Protein AF-0000000076921241 (afdb_homodimer)

Nearest PDB structures (foldseek):
  1v82-assembly1_A  TM=5.104E-01  e=2.272E-02  Homo sapiens
  6c8q-assembly4_E  TM=4.209E-01  e=1.130E+00  Enterococcus faecalis V583
  6wnr-assembly1_G  TM=3.101E-01  e=5.494E-01  Escherichia coli
  5f23-assembly1_A-2  TM=3.818E-01  e=1.437E+00  Pseudomonas aeruginosa PAO1
  7y5a-assembly1_G  TM=2.884E-01  e=4.783E+00  Mycolicibacterium smegmatis

InterPro domains:
  IPR005069 Nucleotide-diphospho-sugar transferase [PF03407] (59-259)
  IPR044821 Putative nucleotide-diphospho-sugar transferase At1g28695/At4g15970-like [PTHR46038] (9-292)

Secondary structure (DSSP, 8-state):
-HHHHHHHHHHHHHHHHHHH--TTSEEEEEEE-HHHHSTTSHHHHHHHHHHHSSS-GGGGGGEEEEESSHHHHHHHHHH-S-EEEPPPPTT----TTS-PPTT-HHHHHHHHHHHHHHHHHHHTT-EEEEE-TTEEESS-GGGG-BTT-SEEEEEEE--S-TT-TTSEEEEEEEEE---HHHHHHHHHHHHHGGGSTT--HHHHHHHHHHHHHHHH---EEEPPTTTEEETTS----TTT--EEE-TT--SHHHHHHHHHHHHHHHHHHHTS-HHHHHTS-------SSS--/-HHHHHHHHHHHHHHHHHHH--TTSEEEEEEE-HHHHSTTSHHHHHHHHHHHSSS-GGGGGGEEEEESSHHHHHHHHHH-S-EEEPPPPTT------S-PPTT-HHHHHHHHHHHHHHHHHHHTT-EEEEE-TTEEESS-GGGG-BTT-SEEEEEEE--S-TT-TTSEEEEEEEEE---HHHHHHHHHHHHHGGGSTT--HHHHHHHHHHHHHHHH---EEEPPTTTEEETTS----TTT--EEE-TT--SHHHHHHHHHHHHHHHHHHHTS-HHHHHTS-------SSTT-

Structure (mmCIF, N/CA/C/O backbone):
data_AF-0000000076921241-model_v1
#
loop_
_entity.id
_entity.type
_entity.pdbx_description
1 polymer 'Nucleotide-diphospho-sugar transferase domain-containing protein'
#
loop_
_atom_site.group_PDB
_atom_site.id
_atom_site.type_symbol
_atom_site.label_atom_id
_atom_site.label_alt_id
_atom_site.label_comp_id
_atom_site.label_asym_id
_atom_site.label_entity_id
_atom_site.label_seq_id
_atom_site.pdbx_PDB_ins_code
_atom_site.Cartn_x
_atom_site.Cartn_y
_atom_site.Cartn_z
_atom_site.occupancy
_atom_site.B_iso_or_equiv
_atom_site.auth_seq_id
_atom_site.auth_comp_id
_atom_site.auth_asym_id
_atom_site.auth_atom_id
_atom_site.pdbx_PDB_model_num
ATOM 1 N N . MET A 1 1 ? 7.75 15.781 39.75 1 51.34 1 MET A N 1
ATOM 2 C CA . MET A 1 1 ? 6.504 16.281 39.188 1 51.34 1 MET A CA 1
ATOM 3 C C . MET A 1 1 ? 6.523 16.188 37.656 1 51.34 1 MET A C 1
ATOM 5 O O . MET A 1 1 ? 5.602 15.625 37.062 1 51.34 1 MET A O 1
ATOM 9 N N . PHE A 1 2 ? 7.703 16.469 37.031 1 62.06 2 PHE A N 1
ATOM 10 C CA . PHE A 1 2 ? 7.84 16.391 35.562 1 62.06 2 PHE A CA 1
ATOM 11 C C . PHE A 1 2 ? 7.82 14.945 35.094 1 62.06 2 PHE A C 1
ATOM 13 O O . PHE A 1 2 ? 7.184 14.625 34.094 1 62.06 2 PHE A O 1
ATOM 20 N N . GLY A 1 3 ? 8.383 14.109 35.844 1 63.38 3 GLY A N 1
ATOM 21 C CA . GLY A 1 3 ? 8.422 12.695 35.5 1 63.38 3 GLY A CA 1
ATOM 22 C C . GLY A 1 3 ? 7.051 12.047 35.5 1 63.38 3 GLY A C 1
ATOM 23 O O . GLY A 1 3 ? 6.711 11.281 34.594 1 63.38 3 GLY A O 1
ATOM 24 N N . LEU A 1 4 ? 6.262 12.375 36.562 1 69 4 LEU A N 1
ATOM 25 C CA . LEU A 1 4 ? 4.922 11.812 36.688 1 69 4 LEU A CA 1
ATOM 26 C C . LEU A 1 4 ? 4.008 12.297 35.594 1 69 4 LEU A C 1
ATOM 28 O O . LEU A 1 4 ? 3.199 11.531 35.062 1 69 4 LEU A O 1
ATOM 32 N N . VAL A 1 5 ? 4.156 13.547 35.219 1 67.62 5 VAL A N 1
ATOM 33 C CA . VAL A 1 5 ? 3.342 14.133 34.188 1 67.62 5 VAL A CA 1
ATOM 34 C C . VAL A 1 5 ? 3.682 13.477 32.844 1 67.62 5 VAL A C 1
ATOM 36 O O . VAL A 1 5 ? 2.789 13.164 32.031 1 67.62 5 VAL A O 1
ATOM 39 N N . ARG A 1 6 ? 4.926 13.211 32.719 1 79.12 6 ARG A N 1
ATOM 40 C CA . ARG A 1 6 ? 5.359 12.578 31.469 1 79.12 6 ARG A CA 1
ATOM 41 C C . ARG A 1 6 ? 4.867 11.141 31.391 1 79.12 6 ARG A C 1
ATOM 43 O O . ARG A 1 6 ? 4.465 10.672 30.312 1 79.12 6 ARG A O 1
ATOM 50 N N . GLN A 1 7 ? 4.906 10.508 32.438 1 82.94 7 GLN A N 1
ATOM 51 C CA . GLN A 1 7 ? 4.422 9.133 32.438 1 82.94 7 GLN A CA 1
ATOM 52 C C . GLN A 1 7 ? 2.918 9.07 32.188 1 82.94 7 GLN A C 1
ATOM 54 O O . GLN A 1 7 ? 2.439 8.188 31.484 1 82.94 7 GLN A O 1
ATOM 59 N N . ALA A 1 8 ? 2.244 9.992 32.781 1 83.81 8 ALA A N 1
ATOM 60 C CA . ALA A 1 8 ? 0.801 10.047 32.562 1 83.81 8 ALA A CA 1
ATOM 61 C C . ALA A 1 8 ? 0.48 10.32 31.094 1 83.81 8 ALA A C 1
ATOM 63 O O . ALA A 1 8 ? -0.441 9.719 30.531 1 83.81 8 ALA A O 1
ATOM 64 N N . ALA A 1 9 ? 1.203 11.195 30.5 1 86.56 9 ALA A N 1
ATOM 65 C CA . ALA A 1 9 ? 1.012 11.516 29.094 1 86.56 9 ALA A CA 1
ATOM 66 C C . ALA A 1 9 ? 1.316 10.305 28.219 1 86.56 9 ALA A C 1
ATOM 68 O O . ALA A 1 9 ? 0.619 10.055 27.234 1 86.56 9 ALA A O 1
ATOM 69 N N . GLU A 1 10 ? 2.305 9.625 28.625 1 91.44 10 GLU A N 1
ATOM 70 C CA . GLU A 1 10 ? 2.676 8.422 27.891 1 91.44 10 GLU A CA 1
ATOM 71 C C . GLU A 1 10 ? 1.584 7.355 27.984 1 91.44 10 GLU A C 1
ATOM 73 O O . GLU A 1 10 ? 1.242 6.723 26.984 1 91.44 10 GLU A O 1
ATOM 78 N N . ASP A 1 11 ? 1.055 7.203 29.109 1 94 11 ASP A N 1
ATOM 79 C CA . ASP A 1 11 ? -0.03 6.246 29.297 1 94 11 ASP A CA 1
ATOM 80 C C . ASP A 1 11 ? -1.264 6.641 28.5 1 94 11 ASP A C 1
ATOM 82 O O . ASP A 1 11 ? -1.926 5.785 27.906 1 94 11 ASP A O 1
ATOM 86 N N . GLU A 1 12 ? -1.503 7.867 28.547 1 95.5 12 GLU A N 1
ATOM 87 C CA . GLU A 1 12 ? -2.646 8.367 27.781 1 95.5 12 GLU A CA 1
ATOM 88 C C . GLU A 1 12 ? -2.459 8.148 26.281 1 95.5 12 GLU A C 1
ATOM 90 O O . GLU A 1 12 ? -3.391 7.734 25.594 1 95.5 12 GLU A O 1
ATOM 95 N N . LEU A 1 13 ? -1.297 8.43 25.812 1 97 13 LEU A N 1
ATOM 96 C CA . LEU A 1 13 ? -0.999 8.219 24.391 1 97 13 LEU A CA 1
ATOM 97 C C . LEU A 1 13 ? -1.223 6.758 24 1 97 13 LEU A C 1
ATOM 99 O O . LEU A 1 13 ? -1.883 6.473 23 1 97 13 LEU A O 1
ATOM 103 N N . GLU A 1 14 ? -0.693 5.871 24.781 1 97.81 14 GLU A N 1
ATOM 104 C CA . GLU A 1 14 ? -0.825 4.445 24.484 1 97.81 14 GLU A CA 1
ATOM 105 C C . GLU A 1 14 ? -2.291 4.02 24.469 1 97.81 14 GLU A C 1
ATOM 107 O O . GLU A 1 14 ? -2.707 3.254 23.594 1 97.81 14 GLU A O 1
ATOM 112 N N . ARG A 1 15 ? -3.039 4.52 25.391 1 97.81 15 ARG A N 1
ATOM 113 C CA . ARG A 1 15 ? -4.465 4.207 25.453 1 97.81 15 ARG A CA 1
ATOM 114 C C . ARG A 1 15 ? -5.188 4.723 24.203 1 97.81 15 ARG A C 1
ATOM 116 O O . ARG A 1 15 ? -5.996 4.008 23.609 1 97.81 15 ARG A O 1
ATOM 123 N N . LEU A 1 16 ? -4.906 5.93 23.844 1 98.38 16 LEU A N 1
ATOM 124 C CA . LEU A 1 16 ? -5.559 6.547 22.688 1 98.38 16 LEU A CA 1
ATOM 125 C C . LEU A 1 16 ? -5.184 5.82 21.406 1 98.38 16 LEU A C 1
ATOM 127 O O . LEU A 1 16 ? -6.039 5.594 20.547 1 98.38 16 LEU A O 1
ATOM 131 N N . LEU A 1 17 ? -3.902 5.441 21.25 1 98.69 17 LEU A N 1
ATOM 132 C CA . LEU A 1 17 ? -3.465 4.727 20.062 1 98.69 17 LEU A CA 1
ATOM 133 C C . LEU A 1 17 ? -4.195 3.396 19.922 1 98.69 17 LEU A C 1
ATOM 135 O O . LEU A 1 17 ? -4.633 3.033 18.828 1 98.69 17 LEU A O 1
ATOM 139 N N . ARG A 1 18 ? -4.336 2.705 21 1 98.12 18 ARG A N 1
ATOM 140 C CA . ARG A 1 18 ? -5.066 1.442 20.984 1 98.12 18 ARG A CA 1
ATOM 141 C C . ARG A 1 18 ? -6.516 1.651 20.547 1 98.12 18 ARG A C 1
ATOM 143 O O . ARG A 1 18 ? -7.078 0.819 19.828 1 98.12 18 ARG A O 1
ATOM 150 N N . THR A 1 19 ? -7.051 2.738 20.953 1 98.12 19 THR A N 1
ATOM 151 C CA . THR A 1 19 ? -8.461 3.029 20.703 1 98.12 19 THR A CA 1
ATOM 152 C C . THR A 1 19 ? -8.672 3.434 19.234 1 98.12 19 THR A C 1
ATOM 154 O O . THR A 1 19 ? -9.648 3.012 18.609 1 98.12 19 THR A O 1
ATOM 157 N N . VAL A 1 20 ? -7.762 4.184 18.688 1 98.5 20 VAL A N 1
ATOM 158 C CA . VAL A 1 20 ? -8.047 4.844 17.406 1 98.5 20 VAL A CA 1
ATOM 159 C C . VAL A 1 20 ? -7.457 4.023 16.266 1 98.5 20 VAL A C 1
ATOM 161 O O . VAL A 1 20 ? -7.824 4.219 15.102 1 98.5 20 VAL A O 1
ATOM 164 N N . ALA A 1 21 ? -6.488 3.109 16.516 1 98.56 21 ALA A N 1
ATOM 165 C CA . ALA A 1 21 ? -5.828 2.359 15.453 1 98.56 21 ALA A CA 1
ATOM 166 C C . ALA A 1 21 ? -6.82 1.477 14.703 1 98.56 21 ALA A C 1
ATOM 168 O O . ALA A 1 21 ? -7.738 0.916 15.312 1 98.56 21 ALA A O 1
ATOM 169 N N . ASP A 1 22 ? -6.664 1.336 13.406 1 97.44 22 ASP A N 1
ATOM 170 C CA . ASP A 1 22 ? -7.492 0.417 12.633 1 97.44 22 ASP A CA 1
ATOM 171 C C . ASP A 1 22 ? -6.965 -1.013 12.727 1 97.44 22 ASP A C 1
ATOM 173 O O . ASP A 1 22 ? -6.094 -1.305 13.547 1 97.44 22 ASP A O 1
ATOM 177 N N . GLU A 1 23 ? -7.488 -1.938 11.938 1 95.31 23 GLU A N 1
ATOM 178 C CA . GLU A 1 23 ? -7.207 -3.365 12.055 1 95.31 23 GLU A CA 1
ATOM 179 C C . GLU A 1 23 ? -5.77 -3.678 11.656 1 95.31 23 GLU A C 1
ATOM 181 O O . GLU A 1 23 ? -5.27 -4.773 11.922 1 95.31 23 GLU A O 1
ATOM 186 N N . HIS A 1 24 ? -5.117 -2.697 11.008 1 95.88 24 HIS A N 1
ATOM 187 C CA . HIS A 1 24 ? -3.721 -2.887 10.625 1 95.88 24 HIS A CA 1
ATOM 188 C C . HIS A 1 24 ? -2.803 -1.978 11.438 1 95.88 24 HIS A C 1
ATOM 190 O O . HIS A 1 24 ? -1.703 -1.641 10.992 1 95.88 24 HIS A O 1
ATOM 196 N N . LYS A 1 25 ? -3.283 -1.427 12.578 1 97.44 25 LYS A N 1
ATOM 197 C CA . LYS A 1 25 ? -2.539 -0.616 13.539 1 97.44 25 LYS A CA 1
ATOM 198 C C . LYS A 1 25 ? -2.129 0.72 12.93 1 97.44 25 LYS A C 1
ATOM 200 O O . LYS A 1 25 ? -1.046 1.233 13.219 1 97.44 25 LYS A O 1
ATOM 205 N N . THR A 1 26 ? -2.943 1.226 12.086 1 98.62 26 THR A N 1
ATOM 206 C CA . THR A 1 26 ? -2.691 2.535 11.492 1 98.62 26 THR A CA 1
ATOM 207 C C . THR A 1 26 ? -3.533 3.609 12.172 1 98.62 26 THR A C 1
ATOM 209 O O . THR A 1 26 ? -4.738 3.428 12.367 1 98.62 26 THR A O 1
ATOM 212 N N . VAL A 1 27 ? -2.895 4.684 12.547 1 98.75 27 VAL A N 1
ATOM 213 C CA . VAL A 1 27 ? -3.574 5.832 13.133 1 98.75 27 VAL A CA 1
ATOM 214 C C . VAL A 1 27 ? -3.475 7.027 12.188 1 98.75 27 VAL A C 1
ATOM 216 O O . VAL A 1 27 ? -2.426 7.262 11.586 1 98.75 27 VAL A O 1
ATOM 219 N N . ILE A 1 28 ? -4.559 7.699 12.008 1 98.88 28 ILE A N 1
ATOM 220 C CA . ILE A 1 28 ? -4.531 9.008 11.359 1 98.88 28 ILE A CA 1
ATOM 221 C C . ILE A 1 28 ? -4.371 10.102 12.406 1 98.88 28 ILE A C 1
ATOM 223 O O . ILE A 1 28 ? -4.992 10.047 13.477 1 98.88 28 ILE A O 1
ATOM 227 N N . MET A 1 29 ? -3.508 11.102 12.133 1 98.62 29 MET A N 1
ATOM 228 C CA . MET A 1 29 ? -3.305 12.148 13.133 1 98.62 29 MET A CA 1
ATOM 229 C C . MET A 1 29 ? -3.211 13.516 12.477 1 98.62 29 MET A C 1
ATOM 231 O O . MET A 1 29 ? -2.744 13.641 11.344 1 98.62 29 MET A O 1
ATOM 235 N N . THR A 1 30 ? -3.711 14.477 13.117 1 98.69 30 THR A N 1
ATOM 236 C CA . THR A 1 30 ? -3.492 15.883 12.797 1 98.69 30 THR A CA 1
ATOM 237 C C . THR A 1 30 ? -3.115 16.672 14.047 1 98.69 30 THR A C 1
ATOM 239 O O . THR A 1 30 ? -3.109 16.125 15.148 1 98.69 30 THR A O 1
ATOM 242 N N . SER A 1 31 ? -2.645 17.906 13.875 1 97.88 31 SER A N 1
ATOM 243 C CA . SER A 1 31 ? -2.293 18.766 15.008 1 97.88 31 SER A CA 1
ATOM 244 C C . SER A 1 31 ? -2.912 20.141 14.867 1 97.88 31 SER A C 1
ATOM 246 O O . SER A 1 31 ? -2.988 20.688 13.766 1 97.88 31 SER A O 1
ATOM 248 N N . VAL A 1 32 ? -3.326 20.688 16.062 1 97.44 32 VAL A N 1
ATOM 249 C CA . VAL A 1 32 ? -3.961 22 16.016 1 97.44 32 VAL A CA 1
ATOM 250 C C . VAL A 1 32 ? -3.533 22.812 17.234 1 97.44 32 VAL A C 1
ATOM 252 O O . VAL A 1 32 ? -3.297 22.266 18.312 1 97.44 32 VAL A O 1
ATOM 255 N N . ASN A 1 33 ? -3.408 24.094 17 1 94.5 33 ASN A N 1
ATOM 256 C CA . ASN A 1 33 ? -3.395 25.047 18.109 1 94.5 33 ASN A CA 1
ATOM 257 C C . ASN A 1 33 ? -4.781 25.625 18.375 1 94.5 33 ASN A C 1
ATOM 259 O O . ASN A 1 33 ? -5.75 25.25 17.703 1 94.5 33 ASN A O 1
ATOM 263 N N . GLU A 1 34 ? -4.91 26.484 19.297 1 95.56 34 GLU A N 1
ATOM 264 C CA . GLU A 1 34 ? -6.215 27 19.688 1 95.56 34 GLU A CA 1
ATOM 265 C C . GLU A 1 34 ? -6.902 27.719 18.531 1 95.56 34 GLU A C 1
ATOM 267 O O . GLU A 1 34 ? -8.094 27.516 18.297 1 95.56 34 GLU A O 1
ATOM 272 N N . ALA A 1 35 ? -6.152 28.531 17.812 1 95.31 35 ALA A N 1
ATOM 273 C CA . ALA A 1 35 ? -6.719 29.297 16.703 1 95.31 35 ALA A CA 1
ATOM 274 C C . ALA A 1 35 ? -7.281 28.375 15.625 1 95.31 35 ALA A C 1
ATOM 276 O O . ALA A 1 35 ? -8.367 28.625 15.102 1 95.31 35 ALA A O 1
ATOM 277 N N . TRP A 1 36 ? -6.566 27.344 15.297 1 96.94 36 TRP A N 1
ATOM 278 C CA . TRP A 1 36 ? -6.965 26.406 14.258 1 96.94 36 TRP A CA 1
ATOM 279 C C . TRP A 1 36 ? -8.125 25.531 14.727 1 96.94 36 TRP A C 1
ATOM 281 O O . TRP A 1 36 ? -8.93 25.062 13.914 1 96.94 36 TRP A O 1
ATOM 291 N N . ALA A 1 37 ? -8.242 25.375 16.031 1 97.94 37 ALA A N 1
ATOM 292 C CA . ALA A 1 37 ? -9.273 24.516 16.594 1 97.94 37 ALA A CA 1
ATOM 293 C C . ALA A 1 37 ? -10.531 25.312 16.938 1 97.94 37 ALA A C 1
ATOM 295 O O . ALA A 1 37 ? -11.578 24.75 17.25 1 97.94 37 ALA A O 1
ATOM 296 N N . ALA A 1 38 ? -10.453 26.594 16.922 1 97.5 38 ALA A N 1
ATOM 297 C CA . ALA A 1 38 ? -11.578 27.453 17.312 1 97.5 38 ALA A CA 1
ATOM 298 C C . ALA A 1 38 ? -12.828 27.109 16.516 1 97.5 38 ALA A C 1
ATOM 300 O O . ALA A 1 38 ? -12.734 26.562 15.406 1 97.5 38 ALA A O 1
ATOM 301 N N . GLU A 1 39 ? -13.984 27.469 17.047 1 97.25 39 GLU A N 1
ATOM 302 C CA . GLU A 1 39 ? -15.25 27.203 16.359 1 97.25 39 GLU A CA 1
ATOM 303 C C . GLU A 1 39 ? -15.281 27.859 14.984 1 97.25 39 GLU A C 1
ATOM 305 O O . GLU A 1 39 ? -14.984 29.047 14.844 1 97.25 39 GLU A O 1
ATOM 310 N N . GLY A 1 40 ? -15.562 27.078 14.023 1 97.12 40 GLY A N 1
ATOM 311 C CA . GLY A 1 40 ? -15.664 27.578 12.664 1 97.12 40 GLY A CA 1
ATOM 312 C C . GLY A 1 40 ? -14.32 27.719 11.969 1 97.12 40 GLY A C 1
ATOM 313 O O . GLY A 1 40 ? -14.234 28.266 10.867 1 97.12 40 GLY A O 1
ATOM 314 N N . SER A 1 41 ? -13.297 27.234 12.609 1 98.06 41 SER A N 1
ATOM 315 C CA . SER A 1 41 ? -11.953 27.359 12.055 1 98.06 41 SER A CA 1
ATOM 316 C C . SER A 1 41 ? -11.547 26.094 11.305 1 98.06 41 SER A C 1
ATOM 318 O O . SER A 1 41 ? -12.406 25.359 10.797 1 98.06 41 SER A O 1
ATOM 320 N N . LEU A 1 42 ? -10.242 25.844 11.109 1 98.19 42 LEU A N 1
ATOM 321 C CA . LEU A 1 42 ? -9.727 24.828 10.219 1 98.19 42 LEU A CA 1
ATOM 322 C C . LEU A 1 42 ? -10.117 23.438 10.695 1 98.19 42 LEU A C 1
ATOM 324 O O . LEU A 1 42 ? -10.391 22.547 9.883 1 98.19 42 LEU A O 1
ATOM 328 N N . LEU A 1 43 ? -10.102 23.203 12 1 98.75 43 LEU A N 1
ATOM 329 C CA . LEU A 1 43 ? -10.461 21.875 12.492 1 98.75 43 LEU A CA 1
ATOM 330 C C . LEU A 1 43 ? -11.875 21.5 12.07 1 98.75 43 LEU A C 1
ATOM 332 O O . LEU A 1 43 ? -12.125 20.375 11.648 1 98.75 43 LEU A O 1
ATOM 336 N N . ASP A 1 44 ? -12.781 22.469 12.18 1 98.5 44 ASP A N 1
ATOM 337 C CA . ASP A 1 44 ? -14.164 22.219 11.773 1 98.5 44 ASP A CA 1
ATOM 338 C C . ASP A 1 44 ? -14.242 21.875 10.289 1 98.5 44 ASP A C 1
ATOM 340 O O . ASP A 1 44 ? -14.945 20.938 9.891 1 98.5 44 ASP A O 1
ATOM 344 N N . LEU A 1 45 ? -13.547 22.656 9.492 1 98.12 45 LEU A N 1
ATOM 345 C CA . LEU A 1 45 ? -13.531 22.422 8.055 1 98.12 45 LEU A CA 1
ATOM 346 C C . LEU A 1 45 ? -12.906 21.078 7.73 1 98.12 45 LEU A C 1
ATOM 348 O O . LEU A 1 45 ? -13.391 20.359 6.852 1 98.12 45 LEU A O 1
ATOM 352 N N . PHE A 1 46 ? -11.867 20.797 8.398 1 98.75 46 PHE A N 1
ATOM 353 C CA . PHE A 1 46 ? -11.172 19.516 8.242 1 98.75 46 PHE A CA 1
ATOM 354 C C . PHE A 1 46 ? -12.109 18.344 8.539 1 98.75 46 PHE A C 1
ATOM 356 O O . PHE A 1 46 ? -12.219 17.422 7.738 1 98.75 46 PHE A O 1
ATOM 363 N N . LEU A 1 47 ? -12.812 18.359 9.625 1 98.75 47 LEU A N 1
ATOM 364 C CA . LEU A 1 47 ? -13.758 17.312 10 1 98.75 47 LEU A CA 1
ATOM 365 C C . LEU A 1 47 ? -14.906 17.25 8.992 1 98.75 47 LEU A C 1
ATOM 367 O O . LEU A 1 47 ? -15.375 16.156 8.648 1 98.75 47 LEU A O 1
ATOM 371 N N . GLU A 1 48 ? -15.352 18.391 8.523 1 98.25 48 GLU A N 1
ATOM 372 C CA . GLU A 1 48 ? -16.406 18.438 7.516 1 98.25 48 GLU A CA 1
ATOM 373 C C . GLU A 1 48 ? -15.977 17.734 6.234 1 98.25 48 GLU A C 1
ATOM 375 O O . GLU A 1 48 ? -16.797 17.109 5.562 1 98.25 48 GLU A O 1
ATOM 380 N N . SER A 1 49 ? -14.727 17.828 5.883 1 98.38 49 SER A N 1
ATOM 381 C CA . SER A 1 49 ? -14.258 17.219 4.648 1 98.38 49 SER A CA 1
ATOM 382 C C . SER A 1 49 ? -14.398 15.703 4.691 1 98.38 49 SER A C 1
ATOM 384 O O . SER A 1 49 ? -14.695 15.07 3.676 1 98.38 49 SER A O 1
ATOM 386 N N . PHE A 1 50 ? -14.242 15.031 5.875 1 98.25 50 PHE A N 1
ATOM 387 C CA . PHE A 1 50 ? -14.469 13.602 6.008 1 98.25 50 PHE A CA 1
ATOM 388 C C . PHE A 1 50 ? -15.938 13.266 5.766 1 98.25 50 PHE A C 1
ATOM 390 O O . PHE A 1 50 ? -16.25 12.289 5.086 1 98.25 50 PHE A O 1
ATOM 397 N N . ARG A 1 51 ? -16.812 14.055 6.27 1 97.69 51 ARG A N 1
ATOM 398 C CA . ARG A 1 51 ? -18.234 13.812 6.164 1 97.69 51 ARG A CA 1
ATOM 399 C C . ARG A 1 51 ? -18.719 13.977 4.723 1 97.69 51 ARG A C 1
ATOM 401 O O . ARG A 1 51 ? -19.578 13.227 4.258 1 97.69 51 ARG A O 1
ATOM 408 N N . ALA A 1 52 ? -18.188 14.906 4.09 1 97.88 52 ALA A N 1
ATOM 409 C CA . ALA A 1 52 ? -18.641 15.25 2.744 1 97.88 52 ALA A CA 1
ATOM 410 C C . ALA A 1 52 ? -17.891 14.43 1.691 1 97.88 52 ALA A C 1
ATOM 412 O O . ALA A 1 52 ? -18.297 14.398 0.525 1 97.88 52 ALA A O 1
ATOM 413 N N . GLY A 1 53 ? -16.75 13.836 2.064 1 97.94 53 GLY A N 1
ATOM 414 C CA . GLY A 1 53 ? -15.93 13.094 1.118 1 97.94 53 GLY A CA 1
ATOM 415 C C . GLY A 1 53 ? -16.594 11.812 0.633 1 97.94 53 GLY A C 1
ATOM 416 O O . GLY A 1 53 ? -17.609 11.391 1.189 1 97.94 53 GLY A O 1
ATOM 417 N N . GLU A 1 54 ? -16.078 11.242 -0.448 1 96.81 54 GLU A N 1
ATOM 418 C CA . GLU A 1 54 ? -16.625 10.023 -1.042 1 96.81 54 GLU A CA 1
ATOM 419 C C . GLU A 1 54 ? -16.141 8.781 -0.292 1 96.81 54 GLU A C 1
ATOM 421 O O . GLU A 1 54 ? -14.984 8.375 -0.43 1 96.81 54 GLU A O 1
ATOM 426 N N . ARG A 1 55 ? -17.016 8.164 0.57 1 94.12 55 ARG A N 1
ATOM 427 C CA . ARG A 1 55 ? -16.812 6.898 1.266 1 94.12 55 ARG A CA 1
ATOM 428 C C . ARG A 1 55 ? -15.617 6.973 2.205 1 94.12 55 ARG A C 1
ATOM 430 O O . ARG A 1 55 ? -14.805 6.051 2.256 1 94.12 55 ARG A O 1
ATOM 437 N N . ILE A 1 56 ? -15.453 8.117 2.889 1 97.94 56 ILE A N 1
ATOM 438 C CA . ILE A 1 56 ? -14.273 8.234 3.746 1 97.94 56 ILE A CA 1
ATOM 439 C C . ILE A 1 56 ? -14.695 8.703 5.137 1 97.94 56 ILE A C 1
ATOM 441 O O . ILE A 1 56 ? -13.852 9.008 5.98 1 97.94 56 ILE A O 1
ATOM 445 N N . ALA A 1 57 ? -15.969 8.812 5.441 1 98.06 57 ALA A N 1
ATOM 446 C CA . ALA A 1 57 ? -16.469 9.328 6.715 1 98.06 57 ALA A CA 1
ATOM 447 C C . ALA A 1 57 ? -15.961 8.484 7.883 1 98.06 57 ALA A C 1
ATOM 449 O O . ALA A 1 57 ? -15.703 9.008 8.969 1 98.06 57 ALA A O 1
ATOM 450 N N . HIS A 1 58 ? -15.781 7.223 7.656 1 96.88 58 HIS A N 1
ATOM 451 C CA . HIS A 1 58 ? -15.398 6.293 8.711 1 96.88 58 HIS A CA 1
ATOM 452 C C . HIS A 1 58 ? -13.992 6.578 9.219 1 96.88 58 HIS A C 1
ATOM 454 O O . HIS A 1 58 ? -13.609 6.113 10.297 1 96.88 58 HIS A O 1
ATOM 460 N N . PHE A 1 59 ? -13.156 7.312 8.453 1 98.38 59 PHE A N 1
ATOM 461 C CA . PHE A 1 59 ? -11.773 7.57 8.852 1 98.38 59 PHE A CA 1
ATOM 462 C C . PHE A 1 59 ? -11.719 8.445 10.102 1 98.38 59 PHE A C 1
ATOM 464 O O . PHE A 1 59 ? -10.727 8.43 10.828 1 98.38 59 PHE A O 1
ATOM 471 N N . VAL A 1 60 ? -12.781 9.242 10.383 1 98.31 60 VAL A N 1
ATOM 472 C CA . VAL A 1 60 ? -12.812 10.102 11.555 1 98.31 60 VAL A CA 1
ATOM 473 C C . VAL A 1 60 ? -12.727 9.25 12.82 1 98.31 60 VAL A C 1
ATOM 475 O O . VAL A 1 60 ? -12.211 9.703 13.844 1 98.31 60 VAL A O 1
ATOM 478 N N . ASP A 1 61 ? -13.188 7.996 12.758 1 97.69 61 ASP A N 1
ATOM 479 C CA . ASP A 1 61 ? -13.133 7.09 13.898 1 97.69 61 ASP A CA 1
ATOM 480 C C . ASP A 1 61 ? -11.695 6.727 14.25 1 97.69 61 ASP A C 1
ATOM 482 O O . ASP A 1 61 ? -11.422 6.238 15.352 1 97.69 61 ASP A O 1
ATOM 486 N N . HIS A 1 62 ? -10.789 6.926 13.328 1 98.62 62 HIS A N 1
ATOM 487 C CA . HIS A 1 62 ? -9.391 6.555 13.508 1 98.62 62 HIS A CA 1
ATOM 488 C C . HIS A 1 62 ? -8.5 7.785 13.57 1 98.62 62 HIS A C 1
ATOM 490 O O . HIS A 1 62 ? -7.277 7.684 13.43 1 98.62 62 HIS A O 1
ATOM 496 N N . LEU A 1 63 ? -9.094 8.977 13.766 1 98.81 63 LEU A N 1
ATOM 497 C CA . LEU A 1 63 ? -8.383 10.25 13.789 1 98.81 63 LEU A CA 1
ATOM 498 C C . LEU A 1 63 ? -8.008 10.641 15.211 1 98.81 63 LEU A C 1
ATOM 500 O O . LEU A 1 63 ? -8.875 10.758 16.078 1 98.81 63 LEU A O 1
ATOM 504 N N . LEU A 1 64 ? -6.77 10.781 15.477 1 98.88 64 LEU A N 1
ATOM 505 C CA . LEU A 1 64 ? -6.242 11.375 16.703 1 98.88 64 LEU A CA 1
ATOM 506 C C . LEU A 1 64 ? -5.883 12.844 16.484 1 98.88 64 LEU A C 1
ATOM 508 O O . LEU A 1 64 ? -5.023 13.156 15.656 1 98.88 64 LEU A O 1
ATOM 512 N N . VAL A 1 65 ? -6.52 13.703 17.188 1 98.88 65 VAL A N 1
ATOM 513 C CA . VAL A 1 65 ? -6.184 15.125 17.094 1 98.88 65 VAL A CA 1
ATOM 514 C C . VAL A 1 65 ? -5.191 15.492 18.188 1 98.88 65 VAL A C 1
ATOM 516 O O . VAL A 1 65 ? -5.512 15.398 19.375 1 98.88 65 VAL A O 1
ATOM 519 N N . VAL A 1 66 ? -4.047 15.906 17.812 1 98.31 66 VAL A N 1
ATOM 520 C CA . VAL A 1 66 ? -3.004 16.328 18.734 1 98.31 66 VAL A CA 1
ATOM 521 C C . VAL A 1 66 ? -3.129 17.828 19.016 1 98.31 66 VAL A C 1
ATOM 523 O O . VAL A 1 66 ? -2.885 18.641 18.125 1 98.31 66 VAL A O 1
ATOM 526 N N . ALA A 1 67 ? -3.496 18.156 20.234 1 97.56 67 ALA A N 1
ATOM 527 C CA . ALA A 1 67 ? -3.604 19.547 20.672 1 97.56 67 ALA A CA 1
ATOM 528 C C . ALA A 1 67 ? -2.246 20.094 21.109 1 97.56 67 ALA A C 1
ATOM 530 O O . ALA A 1 67 ? -1.563 19.484 21.938 1 97.56 67 ALA A O 1
ATOM 531 N N . LEU A 1 68 ? -1.94 21.25 20.562 1 94.44 68 LEU A N 1
ATOM 532 C CA . LEU A 1 68 ? -0.624 21.828 20.828 1 94.44 68 LEU A CA 1
ATOM 533 C C . LEU A 1 68 ? -0.661 22.734 22.062 1 94.44 68 LEU A C 1
ATOM 535 O O . LEU A 1 68 ? 0.384 23.172 22.547 1 94.44 68 LEU A O 1
ATOM 539 N N . ASP A 1 69 ? -1.814 23.031 22.594 1 92.38 69 ASP A N 1
ATOM 540 C CA . ASP A 1 69 ? -2.012 23.828 23.812 1 92.38 69 ASP A CA 1
ATOM 541 C C . ASP A 1 69 ? -3.352 23.516 24.469 1 92.38 69 ASP A C 1
ATOM 543 O O . ASP A 1 69 ? -4.164 22.781 23.906 1 92.38 69 ASP A O 1
ATOM 547 N N . ALA A 1 70 ? -3.568 24.031 25.641 1 94.31 70 ALA A N 1
ATOM 548 C CA . ALA A 1 70 ? -4.75 23.703 26.422 1 94.31 70 ALA A CA 1
ATOM 549 C C . ALA A 1 70 ? -6.023 24.172 25.734 1 94.31 70 ALA A C 1
ATOM 551 O O . ALA A 1 70 ? -7.062 23.516 25.812 1 94.31 70 ALA A O 1
ATOM 552 N N . GLY A 1 71 ? -5.945 25.375 25.188 1 95.75 71 GLY A N 1
ATOM 553 C CA . GLY A 1 71 ? -7.105 25.859 24.469 1 95.75 71 GLY A CA 1
ATOM 554 C C . GLY A 1 71 ? -7.52 24.969 23.328 1 95.75 71 GLY A C 1
ATOM 555 O O . GLY A 1 71 ? -8.711 24.703 23.125 1 95.75 71 GLY A O 1
ATOM 556 N N . ALA A 1 72 ? -6.539 24.484 22.562 1 97.56 72 ALA A N 1
ATOM 557 C CA . ALA A 1 72 ? -6.809 23.562 21.469 1 97.56 72 ALA A CA 1
ATOM 558 C C . ALA A 1 72 ? -7.441 22.281 21.984 1 97.56 72 ALA A C 1
ATOM 560 O O . ALA A 1 72 ? -8.344 21.719 21.344 1 97.56 72 ALA A O 1
ATOM 561 N N . LEU A 1 73 ? -6.941 21.766 23.109 1 97.62 73 LEU A N 1
ATOM 562 C CA . LEU A 1 73 ? -7.484 20.547 23.703 1 97.62 73 LEU A CA 1
ATOM 563 C C . LEU A 1 73 ? -8.969 20.719 24.016 1 97.62 73 LEU A C 1
ATOM 565 O O . LEU A 1 73 ? -9.773 19.828 23.719 1 97.62 73 LEU A O 1
ATOM 569 N N . GLU A 1 74 ? -9.25 21.781 24.625 1 98 74 GLU A N 1
ATOM 570 C CA . GLU A 1 74 ? -10.641 22.047 25 1 98 74 GLU A CA 1
ATOM 571 C C . GLU A 1 74 ? -11.539 22.094 23.766 1 98 74 GLU A C 1
ATOM 573 O O . GLU A 1 74 ? -12.609 21.484 23.75 1 98 74 GLU A O 1
ATOM 578 N N . ARG A 1 75 ? -11.102 22.812 22.781 1 98.06 75 ARG A N 1
ATOM 579 C CA . ARG A 1 75 ? -11.883 22.922 21.547 1 98.06 75 ARG A CA 1
ATOM 580 C C . ARG A 1 75 ? -12.023 21.562 20.875 1 98.06 75 ARG A C 1
ATOM 582 O O . ARG A 1 75 ? -13.102 21.219 20.375 1 98.06 75 ARG A O 1
ATOM 589 N N . CYS A 1 76 ? -10.906 20.859 20.781 1 98.56 76 CYS A N 1
ATOM 590 C CA . CYS A 1 76 ? -10.945 19.516 20.203 1 98.56 76 CYS A CA 1
ATOM 591 C C . CYS A 1 76 ? -11.969 18.641 20.906 1 98.56 76 CYS A C 1
ATOM 593 O O . CYS A 1 76 ? -12.812 18.016 20.25 1 98.56 76 CYS A O 1
ATOM 595 N N . ARG A 1 77 ? -11.969 18.625 22.188 1 98.31 77 ARG A N 1
ATOM 596 C CA . ARG A 1 77 ? -12.836 17.75 22.969 1 98.31 77 ARG A CA 1
ATOM 597 C C . ARG A 1 77 ? -14.305 18.109 22.766 1 98.31 77 ARG A C 1
ATOM 599 O O . ARG A 1 77 ? -15.188 17.281 22.984 1 98.31 77 ARG A O 1
ATOM 606 N N . ALA A 1 78 ? -14.531 19.266 22.375 1 98.19 78 ALA A N 1
ATOM 607 C CA . ALA A 1 78 ? -15.898 19.719 22.125 1 98.19 78 ALA A CA 1
ATOM 608 C C . ALA A 1 78 ? -16.453 19.109 20.844 1 98.19 78 ALA A C 1
ATOM 610 O O . ALA A 1 78 ? -17.672 19 20.672 1 98.19 78 ALA A O 1
ATOM 611 N N . VAL A 1 79 ? -15.641 18.672 19.922 1 98.25 79 VAL A N 1
ATOM 612 C CA . VAL A 1 79 ? -16.172 18.312 18.609 1 98.25 79 VAL A CA 1
ATOM 613 C C . VAL A 1 79 ? -15.688 16.906 18.219 1 98.25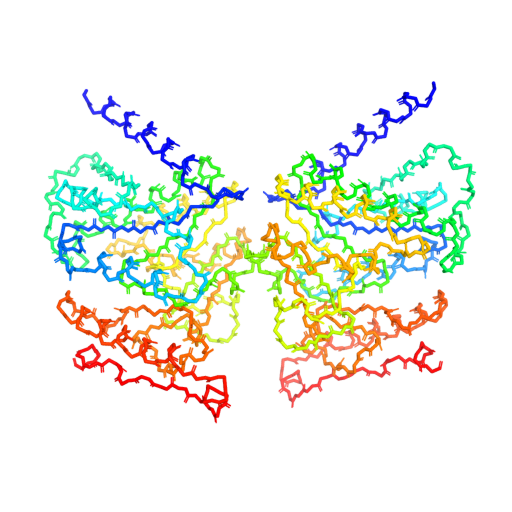 79 VAL A C 1
ATOM 615 O O . VAL A 1 79 ? -16.141 16.344 17.234 1 98.25 79 VAL A O 1
ATOM 618 N N . HIS A 1 80 ? -14.781 16.312 18.922 1 98.25 80 HIS A N 1
ATOM 619 C CA . HIS A 1 80 ? -14.18 15.039 18.578 1 98.25 80 HIS A CA 1
ATOM 620 C C . HIS A 1 80 ? -13.758 14.266 19.828 1 98.25 80 HIS A C 1
ATOM 622 O O . HIS A 1 80 ? -13.234 14.844 20.766 1 98.25 80 HIS A O 1
ATOM 628 N N . PRO A 1 81 ? -13.898 12.992 19.875 1 98.12 81 PRO A N 1
ATOM 629 C CA . PRO A 1 81 ? -13.68 12.219 21.109 1 98.12 81 PRO A CA 1
ATOM 630 C C . PRO A 1 81 ? -12.211 11.891 21.344 1 98.12 81 PRO A C 1
ATOM 632 O O . PRO A 1 81 ? -11.82 11.547 22.469 1 98.12 81 PRO A O 1
ATOM 635 N N . HIS A 1 82 ? -11.367 11.844 20.328 1 98.5 82 HIS A N 1
ATOM 636 C CA . HIS A 1 82 ? -9.992 11.398 20.484 1 98.5 82 HIS A CA 1
ATOM 637 C C . HIS A 1 82 ? -9.023 12.57 20.359 1 98.5 82 HIS A C 1
ATOM 639 O O . HIS A 1 82 ? -8.562 12.891 19.266 1 98.5 82 HIS A O 1
ATOM 645 N N . CYS A 1 83 ? -8.719 13.133 21.5 1 98.56 83 CYS A N 1
ATOM 646 C CA . CYS A 1 83 ? -7.844 14.297 21.578 1 98.56 83 CYS A CA 1
ATOM 647 C C . CYS A 1 83 ? -6.676 14.031 22.531 1 98.56 83 CYS A C 1
ATOM 649 O O . CYS A 1 83 ? -6.852 13.414 23.578 1 98.56 83 CYS A O 1
ATOM 651 N N . TYR A 1 84 ? -5.516 14.414 22.141 1 98 84 TYR A N 1
ATOM 652 C CA . TYR A 1 84 ? -4.293 14.227 22.922 1 98 84 TYR A CA 1
ATOM 653 C C . TYR A 1 84 ? -3.537 15.547 23.062 1 98 84 TYR A C 1
ATOM 655 O O . TYR A 1 84 ? -3.252 16.219 22.078 1 98 84 TYR A O 1
ATOM 663 N N . LEU A 1 85 ? -3.207 15.914 24.281 1 96.06 85 LEU A N 1
ATOM 664 C CA . LEU A 1 85 ? -2.398 17.109 24.516 1 96.06 85 LEU A CA 1
ATOM 665 C C . LEU A 1 85 ? -0.912 16.781 24.406 1 96.06 85 LEU A C 1
ATOM 667 O O . LEU A 1 85 ? -0.396 15.953 25.156 1 96.06 85 LEU A O 1
ATOM 671 N N . LEU A 1 86 ? -0.265 17.422 23.422 1 93.5 86 LEU A N 1
ATOM 672 C CA . LEU A 1 86 ? 1.177 17.234 23.297 1 93.5 86 LEU A CA 1
ATOM 673 C C . LEU A 1 86 ? 1.908 17.828 24.5 1 93.5 86 LEU A C 1
ATOM 675 O O . LEU A 1 86 ? 1.752 19.016 24.812 1 93.5 86 LEU A O 1
ATOM 679 N N . PRO A 1 87 ? 2.658 17 25.203 1 86.81 87 PRO A N 1
ATOM 680 C CA . PRO A 1 87 ? 3.371 17.531 26.359 1 86.81 87 PRO A CA 1
ATOM 681 C C . PRO A 1 87 ? 4.449 18.547 25.984 1 86.81 87 PRO A C 1
ATOM 683 O O . PRO A 1 87 ? 5.051 18.438 24.906 1 86.81 87 PRO A O 1
ATOM 686 N N . PRO A 1 88 ? 4.598 19.484 26.875 1 76.5 88 PRO A N 1
ATOM 687 C CA . PRO A 1 88 ? 5.645 20.484 26.609 1 76.5 88 PRO A CA 1
ATOM 688 C C . PRO A 1 88 ? 7.047 19.875 26.625 1 76.5 88 PRO A C 1
ATOM 690 O O . PRO A 1 88 ? 7.277 18.875 27.312 1 76.5 88 PRO A O 1
ATOM 693 N N . VAL A 1 89 ? 7.832 20.234 25.609 1 65.81 89 VAL A N 1
ATOM 694 C CA . VAL A 1 89 ? 9.219 19.797 25.625 1 65.81 89 VAL A CA 1
ATOM 695 C C . VAL A 1 89 ? 9.914 20.281 26.906 1 65.81 89 VAL A C 1
ATOM 697 O O . VAL A 1 89 ? 9.617 21.359 27.391 1 65.81 89 VAL A O 1
ATOM 700 N N . ALA A 1 90 ? 10.625 19.391 27.672 1 55.22 90 ALA A N 1
ATOM 701 C CA . ALA A 1 90 ? 11.391 19.766 28.859 1 55.22 90 ALA A CA 1
ATOM 702 C C . ALA A 1 90 ? 12.195 21.031 28.625 1 55.22 90 ALA A C 1
ATOM 704 O O . ALA A 1 90 ? 12.922 21.141 27.625 1 55.22 90 ALA A O 1
ATOM 705 N N . GLY A 1 91 ? 11.93 22.062 29.469 1 49.62 91 GLY A N 1
ATOM 706 C CA . GLY A 1 91 ? 12.641 23.328 29.469 1 49.62 91 GLY A CA 1
ATOM 707 C C . GLY A 1 91 ? 11.945 24.406 28.656 1 49.62 91 GLY A C 1
ATOM 708 O O . GLY A 1 91 ? 12.43 25.531 28.547 1 49.62 91 GLY A O 1
ATOM 709 N N . GLY A 1 92 ? 11.031 24.047 27.75 1 47.47 92 GLY A N 1
ATOM 710 C CA . GLY A 1 92 ? 10.414 25.078 26.922 1 47.47 92 GLY A CA 1
ATOM 711 C C . GLY A 1 92 ? 9.227 25.75 27.578 1 47.47 92 GLY A C 1
ATOM 712 O O . GLY A 1 92 ? 8.367 25.078 28.156 1 47.47 92 GLY A O 1
ATOM 713 N N . ASN A 1 93 ? 9.359 26.703 28.328 1 39.91 93 ASN A N 1
ATOM 714 C CA . ASN A 1 93 ? 8.359 27.484 29.016 1 39.91 93 ASN A CA 1
ATOM 715 C C . ASN A 1 93 ? 7.203 27.875 28.094 1 39.91 93 ASN A C 1
ATOM 717 O O . ASN A 1 93 ? 6.371 28.703 28.453 1 39.91 93 ASN A O 1
ATOM 721 N N . LYS A 1 94 ? 7.293 28.141 26.625 1 50.59 94 LYS A N 1
ATOM 722 C CA . LYS A 1 94 ? 6.574 29.25 26.016 1 50.59 94 LYS A CA 1
ATOM 723 C C . LYS A 1 94 ? 5.176 28.828 25.562 1 50.59 94 LYS A C 1
ATOM 725 O O . LYS A 1 94 ? 4.941 27.656 25.266 1 50.59 94 LYS A O 1
ATOM 730 N N . ASN A 1 95 ? 4.18 29.797 25.812 1 42.19 95 ASN A N 1
ATOM 731 C CA . ASN A 1 95 ? 2.787 29.922 25.391 1 42.19 95 ASN A CA 1
ATOM 732 C C . ASN A 1 95 ? 2.609 29.578 23.906 1 42.19 95 ASN A C 1
ATOM 734 O O . ASN A 1 95 ? 3.02 30.328 23.031 1 42.19 95 ASN A O 1
ATOM 738 N N . LEU A 1 96 ? 2.404 28.312 23.5 1 51.66 96 LEU A N 1
ATOM 739 C CA . LEU A 1 96 ? 2.221 27.859 22.125 1 51.66 96 LEU A CA 1
ATOM 740 C C . LEU A 1 96 ? 0.863 28.297 21.594 1 51.66 96 LEU A C 1
ATOM 742 O O . LEU A 1 96 ? 0.421 27.828 20.547 1 51.66 96 LEU A O 1
ATOM 746 N N . SER A 1 97 ? -0.01 29.219 22.266 1 43.34 97 SER A N 1
ATOM 747 C CA . SER A 1 97 ? -1.394 29.547 21.938 1 43.34 97 SER A CA 1
ATOM 748 C C . SER A 1 97 ? -1.479 30.391 20.672 1 43.34 97 SER A C 1
ATOM 750 O O . SER A 1 97 ? -2.492 30.359 19.969 1 43.34 97 SER A O 1
ATOM 752 N N . ASP A 1 98 ? -0.442 31.281 20.406 1 45.44 98 ASP A N 1
ATOM 753 C CA . ASP A 1 98 ? -0.597 32.219 19.281 1 45.44 98 ASP A CA 1
ATOM 754 C C . ASP A 1 98 ? -0.101 31.594 17.984 1 45.44 98 ASP A C 1
ATOM 756 O O . ASP A 1 98 ? 0.65 30.625 18 1 45.44 98 ASP A O 1
ATOM 760 N N . GLU A 1 99 ? -0.791 31.969 16.766 1 46.72 99 GLU A N 1
ATOM 761 C CA . GLU A 1 99 ? -0.194 31.641 15.469 1 46.72 99 GLU A CA 1
ATOM 762 C C . GLU A 1 99 ? 1.32 31.828 15.5 1 46.72 99 GLU A C 1
ATOM 764 O O . GLU A 1 99 ? 1.811 32.906 15.875 1 46.72 99 GLU A O 1
ATOM 769 N N . LYS A 1 100 ? 2.033 30.844 15.664 1 55.44 100 LYS A N 1
ATOM 770 C CA . LYS A 1 100 ? 3.486 30.969 15.727 1 55.44 100 LYS A CA 1
ATOM 771 C C . LYS A 1 100 ? 4.047 31.5 14.406 1 55.44 100 LYS A C 1
ATOM 773 O O . LYS A 1 100 ? 3.516 31.203 13.336 1 55.44 100 LYS A O 1
ATOM 778 N N . VAL A 1 101 ? 4.809 32.5 14.57 1 54.41 101 VAL A N 1
ATOM 779 C CA . VAL A 1 101 ? 5.473 33.062 13.398 1 54.41 101 VAL A CA 1
ATOM 780 C C . VAL A 1 101 ? 6.363 32 12.742 1 54.41 101 VAL A C 1
ATOM 782 O O . VAL A 1 101 ? 7.18 31.359 13.414 1 54.41 101 VAL A O 1
ATOM 785 N N . PHE A 1 102 ? 6.078 31.797 11.484 1 59.06 102 PHE A N 1
ATOM 786 C CA . PHE A 1 102 ? 6.832 30.859 10.656 1 59.06 102 PHE A CA 1
ATOM 787 C C . PHE A 1 102 ? 8.336 31.078 10.828 1 59.06 102 PHE A C 1
ATOM 789 O O . PHE A 1 102 ? 8.805 32.219 10.836 1 59.06 102 PHE A O 1
ATOM 796 N N . MET A 1 103 ? 9.062 29.938 11.273 1 68.19 103 MET A N 1
ATOM 797 C CA . MET A 1 103 ? 10.516 29.828 11.352 1 68.19 103 MET A CA 1
ATOM 798 C C . MET A 1 103 ? 11.039 30.438 12.648 1 68.19 103 MET A C 1
ATOM 800 O O . MET A 1 103 ? 12.25 30.547 12.844 1 68.19 103 MET A O 1
ATOM 804 N N . SER A 1 104 ? 10.141 30.828 13.617 1 72.56 104 SER A N 1
ATOM 805 C CA . SER A 1 104 ? 10.578 31.203 14.945 1 72.56 104 SER A CA 1
ATOM 806 C C . SER A 1 104 ? 11.117 30.016 15.727 1 72.56 104 SER A C 1
ATOM 808 O O . SER A 1 104 ? 10.93 28.859 15.312 1 72.56 104 SER A O 1
ATOM 810 N N . LYS A 1 105 ? 11.898 30.328 16.719 1 74.12 105 LYS A N 1
ATOM 811 C CA . LYS A 1 105 ? 12.406 29.266 17.578 1 74.12 105 LYS A CA 1
ATOM 812 C C . LYS A 1 105 ? 11.273 28.406 18.125 1 74.12 105 LYS A C 1
ATOM 814 O O . LYS A 1 105 ? 11.391 27.172 18.172 1 74.12 105 LYS A O 1
ATOM 819 N N . ASP A 1 106 ? 10.195 29.094 18.562 1 73.62 106 ASP A N 1
ATOM 820 C CA . ASP A 1 106 ? 9.039 28.375 19.094 1 73.62 106 ASP A CA 1
ATOM 821 C C . ASP A 1 106 ? 8.414 27.469 18.031 1 73.62 106 ASP A C 1
ATOM 823 O O . ASP A 1 106 ? 8.016 26.344 18.328 1 73.62 106 ASP A O 1
ATOM 827 N N . TYR A 1 107 ? 8.32 27.953 16.891 1 74.88 107 TYR A N 1
ATOM 828 C CA . TYR A 1 107 ? 7.812 27.172 15.766 1 74.88 107 TYR A CA 1
ATOM 829 C C . TYR A 1 107 ? 8.688 25.938 15.516 1 74.88 107 TYR A C 1
ATOM 831 O O . TYR A 1 107 ? 8.172 24.828 15.359 1 74.88 107 TYR A O 1
ATOM 839 N N . LEU A 1 108 ? 9.938 26.062 15.531 1 79.5 108 LEU A N 1
ATOM 840 C CA . LEU A 1 108 ? 10.867 24.984 15.273 1 79.5 108 LEU A CA 1
ATOM 841 C C . LEU A 1 108 ? 10.766 23.906 16.359 1 79.5 108 LEU A C 1
ATOM 843 O O . LEU A 1 108 ? 10.734 22.719 16.047 1 79.5 108 LEU A O 1
ATOM 847 N N . ASP A 1 109 ? 10.68 24.375 17.531 1 80.06 109 ASP A N 1
ATOM 848 C CA . ASP A 1 109 ? 10.539 23.422 18.625 1 80.06 109 ASP A CA 1
ATOM 849 C C . ASP A 1 109 ? 9.25 22.609 18.484 1 80.06 109 ASP A C 1
ATOM 851 O O . ASP A 1 109 ? 9.234 21.406 18.75 1 80.06 109 ASP A O 1
ATOM 855 N N . LEU A 1 110 ? 8.305 23.312 18.125 1 82.5 110 LEU A N 1
ATOM 856 C CA . LEU A 1 110 ? 7.008 22.656 17.969 1 82.5 110 LEU A CA 1
ATOM 857 C C . LEU A 1 110 ? 7.062 21.578 16.891 1 82.5 110 LEU A C 1
ATOM 859 O O . LEU A 1 110 ? 6.633 20.453 17.094 1 82.5 110 LEU A O 1
ATOM 863 N N . VAL A 1 111 ? 7.605 21.922 15.727 1 87.31 111 VAL A N 1
ATOM 864 C CA . VAL A 1 111 ? 7.586 20.969 14.617 1 87.31 111 VAL A CA 1
ATOM 865 C C . VAL A 1 111 ? 8.477 19.766 14.938 1 87.31 111 VAL A C 1
ATOM 867 O O . VAL A 1 111 ? 8.141 18.641 14.594 1 87.31 111 VAL A O 1
ATOM 870 N N . TRP A 1 112 ? 9.516 19.984 15.617 1 90.25 112 TRP A N 1
ATOM 871 C CA . TRP A 1 112 ? 10.398 18.875 15.961 1 90.25 112 TRP A CA 1
ATOM 872 C C . TRP A 1 112 ? 9.797 18.031 17.078 1 90.25 112 TRP A C 1
ATOM 874 O O . TRP A 1 112 ? 10.062 16.828 17.172 1 90.25 112 TRP A O 1
ATOM 884 N N . SER A 1 113 ? 9 18.672 17.938 1 90.75 113 SER A N 1
ATOM 885 C CA . SER A 1 113 ? 8.273 17.891 18.938 1 90.75 113 SER A CA 1
ATOM 886 C C . SER A 1 113 ? 7.262 16.953 18.281 1 90.75 113 SER A C 1
ATOM 888 O O . SER A 1 113 ? 7.027 15.852 18.766 1 90.75 113 SER A O 1
ATOM 890 N N . LYS A 1 114 ? 6.734 17.391 17.203 1 93.69 114 LYS A N 1
ATOM 891 C CA . LYS A 1 114 ? 5.828 16.531 16.438 1 93.69 114 LYS A CA 1
ATOM 892 C C . LYS A 1 114 ? 6.566 15.328 15.859 1 93.69 114 LYS A C 1
ATOM 894 O O . LYS A 1 114 ? 6.055 14.203 15.891 1 93.69 114 LYS A O 1
ATOM 899 N N . VAL A 1 115 ? 7.754 15.562 15.344 1 96 115 VAL A N 1
ATOM 900 C CA . VAL A 1 115 ? 8.562 14.477 14.805 1 96 115 VAL A CA 1
ATOM 901 C C . VAL A 1 115 ? 8.875 13.469 15.914 1 96 115 VAL A C 1
ATOM 903 O O . VAL A 1 115 ? 8.836 12.258 15.688 1 96 115 VAL A O 1
ATOM 906 N N . ARG A 1 116 ? 9.133 13.984 17.109 1 95 116 ARG A N 1
ATOM 907 C CA . ARG A 1 116 ? 9.398 13.102 18.234 1 95 116 ARG A CA 1
ATOM 908 C C . ARG A 1 116 ? 8.172 12.258 18.578 1 95 116 ARG A C 1
ATOM 910 O O . ARG A 1 116 ? 8.289 11.07 18.875 1 95 116 ARG A O 1
ATOM 917 N N . LEU A 1 117 ? 7.039 12.891 18.625 1 96.94 117 LEU A N 1
ATOM 918 C CA . LEU A 1 117 ? 5.805 12.148 18.859 1 96.94 117 LEU A CA 1
ATOM 919 C C . LEU A 1 117 ? 5.613 11.062 17.797 1 96.94 117 LEU A C 1
ATOM 921 O O . LEU A 1 117 ? 5.273 9.922 18.125 1 96.94 117 LEU A O 1
ATOM 925 N N . GLN A 1 118 ? 5.824 11.414 16.547 1 98.31 118 GLN A N 1
ATOM 926 C CA . GLN A 1 118 ? 5.707 10.469 15.453 1 98.31 118 GLN A CA 1
ATOM 927 C C . GLN A 1 118 ? 6.656 9.289 15.641 1 98.31 118 GLN A C 1
ATOM 929 O O . GLN A 1 118 ? 6.262 8.133 15.453 1 98.31 118 GLN A O 1
ATOM 934 N N . GLN A 1 119 ? 7.871 9.562 16.031 1 98.12 119 GLN A N 1
ATOM 935 C CA . GLN A 1 119 ? 8.828 8.5 16.312 1 98.12 119 GLN A CA 1
ATOM 936 C C . GLN A 1 119 ? 8.312 7.582 17.422 1 98.12 119 GLN A C 1
ATOM 938 O O . GLN A 1 119 ? 8.43 6.359 17.312 1 98.12 119 GLN A O 1
ATOM 943 N N . ARG A 1 120 ? 7.785 8.164 18.469 1 97.56 120 ARG A N 1
ATOM 944 C CA . ARG A 1 120 ? 7.281 7.383 19.594 1 97.56 120 ARG A CA 1
ATOM 945 C C . ARG A 1 120 ? 6.16 6.449 19.156 1 97.56 120 ARG A C 1
ATOM 947 O O . ARG A 1 120 ? 6.094 5.297 19.594 1 97.56 120 ARG A O 1
ATOM 954 N N . ILE A 1 121 ? 5.305 6.941 18.312 1 98.56 121 ILE A N 1
ATOM 955 C CA . ILE A 1 121 ? 4.211 6.141 17.781 1 98.56 121 ILE A CA 1
ATOM 956 C C . ILE A 1 121 ? 4.77 4.93 17.031 1 98.56 121 ILE A C 1
ATOM 958 O O . ILE A 1 121 ? 4.289 3.809 17.203 1 98.56 121 ILE A O 1
ATOM 962 N N . LEU A 1 122 ? 5.809 5.133 16.219 1 98.69 122 LEU A N 1
ATOM 963 C CA . LEU A 1 122 ? 6.473 4.039 15.523 1 98.69 122 LEU A CA 1
ATOM 964 C C . LEU A 1 122 ? 7.086 3.055 16.516 1 98.69 122 LEU A C 1
ATOM 966 O O . LEU A 1 122 ? 6.98 1.839 16.328 1 98.69 122 LEU A O 1
ATOM 970 N N . GLU A 1 123 ? 7.684 3.551 17.578 1 98.44 123 GLU A N 1
ATOM 971 C CA . GLU A 1 123 ? 8.312 2.713 18.594 1 98.44 123 GLU A CA 1
ATOM 972 C C . GLU A 1 123 ? 7.277 1.824 19.281 1 98.44 123 GLU A C 1
ATOM 974 O O . GLU A 1 123 ? 7.602 0.718 19.719 1 98.44 123 GLU A O 1
ATOM 979 N N . LEU A 1 124 ? 6.098 2.332 19.359 1 98.38 124 LEU A N 1
ATOM 980 C CA . LEU A 1 124 ? 5.023 1.592 20.016 1 98.38 124 LEU A CA 1
ATOM 981 C C . LEU A 1 124 ? 4.391 0.589 19.062 1 98.38 124 LEU A C 1
ATOM 983 O O . LEU A 1 124 ? 3.465 -0.133 19.438 1 98.38 124 LEU A O 1
ATOM 987 N N . GLY A 1 125 ? 4.809 0.534 17.781 1 97.94 125 GLY A N 1
ATOM 988 C CA . GLY A 1 125 ? 4.41 -0.505 16.844 1 97.94 125 GLY A CA 1
ATOM 989 C C . GLY A 1 125 ? 3.242 -0.099 15.969 1 97.94 125 GLY A C 1
ATOM 990 O O . GLY A 1 125 ? 2.59 -0.951 15.367 1 97.94 125 GLY A O 1
ATOM 991 N N . TYR A 1 126 ? 2.893 1.229 15.977 1 98.62 126 TYR A N 1
ATOM 992 C CA . TYR A 1 126 ? 1.785 1.71 15.156 1 98.62 126 TYR A CA 1
ATOM 993 C C . TYR A 1 126 ? 2.299 2.42 13.914 1 98.62 126 TYR A C 1
ATOM 995 O O . TYR A 1 126 ? 3.297 3.141 13.969 1 98.62 126 TYR A O 1
ATOM 1003 N N . ASN A 1 127 ? 1.63 2.152 12.773 1 98.75 127 ASN A N 1
ATOM 1004 C CA . ASN A 1 127 ? 1.765 3.047 11.625 1 98.75 127 ASN A CA 1
ATOM 1005 C C . ASN A 1 127 ? 1.021 4.359 11.844 1 98.75 127 ASN A C 1
ATOM 1007 O O . ASN A 1 127 ? 0.105 4.43 12.672 1 98.75 127 ASN A O 1
ATOM 1011 N N . PHE A 1 128 ? 1.42 5.387 11.078 1 98.81 128 PHE A N 1
ATOM 1012 C CA . PHE A 1 128 ? 0.62 6.602 11.172 1 98.81 128 PHE A CA 1
ATOM 1013 C C . PHE A 1 128 ? 0.526 7.297 9.82 1 98.81 128 PHE A C 1
ATOM 1015 O O . PHE A 1 128 ? 1.414 7.148 8.977 1 98.81 128 PHE A O 1
ATOM 1022 N N . LEU A 1 129 ? -0.527 7.941 9.586 1 98.88 129 LEU A N 1
ATOM 1023 C CA . LEU A 1 129 ? -0.67 8.984 8.578 1 98.88 129 LEU A CA 1
ATOM 1024 C C . LEU A 1 129 ? -0.878 10.344 9.234 1 98.88 129 LEU A C 1
ATOM 1026 O O . LEU A 1 129 ? -1.929 10.602 9.828 1 98.88 129 LEU A O 1
ATOM 1030 N N . PHE A 1 130 ? 0.122 11.164 9.148 1 98.81 130 PHE A N 1
ATOM 1031 C CA . PHE A 1 130 ? -0.013 12.547 9.594 1 98.81 130 PHE A CA 1
ATOM 1032 C C . PHE A 1 130 ? -0.544 13.43 8.469 1 98.81 130 PHE A C 1
ATOM 1034 O O . PHE A 1 130 ? -0.104 13.312 7.324 1 98.81 130 PHE A O 1
ATOM 1041 N N . THR A 1 131 ? -1.429 14.242 8.773 1 98.75 131 THR A N 1
ATOM 1042 C CA . THR A 1 131 ? -1.996 15.195 7.832 1 98.75 131 THR A CA 1
ATOM 1043 C C . THR A 1 131 ? -2.186 16.562 8.492 1 98.75 131 THR A C 1
ATOM 1045 O O . THR A 1 131 ? -2.807 16.656 9.555 1 98.75 131 THR A O 1
ATOM 1048 N N . ASP A 1 132 ? -1.61 17.609 7.895 1 97.75 132 ASP A N 1
ATOM 1049 C CA . ASP A 1 132 ? -1.926 18.953 8.391 1 97.75 132 ASP A CA 1
ATOM 1050 C C . ASP A 1 132 ? -3.434 19.188 8.406 1 97.75 132 ASP A C 1
ATOM 1052 O O . ASP A 1 132 ? -4.164 18.609 7.598 1 97.75 132 ASP A O 1
ATOM 1056 N N . VAL A 1 133 ? -3.832 20.078 9.289 1 98.44 133 VAL A N 1
ATOM 1057 C CA . VAL A 1 133 ? -5.262 20.312 9.453 1 98.44 133 VAL A CA 1
ATOM 1058 C C . VAL A 1 133 ? -5.797 21.094 8.258 1 98.44 133 VAL A C 1
ATOM 1060 O O . VAL A 1 133 ? -7 21.062 7.98 1 98.44 133 VAL A O 1
ATOM 1063 N N . ASP A 1 134 ? -4.918 21.781 7.559 1 97.44 134 ASP A N 1
ATOM 1064 C CA . ASP A 1 134 ? -5.371 22.531 6.391 1 97.44 134 ASP A CA 1
ATOM 1065 C C . ASP A 1 134 ? -5.258 21.688 5.121 1 97.44 134 ASP A C 1
ATOM 1067 O O . ASP A 1 134 ? -5.055 22.234 4.031 1 97.44 134 ASP A O 1
ATOM 1071 N N . ILE A 1 135 ? -5.258 20.406 5.191 1 97.94 135 ILE A N 1
ATOM 1072 C CA . ILE A 1 135 ? -5.414 19.453 4.094 1 97.94 135 ILE A CA 1
ATOM 1073 C C . ILE A 1 135 ? -6.82 18.859 4.121 1 97.94 135 ILE A C 1
ATOM 1075 O O . ILE A 1 135 ? -7.172 18.109 5.035 1 97.94 135 ILE A O 1
ATOM 1079 N N . MET A 1 136 ? -7.586 19.141 3.086 1 97.5 136 MET A N 1
ATOM 1080 C CA . MET A 1 136 ? -8.93 18.578 2.975 1 97.5 136 MET A CA 1
ATOM 1081 C C . MET A 1 136 ? -8.898 17.219 2.305 1 97.5 136 MET A C 1
ATOM 1083 O O . MET A 1 136 ? -8.133 17 1.363 1 97.5 136 MET A O 1
ATOM 1087 N N . TRP A 1 137 ? -9.758 16.328 2.805 1 98.44 137 TRP A N 1
ATOM 1088 C CA . TRP A 1 137 ? -9.898 14.992 2.248 1 98.44 137 TRP A CA 1
ATOM 1089 C C . TRP A 1 137 ? -11.172 14.867 1.421 1 98.44 137 TRP A C 1
ATOM 1091 O O . TRP A 1 137 ? -12.25 15.234 1.881 1 98.44 137 TRP A O 1
ATOM 1101 N N . PHE A 1 138 ? -11.07 14.289 0.207 1 97.81 138 PHE A N 1
ATOM 1102 C CA . PHE A 1 138 ? -12.227 14.148 -0.662 1 97.81 138 PHE A CA 1
ATOM 1103 C C . PHE A 1 138 ? -12.438 12.688 -1.05 1 97.81 138 PHE A C 1
ATOM 1105 O O . PHE A 1 138 ? -13.562 12.273 -1.343 1 97.81 138 PHE A O 1
ATOM 1112 N N . ARG A 1 139 ? -11.406 11.969 -1.127 1 98.06 139 ARG A N 1
ATOM 1113 C CA . ARG A 1 139 ? -11.391 10.523 -1.357 1 98.06 139 ARG A CA 1
ATOM 1114 C C . ARG A 1 139 ? -10.336 9.844 -0.494 1 98.06 139 ARG A C 1
ATOM 1116 O O . ARG A 1 139 ? -9.656 10.508 0.297 1 98.06 139 ARG A O 1
ATOM 1123 N N . ASP A 1 140 ? -10.234 8.516 -0.509 1 98.25 140 ASP A N 1
ATOM 1124 C CA . ASP A 1 140 ? -9.32 7.738 0.323 1 98.25 140 ASP A CA 1
ATOM 1125 C C . ASP A 1 140 ? -7.887 7.816 -0.209 1 98.25 140 ASP A C 1
ATOM 1127 O O . ASP A 1 140 ? -7.535 7.113 -1.161 1 98.25 140 ASP A O 1
ATOM 1131 N N . PRO A 1 141 ? -7.074 8.609 0.429 1 98.25 141 PRO A N 1
ATOM 1132 C CA . PRO A 1 141 ? -5.723 8.758 -0.107 1 98.25 141 PRO A CA 1
ATOM 1133 C C . PRO A 1 141 ? -4.891 7.48 0.029 1 98.25 141 PRO A C 1
ATOM 1135 O O . PRO A 1 141 ? -3.852 7.344 -0.618 1 98.25 141 PRO A O 1
ATOM 1138 N N . PHE A 1 142 ? -5.262 6.551 0.897 1 98.62 142 PHE A N 1
ATOM 1139 C CA . PHE A 1 142 ? -4.539 5.293 1.06 1 98.62 142 PHE A CA 1
ATOM 1140 C C . PHE A 1 142 ? -4.539 4.496 -0.24 1 98.62 142 PHE A C 1
ATOM 1142 O O . PHE A 1 142 ? -3.662 3.66 -0.462 1 98.62 142 PHE A O 1
ATOM 1149 N N . GLU A 1 143 ? -5.477 4.742 -1.112 1 98 143 GLU A N 1
ATOM 1150 C CA . GLU A 1 143 ? -5.555 4.059 -2.398 1 98 143 GLU A CA 1
ATOM 1151 C C . GLU A 1 143 ? -4.371 4.422 -3.289 1 98 143 GLU A C 1
ATOM 1153 O O . GLU A 1 143 ? -4.047 3.691 -4.23 1 98 143 GLU A O 1
ATOM 1158 N N . ARG A 1 144 ? -3.723 5.531 -2.936 1 97.62 144 ARG A N 1
ATOM 1159 C CA . ARG A 1 144 ? -2.613 6.027 -3.744 1 97.62 144 ARG A CA 1
ATOM 1160 C C . ARG A 1 144 ? -1.273 5.625 -3.137 1 97.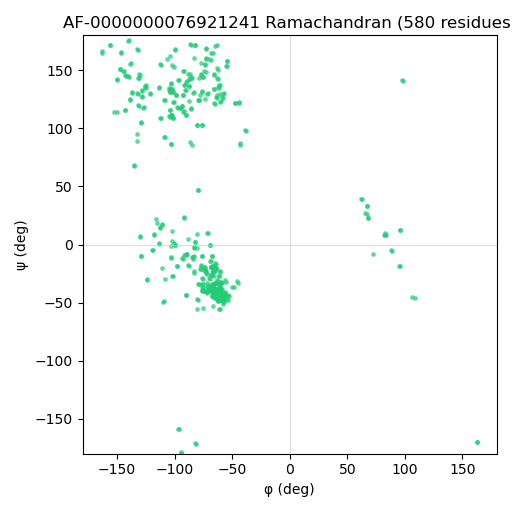62 144 ARG A C 1
ATOM 1162 O O . ARG A 1 144 ? -0.217 5.938 -3.689 1 97.62 144 ARG A O 1
ATOM 1169 N N . MET A 1 145 ? -1.301 4.949 -2.047 1 98.56 145 MET A N 1
ATOM 1170 C CA . MET A 1 145 ? -0.086 4.602 -1.316 1 98.56 145 MET A CA 1
ATOM 1171 C C . MET A 1 145 ? 0.26 3.129 -1.507 1 98.56 145 MET A C 1
ATOM 1173 O O . MET A 1 145 ? -0.593 2.258 -1.325 1 98.56 145 MET A O 1
ATOM 1177 N N . SER A 1 146 ? 1.506 2.936 -1.789 1 98.12 146 SER A N 1
ATOM 1178 C CA . SER A 1 146 ? 1.961 1.592 -2.129 1 98.12 146 SER A CA 1
ATOM 1179 C C . SER A 1 146 ? 2.443 0.844 -0.89 1 98.12 146 SER A C 1
ATOM 1181 O O . SER A 1 146 ? 3.088 1.429 -0.016 1 98.12 146 SER A O 1
ATOM 1183 N N . VAL A 1 147 ? 2.291 -0.512 -0.891 1 97.88 147 VAL A N 1
ATOM 1184 C CA . VAL A 1 147 ? 2.785 -1.361 0.189 1 97.88 147 VAL A CA 1
ATOM 1185 C C . VAL A 1 147 ? 4.301 -1.521 0.07 1 97.88 147 VAL A C 1
ATOM 1187 O O . VAL A 1 147 ? 4.953 -2.006 0.997 1 97.88 147 VAL A O 1
ATOM 1190 N N . ALA A 1 148 ? 4.871 -1.066 -1.047 1 97.5 148 ALA A N 1
ATOM 1191 C CA . ALA A 1 148 ? 6.316 -1.174 -1.248 1 97.5 148 ALA A CA 1
ATOM 1192 C C . ALA A 1 148 ? 7.062 -0.105 -0.454 1 97.5 148 ALA A C 1
ATOM 1194 O O . ALA A 1 148 ? 8.266 -0.225 -0.219 1 97.5 148 ALA A O 1
ATOM 1195 N N . ALA A 1 149 ? 6.383 0.957 -0.095 1 98.25 149 ALA A N 1
ATOM 1196 C CA . ALA A 1 149 ? 7.039 2.109 0.513 1 98.25 149 ALA A CA 1
ATOM 1197 C C . ALA A 1 149 ? 7.191 1.924 2.02 1 98.25 149 ALA A C 1
ATOM 1199 O O . ALA A 1 149 ? 6.301 1.379 2.678 1 98.25 149 ALA A O 1
ATOM 1200 N N . HIS A 1 150 ? 8.344 2.424 2.559 1 98.44 150 HIS A N 1
ATOM 1201 C CA . HIS A 1 150 ? 8.508 2.547 4.004 1 98.44 150 HIS A CA 1
ATOM 1202 C C . HIS A 1 150 ? 7.793 3.781 4.539 1 98.44 150 HIS A C 1
ATOM 1204 O O . HIS A 1 150 ? 7.285 3.771 5.66 1 98.44 150 HIS A O 1
ATOM 1210 N N . MET A 1 151 ? 7.805 4.766 3.713 1 98.38 151 MET A N 1
ATOM 1211 C CA . MET A 1 151 ? 7.117 6.016 4.016 1 98.38 151 MET A CA 1
ATOM 1212 C C . MET A 1 151 ? 6.586 6.668 2.746 1 98.38 151 MET A C 1
ATOM 1214 O O . MET A 1 151 ? 7.121 6.441 1.658 1 98.38 151 MET A O 1
ATOM 1218 N N . VAL A 1 152 ? 5.516 7.41 2.865 1 98.81 152 VAL A N 1
ATOM 1219 C CA . VAL A 1 152 ? 4.855 8.109 1.77 1 98.81 152 VAL A CA 1
ATOM 1220 C C . VAL A 1 152 ? 4.664 9.578 2.137 1 98.81 152 VAL A C 1
ATOM 1222 O O . VAL A 1 152 ? 4.266 9.898 3.26 1 98.81 152 VAL A O 1
ATOM 1225 N N . ALA A 1 153 ? 5.02 10.477 1.23 1 98.56 153 ALA A N 1
ATOM 1226 C CA . ALA A 1 153 ? 4.82 11.898 1.458 1 98.56 153 ALA A CA 1
ATOM 1227 C C . ALA A 1 153 ? 4.117 12.555 0.269 1 98.56 153 ALA A C 1
ATOM 1229 O O . ALA A 1 153 ? 4.324 12.148 -0.878 1 98.56 153 ALA A O 1
ATOM 1230 N N . SER A 1 154 ? 3.293 13.539 0.557 1 97.5 154 SER A N 1
ATOM 1231 C CA . SER A 1 154 ? 2.922 14.438 -0.531 1 97.5 154 SER A CA 1
ATOM 1232 C C . SER A 1 154 ? 4.133 15.195 -1.06 1 97.5 154 SER A C 1
ATOM 1234 O O . SER A 1 154 ? 5.227 15.094 -0.5 1 97.5 154 SER A O 1
ATOM 1236 N N . SER A 1 155 ? 3.896 15.906 -2.178 1 95 155 SER A N 1
ATOM 1237 C CA . SER A 1 155 ? 5.016 16.594 -2.809 1 95 155 SER A CA 1
ATOM 1238 C C . SER A 1 155 ? 4.711 18.078 -3 1 95 155 SER A C 1
ATOM 1240 O O . SER A 1 155 ? 3.598 18.438 -3.379 1 95 155 SER A O 1
ATOM 1242 N N . ASP A 1 156 ? 5.656 18.859 -2.676 1 88.94 156 ASP A N 1
ATOM 1243 C CA . ASP A 1 156 ? 5.598 20.25 -3.131 1 88.94 156 ASP A CA 1
ATOM 1244 C C . ASP A 1 156 ? 5.906 20.359 -4.621 1 88.94 156 ASP A C 1
ATOM 1246 O O . ASP A 1 156 ? 5.27 21.125 -5.34 1 88.94 156 ASP A O 1
ATOM 1250 N N . PHE A 1 157 ? 6.883 19.562 -5.008 1 89.25 157 PHE A N 1
ATOM 1251 C CA . PHE A 1 157 ? 7.238 19.406 -6.414 1 89.25 157 PHE A CA 1
ATOM 1252 C C . PHE A 1 157 ? 7.375 17.938 -6.777 1 89.25 157 PHE A C 1
ATOM 1254 O O . PHE A 1 157 ? 8.07 17.188 -6.094 1 89.25 157 PHE A O 1
ATOM 1261 N N . TYR A 1 158 ? 6.715 17.531 -7.844 1 92.81 158 TYR A N 1
ATOM 1262 C CA . TYR A 1 158 ? 6.695 16.156 -8.312 1 92.81 158 TYR A CA 1
ATOM 1263 C C . TYR A 1 158 ? 7.23 16.047 -9.734 1 92.81 158 TYR A C 1
ATOM 1265 O O . TYR A 1 158 ? 6.734 16.719 -10.641 1 92.81 158 TYR A O 1
ATOM 1273 N N . PHE A 1 159 ? 8.203 15.117 -9.969 1 90.31 159 PHE A N 1
ATOM 1274 C CA . PHE A 1 159 ? 8.891 15.086 -11.25 1 90.31 159 PHE A CA 1
ATOM 1275 C C . PHE A 1 159 ? 8.594 13.789 -11.992 1 90.31 159 PHE A C 1
ATOM 1277 O O . PHE A 1 159 ? 9.391 13.344 -12.82 1 90.31 159 PHE A O 1
ATOM 1284 N N . GLY A 1 160 ? 7.559 13.047 -11.672 1 89.44 160 GLY A N 1
ATOM 1285 C CA . GLY A 1 160 ? 7.086 11.953 -12.5 1 89.44 160 GLY A CA 1
ATOM 1286 C C . GLY A 1 160 ? 7.352 10.586 -11.898 1 89.44 160 GLY A C 1
ATOM 1287 O O . GLY A 1 160 ? 6.477 9.719 -11.914 1 89.44 160 GLY A O 1
ATOM 1288 N N . ASP A 1 161 ? 8.531 10.32 -11.391 1 92.81 161 ASP A N 1
ATOM 1289 C CA . ASP A 1 161 ? 8.883 9.047 -10.773 1 92.81 161 ASP A CA 1
ATOM 1290 C C . ASP A 1 161 ? 8.625 9.07 -9.273 1 92.81 161 ASP A C 1
ATOM 1292 O O . ASP A 1 161 ? 9.312 9.773 -8.531 1 92.81 161 ASP A O 1
ATOM 1296 N N . PRO A 1 162 ? 7.703 8.273 -8.805 1 97 162 PRO A N 1
ATOM 1297 C CA . PRO A 1 162 ? 7.273 8.367 -7.406 1 97 162 PRO A CA 1
ATOM 1298 C C . PRO A 1 162 ? 8.367 7.949 -6.426 1 97 162 PRO A C 1
ATOM 1300 O O . PRO A 1 162 ? 8.25 8.195 -5.223 1 97 162 PRO A O 1
ATOM 1303 N N . TYR A 1 163 ? 9.461 7.371 -6.875 1 96.06 163 TYR A N 1
ATOM 1304 C CA . TYR A 1 163 ? 10.477 6.898 -5.945 1 96.06 163 TYR A CA 1
ATOM 1305 C C . TYR A 1 163 ? 11.797 7.625 -6.164 1 96.06 163 TYR A C 1
ATOM 1307 O O . TYR A 1 163 ? 12.82 7.254 -5.586 1 96.06 163 TYR A O 1
ATOM 1315 N N . SER A 1 164 ? 11.758 8.641 -6.984 1 94.38 164 SER A N 1
ATOM 1316 C CA . SER A 1 164 ? 12.961 9.445 -7.199 1 94.38 164 SER A CA 1
ATOM 1317 C C . SER A 1 164 ? 13.164 10.445 -6.066 1 94.38 164 SER A C 1
ATOM 1319 O O . SER A 1 164 ? 12.281 11.258 -5.777 1 94.38 164 SER A O 1
ATOM 1321 N N . PRO A 1 165 ? 14.312 10.406 -5.434 1 94.81 165 PRO A N 1
ATOM 1322 C CA . PRO A 1 165 ? 14.555 11.352 -4.344 1 94.81 165 PRO A CA 1
ATOM 1323 C C . PRO A 1 165 ? 14.703 12.789 -4.84 1 94.81 165 PRO A C 1
ATOM 1325 O O . PRO A 1 165 ? 14.852 13.711 -4.031 1 94.81 165 PRO A O 1
ATOM 1328 N N . VAL A 1 166 ? 14.609 13.008 -6.172 1 95.25 166 VAL A N 1
ATOM 1329 C CA . VAL A 1 166 ? 14.672 14.359 -6.711 1 95.25 166 VAL A CA 1
ATOM 1330 C C . VAL A 1 166 ? 13.367 15.094 -6.418 1 95.25 166 VAL A C 1
ATOM 1332 O O . VAL A 1 166 ? 13.305 16.328 -6.488 1 95.25 166 VAL A O 1
ATOM 1335 N N . ASN A 1 167 ? 12.312 14.312 -6.129 1 95.94 167 ASN A N 1
ATOM 1336 C CA . ASN A 1 167 ? 11.062 14.938 -5.711 1 95.94 167 ASN A CA 1
ATOM 1337 C C . ASN A 1 167 ? 11.234 15.711 -4.406 1 95.94 167 ASN A C 1
ATOM 1339 O O . ASN A 1 167 ? 12.102 15.375 -3.59 1 95.94 167 ASN A O 1
ATOM 1343 N N . ALA A 1 168 ? 10.438 16.75 -4.254 1 94.06 168 ALA A N 1
ATOM 1344 C CA . ALA A 1 168 ? 10.469 17.531 -3.025 1 94.06 168 ALA A CA 1
ATOM 1345 C C . ALA A 1 168 ? 9.297 17.188 -2.115 1 94.06 168 ALA A C 1
ATOM 1347 O O . ALA A 1 168 ? 8.156 17.562 -2.383 1 94.06 168 ALA A O 1
ATOM 1348 N N . PRO A 1 169 ? 9.578 16.562 -0.985 1 96 169 PRO A N 1
ATOM 1349 C CA . PRO A 1 169 ? 8.5 16.094 -0.108 1 96 169 PRO A CA 1
ATOM 1350 C C . PRO A 1 169 ? 7.844 17.234 0.669 1 96 169 PRO A C 1
ATOM 1352 O O . PRO A 1 169 ? 8.492 18.234 0.972 1 96 169 PRO A O 1
ATOM 1355 N N . ASN A 1 170 ? 6.598 17.172 0.88 1 96.25 170 ASN A N 1
ATOM 1356 C CA . ASN A 1 170 ? 5.848 17.922 1.877 1 96.25 170 ASN A CA 1
ATOM 1357 C C . ASN A 1 170 ? 5.484 17.062 3.08 1 96.25 170 ASN A C 1
ATOM 1359 O O . ASN A 1 170 ? 4.668 16.141 2.967 1 96.25 170 ASN A O 1
ATOM 1363 N N . THR A 1 171 ? 6.047 17.312 4.227 1 96.38 171 THR A N 1
ATOM 1364 C CA . THR A 1 171 ? 5.887 16.453 5.395 1 96.38 171 THR A CA 1
ATOM 1365 C C . THR A 1 171 ? 4.586 16.766 6.125 1 96.38 171 THR A C 1
ATOM 1367 O O . THR A 1 171 ? 4.301 16.172 7.172 1 96.38 171 THR A O 1
ATOM 1370 N N . GLY A 1 172 ? 3.768 17.719 5.578 1 97 172 GLY A N 1
ATOM 1371 C CA . GLY A 1 172 ? 2.436 17.938 6.113 1 97 172 GLY A CA 1
ATOM 1372 C C . GLY A 1 172 ? 1.484 16.797 5.859 1 97 172 GLY A C 1
ATOM 1373 O O . GLY A 1 172 ? 0.414 16.719 6.465 1 97 172 GLY A O 1
ATOM 1374 N N . PHE A 1 173 ? 1.819 16.016 4.938 1 98.5 173 PHE A N 1
ATOM 1375 C CA . PHE A 1 173 ? 1.13 14.758 4.641 1 98.5 173 PHE A CA 1
ATOM 1376 C C . PHE A 1 173 ? 2.119 13.609 4.543 1 98.5 173 PHE A C 1
ATOM 1378 O O . PHE A 1 173 ? 2.84 13.477 3.553 1 98.5 173 PHE A O 1
ATOM 1385 N N . LEU A 1 174 ? 2.141 12.758 5.574 1 98.75 174 LEU A N 1
ATOM 1386 C CA . LEU A 1 174 ? 3.205 11.773 5.746 1 98.75 174 LEU A CA 1
ATOM 1387 C C . LEU A 1 174 ? 2.654 10.469 6.316 1 98.75 174 LEU A C 1
ATOM 1389 O O . LEU A 1 174 ? 2.072 10.461 7.402 1 98.75 174 LEU A O 1
ATOM 1393 N N . TYR A 1 175 ? 2.748 9.43 5.527 1 98.88 175 TYR A N 1
ATOM 1394 C CA . TYR A 1 175 ? 2.42 8.086 5.98 1 98.88 175 TYR A CA 1
ATOM 1395 C C . TYR A 1 175 ? 3.686 7.273 6.234 1 98.88 175 TYR A C 1
ATOM 1397 O O . TYR A 1 175 ? 4.594 7.246 5.402 1 98.88 175 TYR A O 1
ATOM 1405 N N . VAL A 1 176 ? 3.785 6.594 7.414 1 98.88 176 VAL A N 1
ATOM 1406 C CA . VAL A 1 176 ? 4.973 5.824 7.762 1 98.88 176 VAL A CA 1
ATOM 1407 C C . VAL A 1 176 ? 4.562 4.484 8.367 1 98.88 176 VAL A C 1
ATOM 1409 O O . VAL A 1 176 ? 3.686 4.434 9.234 1 98.88 176 VAL A O 1
ATOM 1412 N N . ARG A 1 177 ? 5.129 3.449 7.883 1 98.44 177 ARG A N 1
ATOM 1413 C CA . ARG A 1 177 ? 4.918 2.111 8.43 1 98.44 177 ARG A CA 1
ATOM 1414 C C . ARG A 1 177 ? 5.934 1.802 9.523 1 98.44 177 ARG A C 1
ATOM 1416 O O . ARG A 1 177 ? 7.141 1.962 9.32 1 98.44 177 ARG A O 1
ATOM 1423 N N . SER A 1 178 ? 5.422 1.275 10.625 1 98.44 178 SER A N 1
ATOM 1424 C CA . SER A 1 178 ? 6.293 1.018 11.766 1 98.44 178 SER A CA 1
ATOM 1425 C C . SER A 1 178 ? 7.227 -0.157 11.5 1 98.44 178 SER A C 1
ATOM 1427 O O . SER A 1 178 ? 6.785 -1.217 11.047 1 98.44 178 SER A O 1
ATOM 1429 N N . SER A 1 179 ? 8.484 0.022 11.727 1 97.69 179 SER A N 1
ATOM 1430 C CA . SER A 1 179 ? 9.547 -0.98 11.688 1 97.69 179 SER A CA 1
ATOM 1431 C C . SER A 1 179 ? 10.797 -0.49 12.406 1 97.69 179 SER A C 1
ATOM 1433 O O . SER A 1 179 ? 10.914 0.698 12.719 1 97.69 179 SER A O 1
ATOM 1435 N N . ALA A 1 180 ? 11.672 -1.422 12.68 1 96.94 180 ALA A N 1
ATOM 1436 C CA . ALA A 1 180 ? 12.945 -1.014 13.258 1 96.94 180 ALA A CA 1
ATOM 1437 C C . ALA A 1 180 ? 13.68 -0.04 12.344 1 96.94 180 ALA A C 1
ATOM 1439 O O . ALA A 1 180 ? 14.297 0.923 12.812 1 96.94 180 ALA A O 1
ATOM 1440 N N . ARG A 1 181 ? 13.594 -0.284 11.086 1 96.75 181 ARG A N 1
ATOM 1441 C CA . ARG A 1 181 ? 14.211 0.597 10.102 1 96.75 181 ARG A CA 1
ATOM 1442 C C . ARG A 1 181 ? 13.688 2.023 10.234 1 96.75 181 ARG A C 1
ATOM 1444 O O . ARG A 1 181 ? 14.469 2.977 10.281 1 96.75 181 ARG A O 1
ATOM 1451 N N . MET A 1 182 ? 12.391 2.143 10.367 1 98.19 182 MET A N 1
ATOM 1452 C CA . MET A 1 182 ? 11.805 3.477 10.352 1 98.19 182 MET A CA 1
ATOM 1453 C C . MET A 1 182 ? 12.039 4.191 11.68 1 98.19 182 MET A C 1
ATOM 1455 O O . MET A 1 182 ? 12.203 5.41 11.711 1 98.19 182 MET A O 1
ATOM 1459 N N . VAL A 1 183 ? 12.047 3.449 12.758 1 98.06 183 VAL A N 1
ATOM 1460 C CA . VAL A 1 183 ? 12.461 4.062 14.016 1 98.06 183 VAL A CA 1
ATOM 1461 C C . VAL A 1 183 ? 13.867 4.641 13.875 1 98.06 183 VAL A C 1
ATOM 1463 O O . VAL A 1 183 ? 14.117 5.781 14.273 1 98.06 183 VAL A O 1
ATOM 1466 N N . GLY A 1 184 ? 14.758 3.885 13.242 1 97.44 184 GLY A N 1
ATOM 1467 C CA . GLY A 1 184 ? 16.109 4.363 12.992 1 97.44 184 GLY A CA 1
ATOM 1468 C C . GLY A 1 184 ? 16.156 5.582 12.086 1 97.44 184 GLY A C 1
ATOM 1469 O O . GLY A 1 184 ? 16.953 6.5 12.305 1 97.44 184 GLY A O 1
ATOM 1470 N N . VAL A 1 185 ? 15.352 5.602 11.109 1 98.19 185 VAL A N 1
ATOM 1471 C CA . VAL A 1 185 ? 15.289 6.727 10.18 1 98.19 185 VAL A CA 1
ATOM 1472 C C . VAL A 1 185 ? 14.844 7.984 10.922 1 98.19 185 VAL A C 1
ATOM 1474 O O . VAL A 1 185 ? 15.406 9.062 10.719 1 98.19 185 VAL A O 1
ATOM 1477 N N . PHE A 1 186 ? 13.836 7.859 11.797 1 98.12 186 PHE A N 1
ATOM 1478 C CA . PHE A 1 186 ? 13.359 9.016 12.547 1 98.12 186 PHE A CA 1
ATOM 1479 C C . PHE A 1 186 ? 14.422 9.492 13.523 1 98.12 186 PHE A C 1
ATOM 1481 O O . PHE A 1 186 ? 14.586 10.695 13.734 1 98.12 186 PHE A O 1
ATOM 1488 N N . GLU A 1 187 ? 15.156 8.578 14.078 1 97.06 187 GLU A N 1
ATOM 1489 C CA . GLU A 1 187 ? 16.266 8.961 14.938 1 97.06 187 GLU A CA 1
ATOM 1490 C C . GLU A 1 187 ? 17.328 9.75 14.164 1 97.06 187 GLU A C 1
ATOM 1492 O O . GLU A 1 187 ? 17.797 10.789 14.625 1 97.06 187 GLU A O 1
ATOM 1497 N N . ALA A 1 188 ? 17.656 9.234 13.023 1 97.25 188 ALA A N 1
ATOM 1498 C CA . ALA A 1 188 ? 18.625 9.93 12.18 1 97.25 188 ALA A CA 1
ATOM 1499 C C . ALA A 1 188 ? 18.109 11.305 11.773 1 97.25 188 ALA A C 1
ATOM 1501 O O . ALA A 1 188 ? 18.875 12.273 11.75 1 97.25 188 ALA A O 1
ATOM 1502 N N . TRP A 1 189 ? 16.844 11.375 11.453 1 97.44 189 TRP A N 1
ATOM 1503 C CA . TRP A 1 189 ? 16.203 12.625 11.062 1 97.44 189 TRP A CA 1
ATOM 1504 C C . TRP A 1 189 ? 16.25 13.648 12.195 1 97.44 189 TRP A C 1
ATOM 1506 O O . TRP A 1 189 ? 16.688 14.781 11.992 1 97.44 189 TRP A O 1
ATOM 1516 N N . ARG A 1 190 ? 15.945 13.281 13.391 1 95.44 190 ARG A N 1
ATOM 1517 C CA . ARG A 1 190 ? 15.992 14.172 14.547 1 95.44 190 ARG A CA 1
ATOM 1518 C C . ARG A 1 190 ? 17.422 14.609 14.852 1 95.44 190 ARG A C 1
ATOM 1520 O O . ARG A 1 190 ? 17.672 15.773 15.141 1 95.44 190 ARG A O 1
ATOM 1527 N N . THR A 1 191 ? 18.297 13.664 14.703 1 95.44 191 THR A N 1
ATOM 1528 C CA . THR A 1 191 ? 19.703 13.969 14.961 1 95.44 191 THR A CA 1
ATOM 1529 C C . THR A 1 191 ? 20.234 14.953 13.938 1 95.44 191 THR A C 1
ATOM 1531 O O . THR A 1 191 ? 21.062 15.812 14.266 1 95.44 191 THR A O 1
ATOM 1534 N N . ALA A 1 192 ? 19.766 14.844 12.773 1 96.31 192 ALA A N 1
ATOM 1535 C CA . ALA A 1 192 ? 20.25 15.688 11.68 1 96.31 192 ALA A CA 1
ATOM 1536 C C . ALA A 1 192 ? 19.891 17.156 11.922 1 96.31 192 ALA A C 1
ATOM 1538 O O . ALA A 1 192 ? 20.5 18.047 11.32 1 96.31 192 ALA A O 1
ATOM 1539 N N . ARG A 1 193 ? 18.906 17.375 12.773 1 93.12 193 ARG A N 1
ATOM 1540 C CA . ARG A 1 193 ? 18.531 18.734 13.141 1 93.12 193 ARG A CA 1
ATOM 1541 C C . ARG A 1 193 ? 19.75 19.531 13.562 1 93.12 193 ARG A C 1
ATOM 1543 O O . ARG A 1 193 ? 19.875 20.719 13.242 1 93.12 193 ARG A O 1
ATOM 1550 N N . LEU A 1 194 ? 20.672 18.922 14.211 1 92.38 194 LEU A N 1
ATOM 1551 C CA . LEU A 1 194 ? 21.859 19.578 14.758 1 92.38 194 LEU A CA 1
ATOM 1552 C C . LEU A 1 194 ? 22.781 20.047 13.641 1 92.38 194 LEU A C 1
ATOM 1554 O O . LEU A 1 194 ? 23.5 21.047 13.789 1 92.38 194 LEU A O 1
ATOM 1558 N N . SER A 1 195 ? 22.734 19.422 12.539 1 94.38 195 SER A N 1
ATOM 1559 C CA . SER A 1 195 ? 23.625 19.734 11.422 1 94.38 195 SER A CA 1
ATOM 1560 C C . SER A 1 195 ? 23.016 20.812 10.516 1 94.38 195 SER A C 1
ATOM 1562 O O . SER A 1 195 ? 23.672 21.312 9.609 1 94.38 195 SER A O 1
ATOM 1564 N N . PHE A 1 196 ? 21.781 21.172 10.742 1 92.81 196 PHE A N 1
ATOM 1565 C CA . PHE A 1 196 ? 21.109 22.156 9.922 1 92.81 196 PHE A CA 1
ATOM 1566 C C . PHE A 1 196 ? 20.344 23.156 10.789 1 92.81 196 PHE A C 1
ATOM 1568 O O . PHE A 1 196 ? 19.125 23.266 10.711 1 92.81 196 PHE A O 1
ATOM 1575 N N . PRO A 1 197 ? 21.125 23.938 11.492 1 88.69 197 PRO A N 1
ATOM 1576 C CA . PRO A 1 197 ? 20.484 24.875 12.398 1 88.69 197 PRO A CA 1
ATOM 1577 C C . PRO A 1 197 ? 19.578 25.875 11.672 1 88.69 197 PRO A C 1
ATOM 1579 O O . PRO A 1 197 ? 19.922 26.344 10.586 1 88.69 197 PRO A O 1
ATOM 1582 N N . GLY A 1 198 ? 18.391 26.125 12.234 1 87.94 198 GLY A N 1
ATOM 1583 C CA . GLY A 1 198 ? 17.469 27.094 11.68 1 87.94 198 GLY A CA 1
ATOM 1584 C C . GLY A 1 198 ? 16.531 26.516 10.641 1 87.94 198 GLY A C 1
ATOM 1585 O O . GLY A 1 198 ? 15.641 27.203 10.133 1 87.94 198 GLY A O 1
ATOM 1586 N N . LYS A 1 199 ? 16.766 25.281 10.336 1 90.75 199 LYS A N 1
ATOM 1587 C CA . LYS A 1 199 ? 15.891 24.641 9.367 1 90.75 199 LYS A CA 1
ATOM 1588 C C . LYS A 1 199 ? 14.789 23.828 10.062 1 90.75 199 LYS A C 1
ATOM 1590 O O . LYS A 1 199 ? 15.016 23.266 11.125 1 90.75 199 LYS A O 1
ATOM 1595 N N . HIS A 1 200 ? 13.586 23.875 9.484 1 91.31 200 HIS A N 1
ATOM 1596 C CA . HIS A 1 200 ? 12.523 23.047 10.023 1 91.31 200 HIS A CA 1
ATOM 1597 C C . HIS A 1 200 ? 12.617 21.625 9.492 1 91.31 200 HIS A C 1
ATOM 1599 O O . HIS A 1 200 ? 13.469 21.328 8.656 1 91.31 200 HIS A O 1
ATOM 1605 N N . GLU A 1 201 ? 11.82 20.719 10.023 1 95.12 201 GLU A N 1
ATOM 1606 C CA . GLU A 1 201 ? 11.961 19.281 9.844 1 95.12 201 GLU A CA 1
ATOM 1607 C C . GLU A 1 201 ? 11.852 18.891 8.375 1 95.12 201 GLU A C 1
ATOM 1609 O O . GLU A 1 201 ? 12.555 18 7.91 1 95.12 201 GLU A O 1
ATOM 1614 N N . GLN A 1 202 ? 10.969 19.531 7.566 1 95.19 202 GLN A N 1
ATOM 1615 C CA . GLN A 1 202 ? 10.812 19.234 6.148 1 95.19 202 GLN A CA 1
ATOM 1616 C C . GLN A 1 202 ? 12.094 19.531 5.375 1 95.19 202 GLN A C 1
ATOM 1618 O O . GLN A 1 202 ? 12.523 18.734 4.535 1 95.19 202 GLN A O 1
ATOM 1623 N N . GLN A 1 203 ? 12.656 20.656 5.637 1 94.94 203 GLN A N 1
ATOM 1624 C CA . GLN A 1 203 ? 13.898 21.047 4.98 1 94.94 203 GLN A CA 1
ATOM 1625 C C . GLN A 1 203 ? 15.023 20.078 5.301 1 94.94 203 GLN A C 1
ATOM 1627 O O . GLN A 1 203 ? 15.781 19.688 4.414 1 94.94 203 GLN A O 1
ATOM 1632 N N . VAL A 1 204 ? 15.078 19.766 6.594 1 96.88 204 VAL A N 1
ATOM 1633 C CA . VAL A 1 204 ? 16.125 18.844 7.012 1 96.88 204 VAL A CA 1
ATOM 1634 C C . VAL A 1 204 ? 15.93 17.5 6.324 1 96.88 204 VAL A C 1
ATOM 1636 O O . VAL A 1 204 ? 16.891 16.891 5.84 1 96.88 204 VAL A O 1
ATOM 1639 N N . PHE A 1 205 ? 14.719 17.031 6.262 1 97.75 205 PHE A N 1
ATOM 1640 C CA . PHE A 1 205 ? 14.461 15.766 5.578 1 97.75 205 PHE A CA 1
ATOM 1641 C C . PHE A 1 205 ? 14.891 15.836 4.117 1 97.75 205 PHE A C 1
ATOM 1643 O O . PHE A 1 205 ? 15.492 14.898 3.594 1 97.75 205 PHE A O 1
ATOM 1650 N N . ASN A 1 206 ? 14.539 16.891 3.455 1 95.75 206 ASN A N 1
ATOM 1651 C CA . ASN A 1 206 ? 14.906 17.078 2.055 1 95.75 206 ASN A CA 1
ATOM 1652 C C . ASN A 1 206 ? 16.422 16.984 1.859 1 95.75 206 ASN A C 1
ATOM 1654 O O . ASN A 1 206 ? 16.891 16.531 0.816 1 95.75 206 ASN A O 1
ATOM 1658 N N . GLU A 1 207 ? 17.156 17.406 2.877 1 95.69 207 GLU A N 1
ATOM 1659 C CA . GLU A 1 207 ? 18.609 17.359 2.803 1 95.69 207 GLU A CA 1
ATOM 1660 C C . GLU A 1 207 ? 19.141 15.938 2.975 1 95.69 207 GLU A C 1
ATOM 1662 O O . GLU A 1 207 ? 20.094 15.539 2.301 1 95.69 207 GLU A O 1
ATOM 1667 N N . ILE A 1 208 ? 18.516 15.203 3.793 1 97.19 208 ILE A N 1
ATOM 1668 C CA . ILE A 1 208 ? 19.156 13.961 4.215 1 97.19 208 ILE A CA 1
ATOM 1669 C C . ILE A 1 208 ? 18.516 12.781 3.479 1 97.19 208 ILE A C 1
ATOM 1671 O O . ILE A 1 208 ? 19.047 11.664 3.523 1 97.19 208 ILE A O 1
ATOM 1675 N N . LYS A 1 209 ? 17.406 12.961 2.791 1 97.44 209 LYS A N 1
ATOM 1676 C CA . LYS A 1 209 ? 16.672 11.859 2.193 1 97.44 209 LYS A CA 1
ATOM 1677 C C . LYS A 1 209 ? 17.531 11.094 1.193 1 97.44 209 LYS A C 1
ATOM 1679 O O . LYS A 1 209 ? 17.406 9.867 1.073 1 97.44 209 LYS A O 1
ATOM 1684 N N . PHE A 1 210 ? 18.469 11.773 0.472 1 97 210 PHE A N 1
ATOM 1685 C CA . PHE A 1 210 ? 19.328 11.109 -0.489 1 97 210 PHE A CA 1
ATOM 1686 C C . PHE A 1 210 ? 20.203 10.062 0.203 1 97 210 PHE A C 1
ATOM 1688 O O . PHE A 1 210 ? 20.312 8.93 -0.261 1 97 210 PHE A O 1
ATOM 1695 N N . GLU A 1 211 ? 20.75 10.484 1.309 1 96.12 211 GLU A N 1
ATOM 1696 C CA . GLU A 1 211 ? 21.609 9.578 2.07 1 96.12 211 GLU A CA 1
ATOM 1697 C C . GLU A 1 211 ? 20.812 8.43 2.67 1 96.12 211 GLU A C 1
ATOM 1699 O O . GLU A 1 211 ? 21.281 7.285 2.695 1 96.12 211 GLU A O 1
ATOM 1704 N N . LEU A 1 212 ? 19.625 8.75 3.168 1 96.94 212 LEU A N 1
ATOM 1705 C CA . LEU A 1 212 ? 18.781 7.719 3.756 1 96.94 212 LEU A CA 1
ATOM 1706 C C . LEU A 1 212 ? 18.406 6.668 2.717 1 96.94 212 LEU A C 1
ATOM 1708 O O . LEU A 1 212 ? 18.422 5.469 3.008 1 96.94 212 LEU A O 1
ATOM 1712 N N . VAL A 1 213 ? 18.094 7.082 1.5 1 95.75 213 VAL A N 1
ATOM 1713 C CA . VAL A 1 213 ? 17.75 6.172 0.415 1 95.75 213 VAL A CA 1
ATOM 1714 C C . VAL A 1 213 ? 18.969 5.348 0.009 1 95.75 213 VAL A C 1
ATOM 1716 O O . VAL A 1 213 ? 18.891 4.121 -0.089 1 95.75 213 VAL A O 1
ATOM 1719 N N . ASP A 1 214 ? 20.094 5.941 -0.121 1 94.19 214 ASP A N 1
ATOM 1720 C CA . ASP A 1 214 ? 21.297 5.301 -0.638 1 94.19 214 ASP A CA 1
ATOM 1721 C C . ASP A 1 214 ? 21.922 4.383 0.409 1 94.19 214 ASP A C 1
ATOM 1723 O O . ASP A 1 214 ? 22.297 3.246 0.105 1 94.19 214 ASP A O 1
ATOM 1727 N N . LYS A 1 215 ? 21.938 4.816 1.682 1 93.19 215 LYS A N 1
ATOM 1728 C CA . LYS A 1 215 ? 22.719 4.121 2.689 1 93.19 215 LYS A CA 1
ATOM 1729 C C . LYS A 1 215 ? 21.844 3.229 3.562 1 93.19 215 LYS A C 1
ATOM 1731 O O . LYS A 1 215 ? 22.312 2.225 4.102 1 93.19 215 LYS A O 1
ATOM 1736 N N . ARG A 1 216 ? 20.594 3.596 3.676 1 91.94 216 ARG A N 1
ATOM 1737 C CA . ARG A 1 216 ? 19.75 2.84 4.598 1 91.94 216 ARG A CA 1
ATOM 1738 C C . ARG A 1 216 ? 18.656 2.076 3.85 1 91.94 216 ARG A C 1
ATOM 1740 O O . ARG A 1 216 ? 17.828 1.417 4.469 1 91.94 216 ARG A O 1
ATOM 1747 N N . GLY A 1 217 ? 18.703 2.223 2.541 1 92.38 217 GLY A N 1
ATOM 1748 C CA . GLY A 1 217 ? 17.719 1.498 1.756 1 92.38 217 GLY A CA 1
ATOM 1749 C C . GLY A 1 217 ? 16.297 2.002 1.965 1 92.38 217 GLY A C 1
ATOM 1750 O O . GLY A 1 217 ? 15.336 1.252 1.795 1 92.38 217 GLY A O 1
ATOM 1751 N N . LEU A 1 218 ? 16.141 3.232 2.4 1 96.94 218 LEU A N 1
ATOM 1752 C CA . LEU A 1 218 ? 14.836 3.832 2.611 1 96.94 218 LEU A CA 1
ATOM 1753 C C . LEU A 1 218 ? 14.07 3.947 1.297 1 96.94 218 LEU A C 1
ATOM 1755 O O . LEU A 1 218 ? 14.609 4.438 0.302 1 96.94 218 LEU A O 1
ATOM 1759 N N . ARG A 1 219 ? 12.914 3.436 1.299 1 97.12 219 ARG A N 1
ATOM 1760 C CA . ARG A 1 219 ? 12.016 3.615 0.166 1 97.12 219 ARG A CA 1
ATOM 1761 C C . ARG A 1 219 ? 10.922 4.633 0.492 1 97.12 219 ARG A C 1
ATOM 1763 O O . ARG A 1 219 ? 10.016 4.348 1.271 1 97.12 219 ARG A O 1
ATOM 1770 N N . VAL A 1 220 ? 11 5.754 -0.129 1 98.25 220 VAL A N 1
ATOM 1771 C CA . VAL A 1 220 ? 10.008 6.816 0.024 1 98.25 220 VAL A CA 1
ATOM 1772 C C . VAL A 1 220 ? 9.18 6.938 -1.254 1 98.25 220 VAL A C 1
ATOM 1774 O O . VAL A 1 220 ? 9.734 7.078 -2.348 1 98.25 220 VAL A O 1
ATOM 1777 N N . GLN A 1 221 ? 7.922 6.824 -1.088 1 98.69 221 GLN A N 1
ATOM 1778 C CA . GLN A 1 221 ? 7.031 7.16 -2.195 1 98.69 221 GLN A CA 1
ATOM 1779 C C . GLN A 1 221 ? 6.586 8.617 -2.119 1 98.69 221 GLN A C 1
ATOM 1781 O O . GLN A 1 221 ? 6.098 9.07 -1.082 1 98.69 221 GLN A O 1
ATOM 1786 N N . PHE A 1 222 ? 6.762 9.312 -3.223 1 98.44 222 PHE A N 1
ATOM 1787 C CA . PHE A 1 222 ? 6.266 10.672 -3.344 1 98.44 222 PHE A CA 1
ATOM 1788 C C . PHE A 1 222 ? 4.965 10.711 -4.141 1 98.44 222 PHE A C 1
ATOM 1790 O O . PHE A 1 222 ? 4.914 10.242 -5.277 1 98.44 222 PHE A O 1
ATOM 1797 N N . LEU A 1 223 ? 3.951 11.234 -3.551 1 97.94 223 LEU A N 1
ATOM 1798 C CA . LEU A 1 223 ? 2.654 11.273 -4.219 1 97.94 223 LEU A CA 1
ATOM 1799 C C . LEU A 1 223 ? 2.613 12.375 -5.266 1 97.94 223 LEU A C 1
ATOM 1801 O O . LEU A 1 223 ? 3.174 13.453 -5.059 1 97.94 223 LEU A O 1
ATOM 1805 N N . ASP A 1 224 ? 1.901 12.117 -6.309 1 95.75 224 ASP A N 1
ATOM 1806 C CA . ASP A 1 224 ? 1.775 13.102 -7.379 1 95.75 224 ASP A CA 1
ATOM 1807 C C . ASP A 1 224 ? 0.892 14.266 -6.949 1 95.75 224 ASP A C 1
ATOM 1809 O O . ASP A 1 224 ? 0.16 14.172 -5.961 1 95.75 224 ASP A O 1
ATOM 1813 N N . THR A 1 225 ? 0.886 15.32 -7.746 1 94.44 225 THR A N 1
ATOM 1814 C CA . THR A 1 225 ? 0.153 16.516 -7.367 1 94.44 225 THR A CA 1
ATOM 1815 C C . THR A 1 225 ? -1.174 16.609 -8.117 1 94.44 225 THR A C 1
ATOM 1817 O O . THR A 1 225 ? -1.93 17.562 -7.945 1 94.44 225 THR A O 1
ATOM 1820 N N . VAL A 1 226 ? -1.477 15.633 -8.906 1 93.88 226 VAL A N 1
ATOM 1821 C CA . VAL A 1 226 ? -2.758 15.594 -9.602 1 93.88 226 VAL A CA 1
ATOM 1822 C C . VAL A 1 226 ? -3.844 15.086 -8.656 1 93.88 226 VAL A C 1
ATOM 1824 O O . VAL A 1 226 ? -4.91 15.695 -8.539 1 93.88 226 VAL A O 1
ATOM 1827 N N . HIS A 1 227 ? -3.562 14 -7.949 1 96.06 227 HIS A N 1
ATOM 1828 C CA . HIS A 1 227 ? -4.52 13.383 -7.039 1 96.06 227 HIS A CA 1
ATOM 1829 C C . HIS A 1 227 ? -4.398 13.961 -5.633 1 96.06 227 HIS A C 1
ATOM 1831 O O . HIS A 1 227 ? -5.406 14.18 -4.957 1 96.06 227 HIS A O 1
ATOM 1837 N N . ASN A 1 228 ? -3.174 14.117 -5.195 1 96.31 228 ASN A N 1
ATOM 1838 C CA . ASN A 1 228 ? -2.867 14.773 -3.928 1 96.31 228 ASN A CA 1
ATOM 1839 C C . ASN A 1 228 ? -2.361 16.203 -4.137 1 96.31 228 ASN A C 1
ATOM 1841 O O . ASN A 1 228 ? -1.166 16.469 -3.998 1 96.31 228 ASN A O 1
ATOM 1845 N N . ALA A 1 229 ? -3.328 17.078 -4.223 1 94.06 229 ALA A N 1
ATOM 1846 C CA . ALA A 1 229 ? -3.041 18.406 -4.773 1 94.06 229 ALA A CA 1
ATOM 1847 C C . ALA A 1 229 ? -2.844 19.438 -3.662 1 94.06 229 ALA A C 1
ATOM 1849 O O . ALA A 1 229 ? -3.082 19.141 -2.488 1 94.06 229 ALA A O 1
ATOM 1850 N N . GLY A 1 230 ? -2.359 20.547 -4.039 1 92 230 GLY A N 1
ATOM 1851 C CA . GLY A 1 230 ? -2.201 21.719 -3.203 1 92 230 GLY A CA 1
ATOM 1852 C C . GLY A 1 230 ? -2.387 23.016 -3.965 1 92 230 GLY A C 1
ATOM 1853 O O . GLY A 1 230 ? -2.381 23.031 -5.199 1 92 230 GLY A O 1
ATOM 1854 N N . PHE A 1 231 ? -2.545 24.062 -3.186 1 89.81 231 PHE A N 1
ATOM 1855 C CA . PHE A 1 231 ? -2.777 25.359 -3.799 1 89.81 231 PHE A CA 1
ATOM 1856 C C . PHE A 1 231 ? -1.563 25.797 -4.605 1 89.81 231 PHE A C 1
ATOM 1858 O O . PHE A 1 231 ? -1.677 26.656 -5.492 1 89.81 231 PHE A O 1
ATOM 1865 N N . CYS A 1 232 ? -0.428 25.172 -4.379 1 84.12 232 CYS A N 1
ATOM 1866 C CA . CYS A 1 232 ? 0.786 25.531 -5.109 1 84.12 232 CYS A CA 1
ATOM 1867 C C . CYS A 1 232 ? 0.762 24.953 -6.52 1 84.12 232 CYS A C 1
ATOM 1869 O O . CYS A 1 232 ? 1.539 25.375 -7.379 1 84.12 232 CYS A O 1
ATOM 1871 N N . ASN A 1 233 ? -0.103 23.984 -6.656 1 82.25 233 ASN A N 1
ATOM 1872 C CA . ASN A 1 233 ? -0.127 23.281 -7.938 1 82.25 233 ASN A CA 1
ATOM 1873 C C . ASN A 1 233 ? -1.32 23.703 -8.789 1 82.25 233 ASN A C 1
ATOM 1875 O O . ASN A 1 233 ? -2.281 24.281 -8.273 1 82.25 233 ASN A O 1
ATOM 1879 N N . ASN A 1 234 ? -1.259 23.438 -10.055 1 71.19 234 ASN A N 1
ATOM 1880 C CA . ASN A 1 234 ? -2.236 23.969 -11 1 71.19 234 ASN A CA 1
ATOM 1881 C C . ASN A 1 234 ? -3.258 22.906 -11.406 1 71.19 234 ASN A C 1
ATOM 1883 O O . ASN A 1 234 ? -4.176 23.188 -12.172 1 71.19 234 ASN A O 1
ATOM 1887 N N . THR A 1 235 ? -3.139 21.797 -10.953 1 74.06 235 THR A N 1
ATOM 1888 C CA . THR A 1 235 ? -4.074 20.766 -11.383 1 74.06 235 THR A CA 1
ATOM 1889 C C . THR A 1 235 ? -5.41 20.906 -10.664 1 74.06 235 THR A C 1
ATOM 1891 O O . THR A 1 235 ? -5.449 21.094 -9.445 1 74.06 235 THR A O 1
ATOM 1894 N N . ARG A 1 236 ? -6.48 21.016 -11.609 1 84.56 236 ARG A N 1
ATOM 1895 C CA . ARG A 1 236 ? -7.824 21.219 -11.07 1 84.56 236 ARG A CA 1
ATOM 1896 C C . ARG A 1 236 ? -8.82 20.266 -11.727 1 84.56 236 ARG A C 1
ATOM 1898 O O . ARG A 1 236 ? -9.352 20.562 -12.805 1 84.56 236 ARG A O 1
ATOM 1905 N N . ASP A 1 237 ? -9.062 19.203 -11.125 1 93.5 237 ASP A N 1
ATOM 1906 C CA . ASP A 1 237 ? -10.109 18.297 -11.578 1 93.5 237 ASP A CA 1
ATOM 1907 C C . ASP A 1 237 ? -10.68 17.484 -10.414 1 93.5 237 ASP A C 1
ATOM 1909 O O . ASP A 1 237 ? -9.992 16.625 -9.867 1 93.5 237 ASP A O 1
ATOM 1913 N N . PHE A 1 238 ? -11.961 17.734 -10.109 1 95.75 238 PHE A N 1
ATOM 1914 C CA . PHE A 1 238 ? -12.602 17.031 -9 1 95.75 238 PHE A CA 1
ATOM 1915 C C . PHE A 1 238 ? -12.688 15.531 -9.289 1 95.75 238 PHE A C 1
ATOM 1917 O O . PHE A 1 238 ? -12.812 14.727 -8.367 1 95.75 238 PHE A O 1
ATOM 1924 N N . ASN A 1 239 ? -12.602 15.164 -10.609 1 94.81 239 ASN A N 1
ATOM 1925 C CA . ASN A 1 239 ? -12.703 13.758 -10.977 1 94.81 239 ASN A CA 1
ATOM 1926 C C . ASN A 1 239 ? -11.508 12.953 -10.469 1 94.81 239 ASN A C 1
ATOM 1928 O O . ASN A 1 239 ? -11.594 11.742 -10.289 1 94.81 239 ASN A O 1
ATOM 1932 N N . THR A 1 240 ? -10.43 13.609 -10.219 1 94.75 240 THR A N 1
ATOM 1933 C CA . THR A 1 240 ? -9.211 12.883 -9.867 1 94.75 240 THR A CA 1
ATOM 1934 C C . THR A 1 240 ? -8.734 13.266 -8.469 1 94.75 240 THR A C 1
ATOM 1936 O O . THR A 1 240 ? -7.805 12.664 -7.938 1 94.75 240 THR A O 1
ATOM 1939 N N . LEU A 1 241 ? -9.375 14.211 -7.832 1 95.94 241 LEU A N 1
ATOM 1940 C CA . LEU A 1 241 ? -8.883 14.82 -6.602 1 95.94 241 LEU A CA 1
ATOM 1941 C C . LEU A 1 241 ? -9.102 13.891 -5.41 1 95.94 241 LEU A C 1
ATOM 1943 O O . LEU A 1 241 ? -10.203 13.375 -5.215 1 95.94 241 LEU A O 1
ATOM 1947 N N . TYR A 1 242 ? -8.055 13.703 -4.605 1 97.69 242 TYR A N 1
ATOM 1948 C CA . TYR A 1 242 ? -8.156 12.945 -3.365 1 97.69 242 TYR A CA 1
ATOM 1949 C C . TYR A 1 242 ? -8.023 13.859 -2.154 1 97.69 242 TYR A C 1
ATOM 1951 O O . TYR A 1 242 ? -8.805 13.766 -1.209 1 97.69 242 TYR A O 1
ATOM 1959 N N . THR A 1 243 ? -6.996 14.703 -2.164 1 97.56 243 THR A N 1
ATOM 1960 C CA . THR A 1 243 ? -6.785 15.672 -1.094 1 97.56 243 THR A CA 1
ATOM 1961 C C . THR A 1 243 ? -6.359 17.031 -1.662 1 97.56 243 THR A C 1
ATOM 1963 O O . THR A 1 243 ? -5.848 17.094 -2.783 1 97.56 243 THR A O 1
ATOM 1966 N N . MET A 1 244 ? -6.605 18.094 -0.892 1 95.81 244 MET A N 1
ATOM 1967 C CA . MET A 1 244 ? -6.176 19.453 -1.246 1 95.81 244 MET A CA 1
ATOM 1968 C C . MET A 1 244 ? -5.492 20.125 -0.065 1 95.81 244 MET A C 1
ATOM 1970 O O . MET A 1 244 ? -6.102 20.312 0.991 1 95.81 244 MET A O 1
ATOM 1974 N N . HIS A 1 245 ? -4.301 20.469 -0.264 1 96.06 245 HIS A N 1
ATOM 1975 C CA . HIS A 1 245 ? -3.5 21.141 0.754 1 96.06 245 HIS A CA 1
ATOM 1976 C C . HIS A 1 245 ? -3.471 22.641 0.523 1 96.06 245 HIS A C 1
ATOM 1978 O O . HIS A 1 245 ? -3.189 23.109 -0.587 1 96.06 245 HIS A O 1
ATOM 1984 N N . ALA A 1 246 ? -3.779 23.453 1.552 1 94.31 246 ALA A N 1
ATOM 1985 C CA . ALA A 1 246 ? -3.67 24.906 1.433 1 94.31 246 ALA A CA 1
ATOM 1986 C C . ALA A 1 246 ? -2.223 25.359 1.597 1 94.31 246 ALA A C 1
ATOM 1988 O O . ALA A 1 246 ? -1.942 26.281 2.359 1 94.31 246 ALA A O 1
ATOM 1989 N N . ASN A 1 247 ? -1.477 24.547 0.818 1 88.81 247 ASN A N 1
ATOM 1990 C CA . ASN A 1 247 ? -0.094 25.016 0.76 1 88.81 247 ASN A CA 1
ATOM 1991 C C . ASN A 1 247 ? 0.044 26.266 -0.11 1 88.81 247 ASN A C 1
ATOM 1993 O O . ASN A 1 247 ? -0.86 26.594 -0.881 1 88.81 247 ASN A O 1
ATOM 1997 N N . CYS A 1 248 ? 0.986 27.125 0.04 1 86.12 248 CYS A N 1
ATOM 1998 C CA . CYS A 1 248 ? 1.165 28.406 -0.632 1 86.12 248 CYS A CA 1
ATOM 1999 C C . CYS A 1 248 ? 0.077 29.391 -0.225 1 86.12 248 CYS A C 1
ATOM 2001 O O . CYS A 1 248 ? -0.445 30.141 -1.064 1 86.12 248 CYS A O 1
ATOM 2003 N N . CYS A 1 249 ? -0.472 29.297 0.812 1 88.62 249 CYS A N 1
ATOM 2004 C CA . CYS A 1 249 ? -1.474 30.172 1.402 1 88.62 249 CYS A CA 1
ATOM 2005 C C . CYS A 1 249 ? -1.06 30.609 2.803 1 88.62 249 CYS A C 1
ATOM 2007 O O . CYS A 1 249 ? -0.854 29.781 3.684 1 88.62 249 CYS A O 1
ATOM 2009 N N . VAL A 1 250 ? -0.922 31.891 2.885 1 86 250 VAL A N 1
ATOM 2010 C CA . VAL A 1 250 ? -0.501 32.438 4.176 1 86 250 VAL A CA 1
ATOM 2011 C C . VAL A 1 250 ? -1.7 33.031 4.898 1 86 250 VAL A C 1
ATOM 2013 O O . VAL A 1 250 ? -2.5 33.75 4.293 1 86 250 VAL A O 1
ATOM 2016 N N . GLY A 1 251 ? -1.794 32.656 6.262 1 89.25 251 GLY A N 1
ATOM 2017 C CA . GLY A 1 251 ? -2.836 33.25 7.074 1 89.25 251 GLY A CA 1
ATO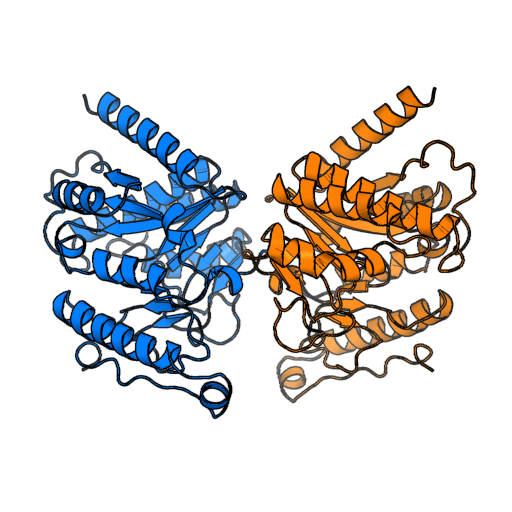M 2018 C C . GLY A 1 251 ? -4.066 32.375 7.223 1 89.25 251 GLY A C 1
ATOM 2019 O O . GLY A 1 251 ? -4.512 31.766 6.258 1 89.25 251 GLY A O 1
ATOM 2020 N N . LEU A 1 252 ? -4.574 32.406 8.336 1 93.88 252 LEU A N 1
ATOM 2021 C CA . LEU A 1 252 ? -5.73 31.578 8.688 1 93.88 252 LEU A CA 1
ATOM 2022 C C . LEU A 1 252 ? -6.961 32 7.898 1 93.88 252 LEU A C 1
ATOM 2024 O O . LEU A 1 252 ? -7.672 31.172 7.34 1 93.88 252 LEU A O 1
ATOM 2028 N N . ALA A 1 253 ? -7.145 33.281 7.855 1 93.75 253 ALA A N 1
ATOM 2029 C CA . ALA A 1 253 ? -8.328 33.781 7.18 1 93.75 253 ALA A CA 1
ATOM 2030 C C . ALA A 1 253 ? -8.344 33.406 5.703 1 93.75 253 ALA A C 1
ATOM 2032 O O . ALA A 1 253 ? -9.375 33 5.168 1 93.75 253 ALA A O 1
ATOM 2033 N N . ALA A 1 254 ? -7.227 33.594 5.031 1 92.5 254 ALA A N 1
ATOM 2034 C CA . ALA A 1 254 ? -7.109 33.219 3.619 1 92.5 254 ALA A CA 1
ATOM 2035 C C . ALA A 1 254 ? -7.348 31.734 3.41 1 92.5 254 ALA A C 1
ATOM 2037 O O . ALA A 1 254 ? -8.055 31.328 2.48 1 92.5 254 ALA A O 1
ATOM 2038 N N . LYS A 1 255 ? -6.793 30.922 4.254 1 94.94 255 LYS A N 1
ATOM 2039 C CA . LYS A 1 255 ? -6.977 29.484 4.18 1 94.94 255 LYS A CA 1
ATOM 2040 C C . LYS A 1 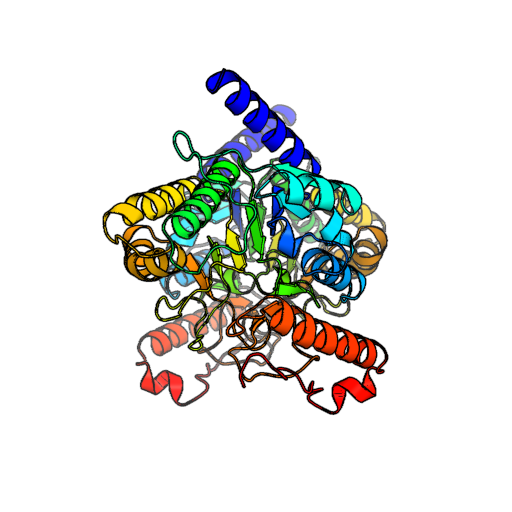255 ? -8.445 29.109 4.348 1 94.94 255 LYS A C 1
ATOM 2042 O O . LYS A 1 255 ? -8.984 28.312 3.564 1 94.94 255 LYS A O 1
ATOM 2047 N N . LEU A 1 256 ? -9.07 29.672 5.344 1 96.44 256 LEU A N 1
ATOM 2048 C CA . LEU A 1 256 ? -10.477 29.375 5.609 1 96.44 256 LEU A CA 1
ATOM 2049 C C . LEU A 1 256 ? -11.352 29.781 4.43 1 96.44 256 LEU A C 1
ATOM 2051 O O . LEU A 1 256 ? -12.266 29.047 4.047 1 96.44 256 LEU A O 1
ATOM 2055 N N . HIS A 1 257 ? -11.062 30.875 3.928 1 94.25 257 HIS A N 1
ATOM 2056 C CA . HIS A 1 257 ? -11.836 31.375 2.799 1 94.25 257 HIS A CA 1
ATOM 2057 C C . HIS A 1 257 ? -11.742 30.438 1.604 1 94.25 257 HIS A C 1
ATOM 2059 O O . HIS A 1 257 ? -12.766 30 1.075 1 94.25 257 HIS A O 1
ATOM 2065 N N . ASP A 1 258 ? -10.555 30.156 1.171 1 93.44 258 ASP A N 1
ATOM 2066 C CA . ASP A 1 258 ? -10.367 29.406 -0.061 1 93.44 258 ASP A CA 1
ATOM 2067 C C . ASP A 1 258 ? -10.75 27.938 0.132 1 93.44 258 ASP A C 1
ATOM 2069 O O . ASP A 1 258 ? -11.336 27.328 -0.76 1 93.44 258 ASP A O 1
ATOM 2073 N N . LEU A 1 259 ? -10.398 27.312 1.258 1 95.5 259 LEU A N 1
ATOM 2074 C CA . LEU A 1 259 ? -10.82 25.938 1.526 1 95.5 259 LEU A CA 1
ATOM 2075 C C . LEU A 1 259 ? -12.336 25.859 1.681 1 95.5 259 LEU A C 1
ATOM 2077 O O . LEU A 1 259 ? -12.945 24.875 1.267 1 95.5 259 LEU A O 1
ATOM 2081 N N . GLY A 1 260 ? -12.898 26.844 2.322 1 95.25 260 GLY A N 1
ATOM 2082 C CA . GLY A 1 260 ? -14.352 26.906 2.408 1 95.25 260 GLY A CA 1
ATOM 2083 C C . GLY A 1 260 ? -15.031 26.922 1.051 1 95.25 260 GLY A C 1
ATOM 2084 O O . GLY A 1 260 ? -16 26.203 0.828 1 95.25 260 GLY A O 1
ATOM 2085 N N . ASN A 1 261 ? -14.555 27.766 0.201 1 93.75 261 ASN A N 1
ATOM 2086 C CA . ASN A 1 261 ? -15.086 27.828 -1.156 1 93.75 261 ASN A CA 1
ATOM 2087 C C . ASN A 1 261 ? -14.914 26.5 -1.888 1 93.75 261 ASN A C 1
ATOM 2089 O O . ASN A 1 261 ? -15.812 26.062 -2.617 1 93.75 261 ASN A O 1
ATOM 2093 N N . LEU A 1 262 ? -13.758 25.938 -1.723 1 94.5 262 LEU A N 1
ATOM 2094 C CA . LEU A 1 262 ? -13.516 24.641 -2.334 1 94.5 262 LEU A CA 1
ATOM 2095 C C . LEU A 1 262 ? -14.555 23.625 -1.876 1 94.5 262 LEU A C 1
ATOM 2097 O O . LEU A 1 262 ? -15.07 22.844 -2.684 1 94.5 262 LEU A O 1
ATOM 2101 N N . MET A 1 263 ? -14.898 23.656 -0.592 1 95.62 263 MET A N 1
ATOM 2102 C CA . MET A 1 263 ? -15.883 22.734 -0.032 1 95.62 263 MET A CA 1
ATOM 2103 C C . MET A 1 263 ? -17.266 22.969 -0.646 1 95.62 263 MET A C 1
ATOM 2105 O O . MET A 1 263 ? -18 22.016 -0.92 1 95.62 263 MET A O 1
ATOM 2109 N N . LYS A 1 264 ? -17.562 24.156 -0.847 1 94.69 264 LYS A N 1
ATOM 2110 C CA . LYS A 1 264 ? -18.828 24.484 -1.489 1 94.69 264 LYS A CA 1
ATOM 2111 C C . LYS A 1 264 ? -18.891 23.906 -2.904 1 94.69 264 LYS A C 1
ATOM 2113 O O . LYS A 1 264 ? -19.891 23.297 -3.287 1 94.69 264 LYS A O 1
ATOM 2118 N N . GLU A 1 265 ? -17.875 24.094 -3.607 1 94.81 265 GLU A N 1
ATOM 2119 C CA . GLU A 1 265 ? -17.828 23.609 -4.98 1 94.81 265 GLU A CA 1
ATOM 2120 C C . GLU A 1 265 ? -17.797 22.078 -5.016 1 94.81 265 GLU A C 1
ATOM 2122 O O . GLU A 1 265 ? -18.344 21.469 -5.941 1 94.81 265 GLU A O 1
ATOM 2127 N N . TRP A 1 266 ? -17.141 21.484 -4.078 1 96.38 266 TRP A N 1
ATOM 2128 C CA . TRP A 1 266 ? -17.141 20.031 -3.967 1 96.38 266 TRP A CA 1
ATOM 2129 C C . TRP A 1 266 ? -18.562 19.5 -3.787 1 96.38 266 TRP A C 1
ATOM 2131 O O . TRP A 1 266 ? -18.938 18.5 -4.414 1 96.38 266 TRP A O 1
ATOM 2141 N N . ARG A 1 267 ? -19.328 20.156 -2.982 1 95.44 267 ARG A N 1
ATOM 2142 C CA . ARG A 1 267 ? -20.703 19.719 -2.773 1 95.44 267 ARG A CA 1
ATOM 2143 C C . ARG A 1 267 ? -21.5 19.781 -4.074 1 95.44 267 ARG A C 1
ATOM 2145 O O . ARG A 1 267 ? -22.328 18.906 -4.344 1 95.44 267 ARG A O 1
ATOM 2152 N N . ALA A 1 268 ? -21.25 20.781 -4.805 1 94.19 268 ALA A N 1
ATOM 2153 C CA . ALA A 1 268 ? -21.891 20.859 -6.109 1 94.19 268 ALA A CA 1
ATOM 2154 C C . ALA A 1 268 ? -21.469 19.719 -7.016 1 94.19 268 ALA A C 1
ATOM 2156 O O . ALA A 1 268 ? -22.297 19.125 -7.703 1 94.19 268 ALA A O 1
ATOM 2157 N N . TYR A 1 269 ? -20.234 19.453 -7.035 1 96.62 269 TYR A N 1
ATOM 2158 C CA . TYR A 1 269 ? -19.688 18.344 -7.809 1 96.62 269 TYR A CA 1
ATOM 2159 C C . TYR A 1 269 ? -20.359 17.031 -7.418 1 96.62 269 TYR A C 1
ATOM 2161 O O . TYR A 1 269 ? -20.703 16.219 -8.281 1 96.62 269 TYR A O 1
ATOM 2169 N N . ARG A 1 270 ? -20.547 16.797 -6.098 1 96.06 270 ARG A N 1
ATOM 2170 C CA . ARG A 1 270 ? -21.141 15.562 -5.586 1 96.06 270 ARG A CA 1
ATOM 2171 C C . ARG A 1 270 ? -22.578 15.414 -6.047 1 96.06 270 ARG A C 1
ATOM 2173 O O . ARG A 1 270 ? -23.141 14.312 -6.039 1 96.06 270 ARG A O 1
ATOM 2180 N N . GLY A 1 271 ? -23.172 16.438 -6.422 1 94.81 271 GLY A N 1
ATOM 2181 C CA . GLY A 1 271 ? -24.531 16.422 -6.922 1 94.81 271 GLY A CA 1
ATOM 2182 C C . GLY A 1 271 ? -24.625 16.094 -8.398 1 94.81 271 GLY A C 1
ATOM 2183 O O . GLY A 1 271 ? -25.703 15.805 -8.906 1 94.81 271 GLY A O 1
ATOM 2184 N N . MET A 1 272 ? -23.516 16.078 -9.086 1 94.75 272 MET A N 1
ATOM 2185 C CA . MET A 1 272 ? -23.484 15.773 -10.516 1 94.75 272 MET A CA 1
ATOM 2186 C C . MET A 1 272 ? -23.688 14.281 -10.758 1 94.75 272 MET A C 1
ATOM 2188 O O . MET A 1 272 ? -23.266 13.453 -9.945 1 94.75 272 MET A O 1
ATOM 2192 N N . ASP A 1 273 ? -24.297 13.945 -11.891 1 92.56 273 ASP A N 1
ATOM 2193 C CA . ASP A 1 273 ? -24.422 12.539 -12.242 1 92.56 273 ASP A CA 1
ATOM 2194 C C . ASP A 1 273 ? -23.188 12.047 -13 1 92.56 273 ASP A C 1
ATOM 2196 O O . ASP A 1 273 ? -22.312 12.844 -13.344 1 92.56 273 ASP A O 1
ATOM 2200 N N . ASP A 1 274 ? -23.156 10.75 -13.219 1 89.94 274 ASP A N 1
ATOM 2201 C CA . ASP A 1 274 ? -21.984 10.117 -13.812 1 89.94 274 ASP A CA 1
ATOM 2202 C C . ASP A 1 274 ? -21.719 10.656 -15.219 1 89.94 274 ASP A C 1
ATOM 2204 O O . ASP A 1 274 ? -20.578 10.836 -15.617 1 89.94 274 ASP A O 1
ATOM 2208 N N . ALA A 1 275 ? -22.688 10.781 -15.953 1 91.88 275 ALA A N 1
ATOM 2209 C CA . ALA A 1 275 ? -22.547 11.273 -17.328 1 91.88 275 ALA A CA 1
ATOM 2210 C C . ALA A 1 275 ? -21.906 12.664 -17.328 1 91.88 275 ALA A C 1
ATOM 2212 O O . ALA A 1 275 ? -21.031 12.945 -18.156 1 91.88 275 ALA A O 1
ATOM 2213 N N . GLN A 1 276 ? -22.406 13.57 -16.453 1 92 276 GLN A N 1
ATOM 2214 C CA . GLN A 1 276 ? -21.844 14.906 -16.328 1 92 276 GLN A CA 1
ATOM 2215 C C . GLN A 1 276 ? -20.359 14.852 -15.977 1 92 276 GLN A C 1
ATOM 2217 O O . GLN A 1 276 ? -19.547 15.586 -16.547 1 92 276 GLN A O 1
ATOM 2222 N N . ARG A 1 277 ? -19.969 13.992 -15.086 1 91.19 277 ARG A N 1
ATOM 2223 C CA . ARG A 1 277 ? -18.594 13.883 -14.602 1 91.19 277 ARG A CA 1
ATOM 2224 C C . ARG A 1 277 ? -17.672 13.352 -15.688 1 91.19 277 ARG A C 1
ATOM 2226 O O . ARG A 1 277 ? -16.469 13.648 -15.695 1 91.19 277 ARG A O 1
ATOM 2233 N N . ARG A 1 278 ? -18.25 12.555 -16.562 1 89.62 278 ARG A N 1
ATOM 2234 C CA . ARG A 1 278 ? -17.438 11.883 -17.562 1 89.62 278 ARG A CA 1
ATOM 2235 C C . ARG A 1 278 ? -17.188 12.797 -18.766 1 89.62 278 ARG A C 1
ATOM 2237 O O . ARG A 1 278 ? -16.391 12.469 -19.641 1 89.62 278 ARG A O 1
ATOM 2244 N N . ARG A 1 279 ? -17.828 13.891 -18.891 1 89.56 279 ARG A N 1
ATOM 2245 C CA . ARG A 1 279 ? -17.703 14.789 -20.031 1 89.56 279 ARG A CA 1
ATOM 2246 C C . ARG A 1 279 ? -16.312 15.406 -20.109 1 89.56 279 ARG A C 1
ATOM 2248 O O . ARG A 1 279 ? -15.867 15.828 -21.172 1 89.56 279 ARG A O 1
ATOM 2255 N N . GLY A 1 280 ? -15.688 15.516 -18.984 1 88.62 280 GLY A N 1
ATOM 2256 C CA . GLY A 1 280 ? -14.359 16.109 -18.891 1 88.62 280 GLY A CA 1
ATOM 2257 C C . GLY A 1 280 ? -13.992 16.516 -17.469 1 88.62 280 GLY A C 1
ATOM 2258 O O . GLY A 1 280 ? -14.656 16.125 -16.516 1 88.62 280 GLY A O 1
ATOM 2259 N N . PRO A 1 281 ? -12.867 17.25 -17.484 1 90.5 281 PRO A N 1
ATOM 2260 C CA . PRO A 1 281 ? -12.461 17.734 -16.156 1 90.5 281 PRO A CA 1
ATOM 2261 C C . PRO A 1 281 ? -13.492 18.672 -15.523 1 90.5 281 PRO A C 1
ATOM 2263 O O . PRO A 1 281 ? -14.07 19.5 -16.219 1 90.5 281 PRO A O 1
ATOM 2266 N N . VAL A 1 282 ? -13.797 18.5 -14.266 1 92.25 282 VAL A N 1
ATOM 2267 C CA . VAL A 1 282 ? -14.641 19.406 -13.484 1 92.25 282 VAL A CA 1
ATOM 2268 C C . VAL A 1 282 ? -13.773 20.297 -12.609 1 92.25 282 VAL A C 1
ATOM 2270 O O . VAL A 1 282 ? -13.281 19.875 -11.562 1 92.25 282 VAL A O 1
ATOM 2273 N N . ARG A 1 283 ? -13.695 21.516 -12.93 1 88.94 283 ARG A N 1
ATOM 2274 C CA . ARG A 1 283 ? -12.719 22.422 -12.328 1 88.94 283 ARG A CA 1
ATOM 2275 C C . ARG A 1 283 ? -13.383 23.297 -11.273 1 88.94 283 ARG A C 1
ATOM 2277 O O . ARG A 1 283 ? -14.609 23.438 -11.25 1 88.94 283 ARG A O 1
ATOM 2284 N N . TRP A 1 284 ? -12.609 23.766 -10.32 1 85.94 284 TRP A N 1
ATOM 2285 C CA . TRP A 1 284 ? -13.062 24.719 -9.305 1 85.94 284 TRP A CA 1
ATOM 2286 C C . TRP A 1 284 ? -12.383 26.062 -9.484 1 85.94 284 TRP A C 1
ATOM 2288 O O . TRP A 1 284 ? -11.367 26.172 -10.18 1 85.94 284 TRP A O 1
ATOM 2298 N N . LYS A 1 285 ? -13.008 27.094 -9.023 1 77.38 285 LYS A N 1
ATOM 2299 C CA . LYS A 1 285 ? -12.516 28.453 -9.164 1 77.38 285 LYS A CA 1
ATOM 2300 C C . LYS A 1 285 ? -11.453 28.766 -8.109 1 77.38 285 LYS A C 1
ATOM 2302 O O . LYS A 1 285 ? -10.656 29.688 -8.281 1 77.38 285 LYS A O 1
ATOM 2307 N N . VAL A 1 286 ? -11.078 28.031 -7.207 1 63.66 286 VAL A N 1
ATOM 2308 C CA . VAL A 1 286 ? -10.117 28.312 -6.145 1 63.66 286 VAL A CA 1
ATOM 2309 C C . VAL A 1 286 ? -8.695 28.234 -6.695 1 63.66 286 VAL A C 1
ATOM 2311 O O . VAL A 1 286 ? -8.461 27.625 -7.742 1 63.66 286 VAL A O 1
ATOM 2314 N N . PRO A 1 287 ? -7.559 28.953 -6.051 1 60.22 287 PRO A N 1
ATOM 2315 C CA . PRO A 1 287 ? -7.426 29.875 -4.922 1 60.22 287 PRO A CA 1
ATOM 2316 C C . PRO A 1 287 ? -7.859 31.297 -5.27 1 60.22 287 PRO A C 1
ATOM 2318 O O . PRO A 1 287 ? -7.664 31.75 -6.398 1 60.22 287 PRO A O 1
ATOM 2321 N N . GLY A 1 288 ? -8.703 31.766 -4.418 1 69.38 288 GLY A N 1
ATOM 2322 C CA . GLY A 1 288 ? -9.102 33.156 -4.543 1 69.38 288 GLY A CA 1
ATOM 2323 C C . GLY A 1 288 ? -8.086 34.125 -3.955 1 69.38 288 GLY A C 1
ATOM 2324 O O . GLY A 1 288 ? -7.398 34.844 -4.691 1 69.38 288 GLY A O 1
ATOM 2325 N N . ILE A 1 289 ? -7.723 33.938 -2.641 1 79.25 289 ILE A N 1
ATOM 2326 C CA . ILE A 1 289 ? -6.914 34.906 -1.937 1 79.25 289 ILE A CA 1
ATOM 2327 C C . ILE A 1 289 ? -5.512 34.344 -1.706 1 79.25 289 ILE A C 1
ATOM 2329 O O . ILE A 1 289 ? -4.547 35.125 -1.595 1 79.25 289 ILE A O 1
ATOM 2333 N N . CYS A 1 290 ? -5.164 33.125 -1.554 1 79.38 290 CYS A N 1
ATOM 2334 C CA . CYS A 1 290 ? -3.869 32.562 -1.22 1 79.38 290 CYS A CA 1
ATOM 2335 C C . CYS A 1 290 ? -2.861 32.781 -2.338 1 79.38 290 CYS A C 1
ATOM 2337 O O . CYS A 1 290 ? -1.688 33.062 -2.076 1 79.38 290 CYS A O 1
ATOM 2339 N N . ILE A 1 291 ? -2.939 32.5 -3.557 1 68.38 291 ILE A N 1
ATOM 2340 C CA . ILE A 1 291 ? -1.931 32.625 -4.605 1 68.38 291 ILE A CA 1
ATOM 2341 C C . ILE A 1 291 ? -2.002 34 -5.234 1 68.38 291 ILE A C 1
ATOM 2343 O O . ILE A 1 291 ? -1.141 34.375 -6.035 1 68.38 291 ILE A O 1
ATOM 2347 N N . HIS A 1 292 ? -2.865 34.875 -4.684 1 53.16 292 HIS A N 1
ATOM 2348 C CA . HIS A 1 292 ? -2.84 36.25 -5.188 1 53.16 292 HIS A CA 1
ATOM 2349 C C . HIS A 1 292 ? -2.293 37.219 -4.137 1 53.16 292 HIS A C 1
ATOM 2351 O O . HIS A 1 292 ? -2.42 36.969 -2.936 1 53.16 292 HIS A O 1
ATOM 2357 N N . MET B 1 1 ? 0.381 -41.281 14.781 1 50.62 1 MET B N 1
ATOM 2358 C CA . MET B 1 1 ? 1.396 -41.062 13.758 1 50.62 1 MET B CA 1
ATOM 2359 C C . MET B 1 1 ? 1.038 -39.844 12.883 1 50.62 1 MET B C 1
ATOM 2361 O O . MET B 1 1 ? 1.852 -38.938 12.703 1 50.62 1 MET B O 1
ATOM 2365 N N . PHE B 1 2 ? -0.29 -39.688 12.547 1 62 2 PHE B N 1
ATOM 2366 C CA . PHE B 1 2 ? -0.752 -38.562 11.719 1 62 2 PHE B CA 1
ATOM 2367 C C . PHE B 1 2 ? -0.685 -37.25 12.492 1 62 2 PHE B C 1
ATOM 2369 O O . PHE B 1 2 ? -0.268 -36.219 11.945 1 62 2 PHE B O 1
ATOM 2376 N N . GLY B 1 3 ? -0.967 -37.312 13.719 1 63.09 3 GLY B N 1
ATOM 2377 C CA . GLY B 1 3 ? -0.925 -36.125 14.555 1 63.09 3 GLY B CA 1
ATOM 2378 C C . GLY B 1 3 ? 0.473 -35.562 14.727 1 63.09 3 GLY B C 1
ATOM 2379 O O . GLY B 1 3 ? 0.673 -34.344 14.641 1 63.09 3 GLY B O 1
ATOM 2380 N N . LEU B 1 4 ? 1.447 -36.469 14.938 1 68.88 4 LEU B N 1
ATOM 2381 C CA . LEU B 1 4 ? 2.834 -36.062 15.125 1 68.88 4 LEU B CA 1
ATOM 2382 C C . LEU B 1 4 ? 3.404 -35.469 13.852 1 68.88 4 LEU B C 1
ATOM 2384 O O . LEU B 1 4 ? 4.145 -34.469 13.898 1 68.88 4 LEU B O 1
ATOM 2388 N N . VAL B 1 5 ? 3.049 -36.031 12.742 1 67.81 5 VAL B N 1
ATOM 2389 C CA . VAL B 1 5 ? 3.525 -35.562 11.453 1 67.81 5 VAL B CA 1
ATOM 2390 C C . VAL B 1 5 ? 2.957 -34.156 11.18 1 67.81 5 VAL B C 1
ATOM 2392 O O . VAL B 1 5 ? 3.67 -33.281 10.711 1 67.81 5 VAL B O 1
ATOM 2395 N N . ARG B 1 6 ? 1.757 -34.031 11.594 1 79 6 ARG B N 1
ATOM 2396 C CA . ARG B 1 6 ? 1.115 -32.719 11.383 1 79 6 ARG B CA 1
ATOM 2397 C C . ARG B 1 6 ? 1.728 -31.672 12.289 1 79 6 ARG B C 1
ATOM 2399 O O . ARG B 1 6 ? 1.915 -30.516 11.867 1 79 6 ARG B O 1
ATOM 2406 N N . GLN B 1 7 ? 2.006 -32.031 13.422 1 83.12 7 GLN B N 1
ATOM 2407 C CA . GLN B 1 7 ? 2.627 -31.094 14.336 1 83.12 7 GLN B CA 1
ATOM 2408 C C . GLN B 1 7 ? 4.023 -30.703 13.867 1 83.12 7 GLN B C 1
ATOM 2410 O O . GLN B 1 7 ? 4.418 -29.531 13.977 1 83.12 7 GLN B O 1
ATOM 2415 N N . ALA B 1 8 ? 4.711 -31.688 13.398 1 84.19 8 ALA B N 1
ATOM 2416 C CA . ALA B 1 8 ? 6.047 -31.406 12.883 1 84.19 8 ALA B CA 1
ATOM 2417 C C . ALA B 1 8 ? 5.984 -30.453 11.688 1 84.19 8 ALA B C 1
ATOM 2419 O O . ALA B 1 8 ? 6.805 -29.547 11.562 1 84.19 8 ALA B O 1
ATOM 2420 N N . ALA B 1 9 ? 5.051 -30.672 10.82 1 86.88 9 ALA B N 1
ATOM 2421 C CA . ALA B 1 9 ? 4.867 -29.812 9.656 1 86.88 9 ALA B CA 1
ATOM 2422 C C . ALA B 1 9 ? 4.5 -28.391 10.078 1 86.88 9 ALA B C 1
ATOM 2424 O O . ALA B 1 9 ? 4.969 -27.406 9.484 1 86.88 9 ALA B O 1
ATOM 2425 N N . GLU B 1 10 ? 3.709 -28.344 11.07 1 91.62 10 GLU B N 1
ATOM 2426 C CA . GLU B 1 10 ? 3.307 -27.047 11.594 1 91.62 10 GLU B CA 1
ATOM 2427 C C . GLU B 1 10 ? 4.496 -26.297 12.188 1 91.62 10 GLU B C 1
ATOM 2429 O O . GLU B 1 10 ? 4.66 -25.094 11.953 1 91.62 10 GLU B O 1
ATOM 2434 N N . ASP B 1 11 ? 5.289 -26.969 12.883 1 94.12 11 ASP B N 1
ATOM 2435 C CA . ASP B 1 11 ? 6.484 -26.375 13.469 1 94.12 11 ASP B CA 1
ATOM 2436 C C . ASP B 1 11 ? 7.445 -25.906 12.383 1 94.12 11 ASP B C 1
ATOM 2438 O O . ASP B 1 11 ? 8.039 -24.828 12.5 1 94.12 11 ASP B O 1
ATOM 2442 N N . GLU B 1 12 ? 7.566 -26.703 11.438 1 95.56 12 GLU B N 1
ATOM 2443 C CA . GLU B 1 12 ? 8.445 -26.359 10.32 1 95.56 12 GLU B CA 1
ATOM 2444 C C . GLU B 1 12 ? 7.938 -25.109 9.594 1 95.56 12 GLU B C 1
ATOM 2446 O O . GLU B 1 12 ? 8.719 -24.219 9.25 1 95.56 12 GLU B O 1
ATOM 2451 N N . LEU B 1 13 ? 6.668 -25.078 9.359 1 97.06 13 LEU B N 1
ATOM 2452 C CA . LEU B 1 13 ? 6.074 -23.922 8.703 1 97.06 13 LEU B CA 1
ATOM 2453 C C . LEU B 1 13 ? 6.352 -22.641 9.492 1 97.06 13 LEU B C 1
ATOM 2455 O O . LEU B 1 13 ? 6.785 -21.641 8.922 1 97.06 13 LEU B O 1
ATOM 2459 N N . GLU B 1 14 ? 6.121 -22.688 10.758 1 97.88 14 GLU B N 1
ATOM 2460 C CA . GLU B 1 14 ? 6.328 -21.516 11.609 1 97.88 14 GLU B CA 1
ATOM 2461 C C . GLU B 1 14 ? 7.785 -21.062 11.57 1 97.88 14 GLU B C 1
ATOM 2463 O O . GLU B 1 14 ? 8.07 -19.859 11.5 1 97.88 14 GLU B O 1
ATOM 2468 N N . ARG B 1 15 ? 8.68 -22 11.609 1 97.88 15 ARG B N 1
ATOM 2469 C CA . ARG B 1 15 ? 10.102 -21.688 11.547 1 97.88 15 ARG B CA 1
ATOM 2470 C C . ARG B 1 15 ? 10.453 -21.031 10.219 1 97.88 15 ARG B C 1
ATOM 2472 O O . ARG B 1 15 ? 11.172 -20.016 10.195 1 97.88 15 ARG B O 1
ATOM 2479 N N . LEU B 1 16 ? 9.969 -21.578 9.148 1 98.44 16 LEU B N 1
ATOM 2480 C CA . LEU B 1 16 ? 10.266 -21.062 7.816 1 98.44 16 LEU B CA 1
ATOM 2481 C C . LEU B 1 16 ? 9.68 -19.656 7.637 1 98.44 16 LEU B C 1
ATOM 2483 O O . LEU B 1 16 ? 10.328 -18.781 7.066 1 98.44 16 LEU B O 1
ATOM 2487 N N . LEU B 1 17 ? 8.453 -19.422 8.133 1 98.69 17 LEU B N 1
ATOM 2488 C CA . LEU B 1 17 ? 7.824 -18.109 8.016 1 98.69 17 LEU B CA 1
ATOM 2489 C C . LEU B 1 17 ? 8.633 -17.062 8.75 1 98.69 17 LEU B C 1
ATOM 2491 O O . LEU B 1 17 ? 8.836 -15.953 8.234 1 98.69 17 LEU B O 1
ATOM 2495 N N . ARG B 1 18 ? 9.102 -17.375 9.898 1 98.12 18 ARG B N 1
ATOM 2496 C CA . ARG B 1 18 ? 9.945 -16.453 10.664 1 98.12 18 ARG B CA 1
ATOM 2497 C C . ARG B 1 18 ? 11.219 -16.125 9.898 1 98.12 18 ARG B C 1
ATOM 2499 O O . ARG B 1 18 ? 11.688 -14.977 9.938 1 98.12 18 ARG B O 1
ATOM 2506 N N . THR B 1 19 ? 11.703 -17.078 9.203 1 98.12 19 THR B N 1
ATOM 2507 C CA . THR B 1 19 ? 12.977 -16.938 8.5 1 98.12 19 THR B CA 1
ATOM 2508 C C . THR B 1 19 ? 12.805 -16.094 7.238 1 98.12 19 THR B C 1
ATOM 2510 O O . THR B 1 19 ? 13.641 -15.242 6.934 1 98.12 19 THR B O 1
ATOM 2513 N N . VAL B 1 20 ? 11.711 -16.281 6.543 1 98.5 20 VAL B N 1
ATOM 2514 C CA . VAL B 1 20 ? 11.625 -15.734 5.191 1 98.5 20 VAL B CA 1
ATOM 2515 C C . VAL B 1 20 ? 10.875 -14.398 5.219 1 98.5 20 VAL 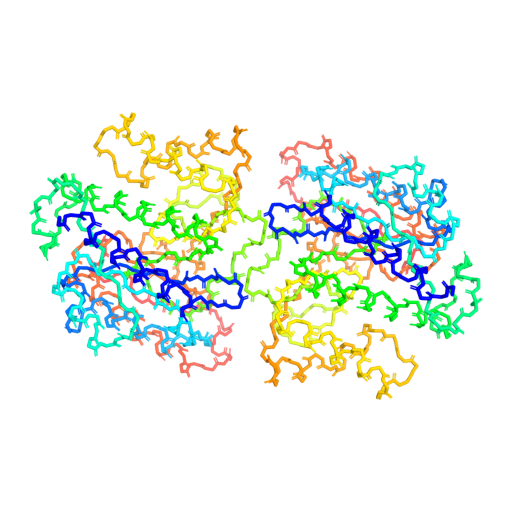B C 1
ATOM 2517 O O . VAL B 1 20 ? 10.938 -13.625 4.266 1 98.5 20 VAL B O 1
ATOM 2520 N N . ALA B 1 21 ? 10.086 -14.086 6.297 1 98.56 21 ALA B N 1
ATOM 2521 C CA . ALA B 1 21 ? 9.281 -12.867 6.348 1 98.56 21 ALA B CA 1
ATOM 2522 C C . ALA B 1 21 ? 10.156 -11.625 6.305 1 98.56 21 ALA B C 1
ATOM 2524 O O . ALA B 1 21 ? 11.242 -11.602 6.895 1 98.56 21 ALA B O 1
ATOM 2525 N N . ASP B 1 22 ? 9.719 -10.586 5.621 1 97.44 22 ASP B N 1
ATOM 2526 C CA . ASP B 1 22 ? 10.43 -9.312 5.625 1 97.44 22 ASP B CA 1
ATOM 2527 C C . ASP B 1 22 ? 10.094 -8.492 6.867 1 97.44 22 ASP B C 1
ATOM 2529 O O . ASP B 1 22 ? 9.477 -9.008 7.805 1 97.44 22 ASP B O 1
ATOM 2533 N N . GLU B 1 23 ? 10.516 -7.242 6.941 1 95.25 23 GLU B N 1
ATOM 2534 C CA . GLU B 1 23 ? 10.414 -6.418 8.141 1 95.25 23 GLU B CA 1
ATOM 2535 C C . GLU B 1 23 ? 8.969 -6.066 8.461 1 95.25 23 GLU B C 1
ATOM 2537 O O . GLU B 1 23 ? 8.656 -5.594 9.555 1 95.25 23 GLU B O 1
ATOM 2542 N N . HIS B 1 24 ? 8.078 -6.301 7.473 1 95.75 24 HIS B N 1
ATOM 2543 C CA . HIS B 1 24 ? 6.656 -6.047 7.703 1 95.75 24 HIS B CA 1
ATOM 2544 C C . HIS B 1 24 ? 5.867 -7.348 7.758 1 95.75 24 HIS B C 1
ATOM 2546 O O . HIS B 1 24 ? 4.664 -7.359 7.492 1 95.75 24 HIS B O 1
ATOM 2552 N N . LYS B 1 25 ? 6.551 -8.5 7.957 1 97.44 25 LYS B N 1
ATOM 2553 C CA . LYS B 1 25 ? 5.969 -9.828 8.125 1 97.44 25 LYS B CA 1
ATOM 2554 C C . LYS B 1 25 ? 5.289 -10.305 6.844 1 97.44 25 LYS B C 1
ATOM 2556 O O . LYS B 1 25 ? 4.25 -10.961 6.895 1 97.44 25 LYS B O 1
ATOM 2561 N N . THR B 1 26 ? 5.82 -9.93 5.754 1 98.62 26 THR B N 1
ATOM 2562 C CA . THR B 1 26 ? 5.301 -10.375 4.469 1 98.62 26 THR B CA 1
ATOM 2563 C C . THR B 1 26 ? 6.16 -11.5 3.898 1 98.62 26 THR B C 1
ATOM 2565 O O . THR B 1 26 ? 7.387 -11.406 3.883 1 98.62 26 THR B O 1
ATOM 2568 N N . VAL B 1 27 ? 5.523 -12.547 3.475 1 98.75 27 VAL B N 1
ATOM 2569 C CA . VAL B 1 27 ? 6.195 -13.664 2.828 1 98.75 27 VAL B CA 1
ATOM 2570 C C . VAL B 1 27 ? 5.754 -13.758 1.368 1 98.75 27 VAL B C 1
ATOM 2572 O O . VAL B 1 27 ? 4.578 -13.578 1.057 1 98.75 27 VAL B O 1
ATOM 2575 N N . ILE B 1 28 ? 6.68 -13.961 0.506 1 98.88 28 ILE B N 1
ATOM 2576 C CA . ILE B 1 28 ? 6.367 -14.344 -0.867 1 98.88 28 ILE B CA 1
ATOM 2577 C C . ILE B 1 28 ? 6.344 -15.867 -0.986 1 98.88 28 ILE B C 1
ATOM 2579 O O . ILE B 1 28 ? 7.195 -16.547 -0.42 1 98.88 28 ILE B O 1
ATOM 2583 N N . MET B 1 29 ? 5.359 -16.406 -1.702 1 98.62 29 MET B N 1
ATOM 2584 C CA . MET B 1 29 ? 5.289 -17.859 -1.807 1 98.62 29 MET B CA 1
ATOM 2585 C C . MET B 1 29 ? 4.895 -18.281 -3.217 1 98.62 29 MET B C 1
ATOM 2587 O O . MET B 1 29 ? 4.168 -17.578 -3.906 1 98.62 29 MET B O 1
ATOM 2591 N N . THR B 1 30 ? 5.41 -19.344 -3.648 1 98.75 30 THR B N 1
ATOM 2592 C CA . THR B 1 30 ? 4.977 -20.062 -4.844 1 98.75 30 THR B CA 1
ATOM 2593 C C . THR B 1 30 ? 4.82 -21.547 -4.559 1 98.75 30 THR B C 1
ATOM 2595 O O . THR B 1 30 ? 5.129 -22.016 -3.457 1 98.75 30 THR B O 1
ATOM 2598 N N . SER B 1 31 ? 4.203 -22.297 -5.469 1 97.94 31 SER B N 1
ATOM 2599 C CA . SER B 1 31 ? 4.043 -23.734 -5.312 1 97.94 31 SER B CA 1
ATOM 2600 C C . SER B 1 31 ? 4.457 -24.484 -6.578 1 97.94 31 SER B C 1
ATOM 2602 O O . SER B 1 31 ? 4.215 -24.016 -7.691 1 97.94 31 SER B O 1
ATOM 2604 N N . VAL B 1 32 ? 5.078 -25.672 -6.336 1 97.5 32 VAL B N 1
ATOM 2605 C CA . VAL B 1 32 ? 5.547 -26.438 -7.484 1 97.5 32 VAL B CA 1
ATOM 2606 C C . VAL B 1 32 ? 5.328 -27.922 -7.234 1 97.5 32 VAL B C 1
ATOM 2608 O O . VAL B 1 32 ? 5.41 -28.391 -6.094 1 97.5 32 VAL B O 1
ATOM 2611 N N . ASN B 1 33 ? 5.012 -28.625 -8.305 1 94.56 33 ASN B N 1
ATOM 2612 C CA . ASN B 1 33 ? 5.156 -30.078 -8.312 1 94.56 33 ASN B CA 1
ATOM 2613 C C . ASN B 1 33 ? 6.496 -30.5 -8.906 1 94.56 33 ASN B C 1
ATOM 2615 O O . ASN B 1 33 ? 7.316 -29.656 -9.266 1 94.56 33 ASN B O 1
ATOM 2619 N N . GLU B 1 34 ? 6.742 -31.734 -8.984 1 95.56 34 GLU B N 1
ATOM 2620 C CA . GLU B 1 34 ? 8.039 -32.25 -9.43 1 95.56 34 GLU B CA 1
ATOM 2621 C C . GLU B 1 34 ? 8.359 -31.781 -10.844 1 95.56 34 GLU B C 1
ATOM 2623 O O . GLU B 1 34 ? 9.477 -31.344 -11.125 1 95.56 34 GLU B O 1
ATOM 2628 N N . ALA B 1 35 ? 7.383 -31.875 -11.742 1 95.38 35 ALA B N 1
ATOM 2629 C CA . ALA B 1 35 ? 7.594 -31.5 -13.133 1 95.38 35 ALA B CA 1
ATOM 2630 C C . ALA B 1 35 ? 7.984 -30.016 -13.25 1 95.38 35 ALA B C 1
ATOM 2632 O O . ALA B 1 35 ? 8.883 -29.672 -14.008 1 95.38 35 ALA B O 1
ATOM 2633 N N . TRP B 1 36 ? 7.324 -29.172 -12.523 1 96.94 36 TRP B N 1
ATOM 2634 C CA . TRP B 1 36 ? 7.562 -27.734 -12.562 1 96.94 36 TRP B CA 1
ATOM 2635 C C . TRP B 1 36 ? 8.891 -27.375 -11.898 1 96.94 36 TRP B C 1
ATOM 2637 O O . TRP B 1 36 ? 9.516 -26.375 -12.242 1 96.94 36 TRP B O 1
ATOM 2647 N N . ALA B 1 37 ? 9.328 -28.234 -10.992 1 98 37 ALA B N 1
ATOM 2648 C CA . ALA B 1 37 ? 10.555 -27.984 -10.234 1 98 37 ALA B CA 1
ATOM 2649 C C . ALA B 1 37 ? 11.758 -28.625 -10.914 1 98 37 ALA B C 1
ATOM 2651 O O . ALA B 1 37 ? 12.898 -28.375 -10.531 1 98 37 ALA B O 1
ATOM 2652 N N . ALA B 1 38 ? 11.539 -29.469 -11.852 1 97.56 38 ALA B N 1
ATOM 2653 C CA . ALA B 1 38 ? 12.625 -30.203 -12.5 1 97.56 38 ALA B CA 1
ATOM 2654 C C . ALA B 1 38 ? 13.68 -29.25 -13.047 1 97.56 38 ALA B C 1
ATOM 2656 O O . ALA B 1 38 ? 13.391 -28.078 -13.305 1 97.56 38 ALA B O 1
ATOM 2657 N N . GLU B 1 39 ? 14.883 -29.75 -13.242 1 97.38 39 GLU B N 1
ATOM 2658 C CA . GLU B 1 39 ? 15.977 -28.938 -13.766 1 97.38 39 GLU B CA 1
ATOM 2659 C C . GLU B 1 39 ? 15.617 -28.344 -15.125 1 97.38 39 GLU B C 1
ATOM 2661 O O . GLU B 1 39 ? 15.164 -29.062 -16.016 1 97.38 39 GLU B O 1
ATOM 2666 N N . GLY B 1 40 ? 15.734 -27.094 -15.227 1 97.19 40 GLY B N 1
ATOM 2667 C CA . GLY B 1 40 ? 15.469 -26.391 -16.469 1 97.19 40 GLY B CA 1
ATOM 2668 C C . GLY B 1 40 ? 13.992 -26.109 -16.688 1 97.19 40 GLY B C 1
ATOM 2669 O O . GLY B 1 40 ? 13.594 -25.672 -17.766 1 97.19 40 GLY B O 1
ATOM 2670 N N . SER B 1 41 ? 13.211 -26.375 -15.688 1 98.12 41 SER B N 1
ATOM 2671 C CA . SER B 1 41 ? 11.766 -26.188 -15.812 1 98.12 41 SER B CA 1
ATOM 2672 C C . SER B 1 41 ? 11.336 -24.844 -15.25 1 98.12 41 SER B C 1
ATOM 2674 O O . SER B 1 41 ? 12.117 -23.891 -15.227 1 98.12 41 SER B O 1
ATOM 2676 N N . LEU B 1 42 ? 10.055 -24.672 -14.891 1 98.25 42 LEU B N 1
ATOM 2677 C CA . LEU B 1 42 ? 9.453 -23.391 -14.57 1 98.25 42 LEU B CA 1
ATOM 2678 C C . LEU B 1 42 ? 10.086 -22.781 -13.328 1 98.25 42 LEU B C 1
ATOM 2680 O O . LEU B 1 42 ? 10.266 -21.562 -13.25 1 98.25 42 LEU B O 1
ATOM 2684 N N . LEU B 1 43 ? 10.406 -23.594 -12.328 1 98.75 43 LEU B N 1
ATOM 2685 C CA . LEU B 1 43 ? 11.008 -23.047 -11.117 1 98.75 43 LEU B CA 1
ATOM 2686 C C . LEU B 1 43 ? 12.32 -22.344 -11.43 1 98.75 43 LEU B C 1
ATOM 2688 O O . LEU B 1 43 ? 12.586 -21.25 -10.914 1 98.75 43 LEU B O 1
ATOM 2692 N N . ASP B 1 44 ? 13.125 -22.953 -12.289 1 98.56 44 ASP B N 1
ATOM 2693 C CA . ASP B 1 44 ? 14.391 -22.344 -12.672 1 98.56 44 ASP B CA 1
ATOM 2694 C C . ASP B 1 44 ? 14.156 -21 -13.367 1 98.56 44 ASP B C 1
ATOM 2696 O O . ASP B 1 44 ? 14.844 -20.016 -13.086 1 98.56 44 ASP B O 1
ATOM 2700 N N . LEU B 1 45 ? 13.211 -21.016 -14.289 1 98.19 45 LEU B N 1
ATOM 2701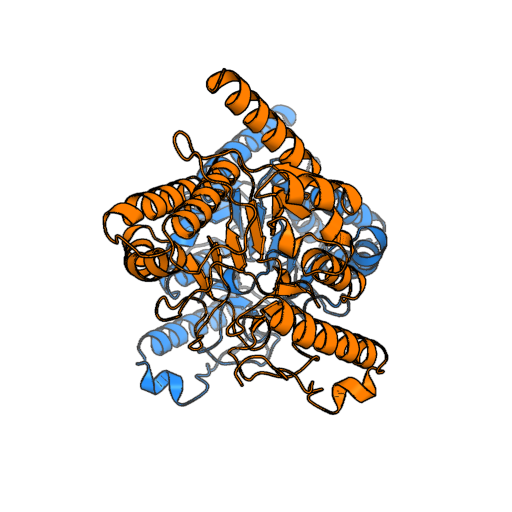 C CA . LEU B 1 45 ? 12.891 -19.781 -15.016 1 98.19 45 LEU B CA 1
ATOM 2702 C C . LEU B 1 45 ? 12.352 -18.719 -14.07 1 98.19 45 LEU B C 1
ATOM 2704 O O . LEU B 1 45 ? 12.688 -17.547 -14.203 1 98.19 45 LEU B O 1
ATOM 2708 N N . PHE B 1 46 ? 11.531 -19.141 -13.195 1 98.75 46 PHE B N 1
ATOM 2709 C CA . PHE B 1 46 ? 10.961 -18.266 -12.18 1 98.75 46 PHE B CA 1
ATOM 2710 C C . PHE B 1 46 ? 12.062 -17.609 -11.352 1 98.75 46 PHE B C 1
ATOM 2712 O O . PHE B 1 46 ? 12.086 -16.391 -11.188 1 98.75 46 PHE B O 1
ATOM 2719 N N . LEU B 1 47 ? 12.992 -18.344 -10.828 1 98.75 47 LEU B N 1
ATOM 2720 C CA . LEU B 1 47 ? 14.109 -17.828 -10.047 1 98.75 47 LEU B CA 1
ATOM 2721 C C . LEU B 1 47 ? 14.992 -16.922 -10.891 1 98.75 47 LEU B C 1
ATOM 2723 O O . LEU B 1 47 ? 15.469 -15.898 -10.406 1 98.75 47 LEU B O 1
ATOM 2727 N N . GLU B 1 48 ? 15.188 -17.281 -12.148 1 98.25 48 GLU B N 1
ATOM 2728 C CA . GLU B 1 48 ? 15.961 -16.453 -13.062 1 98.25 48 GLU B CA 1
ATOM 2729 C C . GLU B 1 48 ? 15.328 -15.07 -13.234 1 98.25 48 GLU B C 1
ATOM 2731 O O . GLU B 1 48 ? 16.031 -14.07 -13.383 1 98.25 48 GLU B O 1
ATOM 2736 N N . SER B 1 49 ? 14.023 -15.016 -13.242 1 98.44 49 SER B N 1
ATOM 2737 C CA . SER B 1 49 ? 13.344 -13.742 -13.445 1 98.44 49 SER B CA 1
ATOM 2738 C C . SER B 1 49 ? 13.648 -12.758 -12.32 1 98.44 49 SER B C 1
ATOM 2740 O O . SER B 1 49 ? 13.758 -11.555 -12.555 1 98.44 49 SER B O 1
ATOM 2742 N N . PHE B 1 50 ? 13.844 -13.219 -11.055 1 98.25 50 PHE B N 1
ATOM 2743 C CA . PHE B 1 50 ? 14.25 -12.352 -9.953 1 98.25 50 PHE B CA 1
ATOM 2744 C C . PHE B 1 50 ? 15.641 -11.789 -10.195 1 98.25 50 PHE B C 1
ATOM 2746 O O . PHE B 1 50 ? 15.883 -10.602 -9.969 1 98.25 50 PHE B O 1
ATOM 2753 N N . ARG B 1 51 ? 16.516 -12.586 -10.672 1 97.62 51 ARG B N 1
ATOM 2754 C CA . ARG B 1 51 ? 17.906 -12.188 -10.891 1 97.62 51 ARG B CA 1
ATOM 2755 C C . ARG B 1 51 ? 18.016 -11.172 -12.023 1 97.62 51 ARG B C 1
ATOM 2757 O O . ARG B 1 51 ? 18.812 -10.234 -11.945 1 97.62 51 ARG B O 1
ATOM 2764 N N . ALA B 1 52 ? 17.266 -11.375 -12.992 1 97.88 52 ALA B N 1
ATOM 2765 C CA . ALA B 1 52 ? 17.344 -10.555 -14.195 1 97.88 52 ALA B CA 1
ATOM 2766 C C . ALA B 1 52 ? 16.469 -9.312 -14.07 1 97.88 52 ALA B C 1
ATOM 2768 O O . ALA B 1 52 ? 16.594 -8.383 -14.867 1 97.88 52 ALA B O 1
ATOM 2769 N N . GLY B 1 53 ? 15.5 -9.32 -13.133 1 97.94 53 GLY B N 1
ATOM 2770 C CA . GLY B 1 53 ? 14.57 -8.211 -12.984 1 97.94 53 GLY B CA 1
ATOM 2771 C C . GLY B 1 53 ? 15.234 -6.941 -12.5 1 97.94 53 GLY B C 1
ATOM 2772 O O . GLY B 1 53 ? 16.391 -6.965 -12.062 1 97.94 53 GLY B O 1
ATOM 2773 N N . GLU B 1 54 ? 14.555 -5.812 -12.625 1 96.75 54 GLU B N 1
ATOM 2774 C CA . GLU B 1 54 ? 15.07 -4.508 -12.219 1 96.75 54 GLU B CA 1
ATOM 2775 C C . GLU B 1 54 ? 14.914 -4.297 -10.719 1 96.75 54 GLU B C 1
ATOM 2777 O O . GLU B 1 54 ? 13.805 -4.051 -10.234 1 96.75 54 GLU B O 1
ATOM 2782 N N . ARG B 1 55 ? 16.031 -4.449 -9.914 1 94.12 55 ARG B N 1
ATOM 2783 C CA . ARG B 1 55 ? 16.141 -4.148 -8.492 1 94.12 55 ARG B CA 1
ATOM 2784 C C . ARG B 1 55 ? 15.188 -5.023 -7.684 1 94.12 55 ARG B C 1
ATOM 2786 O O . ARG B 1 55 ? 14.5 -4.535 -6.777 1 94.12 55 ARG B O 1
ATOM 2793 N N . ILE B 1 56 ? 15.055 -6.301 -8.062 1 97.94 56 ILE B N 1
ATOM 2794 C CA . ILE B 1 56 ? 14.109 -7.141 -7.336 1 97.94 56 ILE B CA 1
ATOM 2795 C C . ILE B 1 56 ? 14.781 -8.438 -6.914 1 97.94 56 ILE B C 1
ATOM 2797 O O . ILE B 1 56 ? 14.125 -9.352 -6.406 1 97.94 56 ILE B O 1
ATOM 2801 N N . ALA B 1 57 ? 16.078 -8.594 -7.098 1 98 57 ALA B N 1
ATOM 2802 C CA . ALA B 1 57 ? 16.797 -9.828 -6.801 1 98 57 ALA B CA 1
ATOM 2803 C C . ALA B 1 57 ? 16.672 -10.188 -5.32 1 98 57 ALA B C 1
ATOM 2805 O O . ALA B 1 57 ? 16.609 -11.367 -4.969 1 98 57 ALA B O 1
ATOM 2806 N N . HIS B 1 58 ? 16.594 -9.203 -4.484 1 96.81 58 HIS B N 1
ATOM 2807 C CA . HIS B 1 58 ? 16.562 -9.422 -3.039 1 96.81 58 HIS B CA 1
ATOM 2808 C C . HIS B 1 58 ? 15.289 -10.141 -2.607 1 96.81 58 HIS B C 1
ATOM 2810 O O . HIS B 1 58 ? 15.219 -10.672 -1.497 1 96.81 58 HIS B O 1
ATOM 2816 N N . PHE B 1 59 ? 14.227 -10.156 -3.439 1 98.38 59 PHE B N 1
ATOM 2817 C CA . PHE B 1 59 ? 12.961 -10.766 -3.064 1 98.38 59 PHE B CA 1
ATOM 2818 C C . PHE B 1 59 ? 13.109 -12.273 -2.92 1 98.38 59 PHE B C 1
ATOM 2820 O O . PHE B 1 59 ? 12.32 -12.922 -2.223 1 98.38 59 PHE B O 1
ATOM 2827 N N . VAL B 1 60 ? 14.109 -12.891 -3.58 1 98.31 60 VAL B N 1
ATOM 2828 C CA . VAL B 1 60 ? 14.32 -14.336 -3.494 1 98.31 60 VAL B CA 1
ATOM 2829 C C . VAL B 1 60 ? 14.625 -14.727 -2.049 1 98.31 60 VAL B C 1
ATOM 2831 O O . VAL B 1 60 ? 14.312 -15.844 -1.626 1 98.31 60 VAL B O 1
ATOM 2834 N N . ASP B 1 61 ? 15.188 -13.805 -1.27 1 97.69 61 ASP B N 1
ATOM 2835 C CA . ASP B 1 61 ? 15.5 -14.062 0.133 1 97.69 61 ASP B CA 1
ATOM 2836 C C . ASP B 1 61 ? 14.227 -14.242 0.956 1 97.69 61 ASP B C 1
ATOM 2838 O O . ASP B 1 61 ? 14.273 -14.773 2.068 1 97.69 61 ASP B O 1
ATOM 2842 N N . HIS B 1 62 ? 13.117 -13.789 0.453 1 98.62 62 HIS B N 1
ATOM 2843 C CA . HIS B 1 62 ? 11.844 -13.828 1.167 1 98.62 62 HIS B CA 1
ATOM 2844 C C . HIS B 1 62 ? 10.867 -14.781 0.496 1 98.62 62 HIS B C 1
ATOM 2846 O O . HIS B 1 62 ? 9.664 -14.742 0.769 1 98.62 62 HIS B O 1
ATOM 2852 N N . LEU B 1 63 ? 11.359 -15.633 -0.411 1 98.81 63 LEU B N 1
ATOM 2853 C CA . LEU B 1 63 ? 10.539 -16.562 -1.178 1 98.81 63 LEU B CA 1
ATOM 2854 C C . LEU B 1 63 ? 10.469 -17.922 -0.488 1 98.81 63 LEU B C 1
ATOM 2856 O O . LEU B 1 63 ? 11.5 -18.547 -0.239 1 98.81 63 LEU B O 1
ATOM 2860 N N . LEU B 1 64 ? 9.32 -18.344 -0.134 1 98.88 64 LEU B N 1
ATOM 2861 C CA . LEU B 1 64 ? 9.023 -19.688 0.313 1 98.88 64 LEU B CA 1
ATOM 2862 C C . LEU B 1 64 ? 8.469 -20.531 -0.832 1 98.88 64 LEU B C 1
ATOM 2864 O O . LEU B 1 64 ? 7.418 -20.219 -1.39 1 98.88 64 LEU B O 1
ATOM 2868 N N . VAL B 1 65 ? 9.156 -21.562 -1.182 1 98.88 65 VAL B N 1
ATOM 2869 C CA . VAL B 1 65 ? 8.656 -22.469 -2.219 1 98.88 65 VAL B CA 1
ATOM 2870 C C . VAL B 1 65 ? 7.918 -23.641 -1.574 1 98.88 65 VAL B C 1
ATOM 2872 O O . VAL B 1 65 ? 8.516 -24.422 -0.837 1 98.88 65 VAL B O 1
ATOM 2875 N N . VAL B 1 66 ? 6.676 -23.75 -1.848 1 98.31 66 VAL B N 1
ATOM 2876 C CA . VAL B 1 66 ? 5.84 -24.828 -1.338 1 98.31 66 VAL B CA 1
ATOM 2877 C C . VAL B 1 66 ? 5.867 -26 -2.311 1 98.31 66 VAL B C 1
ATOM 2879 O O . VAL B 1 66 ? 5.34 -25.906 -3.42 1 98.31 66 VAL B O 1
ATOM 2882 N N . ALA B 1 67 ? 6.477 -27.094 -1.876 1 97.62 67 ALA B N 1
ATOM 2883 C CA . ALA B 1 67 ? 6.535 -28.328 -2.664 1 97.62 67 ALA B CA 1
ATOM 2884 C C . ALA B 1 67 ? 5.266 -29.156 -2.479 1 97.62 67 ALA B C 1
ATOM 2886 O O . ALA B 1 67 ? 4.863 -29.438 -1.35 1 97.62 67 ALA B O 1
ATOM 2887 N N . LEU B 1 68 ? 4.723 -29.562 -3.604 1 94.56 68 LEU B N 1
ATOM 2888 C CA . LEU B 1 68 ? 3.449 -30.281 -3.557 1 94.56 68 LEU B CA 1
ATOM 2889 C C . LEU B 1 68 ? 3.67 -31.781 -3.471 1 94.56 68 LEU B C 1
ATOM 2891 O O . LEU B 1 68 ? 2.725 -32.531 -3.248 1 94.56 68 LEU B O 1
ATOM 2895 N N . ASP B 1 69 ? 4.879 -32.25 -3.629 1 92.5 69 ASP B N 1
ATOM 2896 C CA . ASP B 1 69 ? 5.262 -33.656 -3.508 1 92.5 69 ASP B CA 1
ATOM 2897 C C . ASP B 1 69 ? 6.746 -33.812 -3.168 1 92.5 69 ASP B C 1
ATOM 2899 O O . ASP B 1 69 ? 7.48 -32.812 -3.158 1 92.5 69 ASP B O 1
ATOM 2903 N N . ALA B 1 70 ? 7.172 -35 -2.873 1 94.5 70 ALA B N 1
ATOM 2904 C CA . ALA B 1 70 ? 8.531 -35.25 -2.406 1 94.5 70 ALA B CA 1
ATOM 2905 C C . ALA B 1 70 ? 9.555 -34.906 -3.49 1 94.5 70 ALA B C 1
ATOM 2907 O O . ALA B 1 70 ? 10.648 -34.406 -3.193 1 94.5 70 ALA B O 1
ATOM 2908 N N . GLY B 1 71 ? 9.227 -35.281 -4.695 1 95.88 71 GLY B N 1
ATOM 2909 C CA . GLY B 1 71 ? 10.125 -34.969 -5.789 1 95.88 71 GLY B CA 1
ATOM 2910 C C . GLY B 1 71 ? 10.359 -33.469 -5.934 1 95.88 71 GLY B C 1
ATOM 2911 O O . GLY B 1 71 ? 11.492 -33.031 -6.145 1 95.88 71 GLY B O 1
ATOM 2912 N N . ALA B 1 72 ? 9.289 -32.688 -5.836 1 97.62 72 ALA B N 1
ATOM 2913 C CA . ALA B 1 72 ? 9.391 -31.234 -5.895 1 97.62 72 ALA B CA 1
ATOM 2914 C C . ALA B 1 72 ? 10.25 -30.703 -4.758 1 97.62 72 ALA B C 1
ATOM 2916 O O . ALA B 1 72 ? 11.031 -29.766 -4.953 1 97.62 72 ALA B O 1
ATOM 2917 N N . LEU B 1 73 ? 10.086 -31.266 -3.564 1 97.69 73 LEU B N 1
ATOM 2918 C CA . LEU B 1 73 ? 10.875 -30.828 -2.414 1 97.69 73 LEU B CA 1
ATOM 2919 C C . LEU B 1 73 ? 12.367 -31.031 -2.676 1 97.69 73 LEU B C 1
ATOM 2921 O O . LEU B 1 73 ? 13.172 -30.125 -2.396 1 97.69 73 LEU B O 1
ATOM 2925 N N . GLU B 1 74 ? 12.68 -32.156 -3.154 1 98.06 74 GLU B N 1
ATOM 2926 C CA . GLU B 1 74 ? 14.078 -32.438 -3.449 1 98.06 74 GLU B CA 1
ATOM 2927 C C . GLU B 1 74 ? 14.648 -31.469 -4.461 1 98.06 74 GLU B C 1
ATOM 2929 O O . GLU B 1 74 ? 15.742 -30.938 -4.266 1 98.06 74 GLU B O 1
ATOM 2934 N N . ARG B 1 75 ? 13.922 -31.25 -5.508 1 98.06 75 ARG B N 1
ATOM 2935 C CA . ARG B 1 75 ? 14.375 -30.328 -6.543 1 98.06 75 ARG B CA 1
ATOM 2936 C C . ARG B 1 75 ? 14.5 -28.922 -5.996 1 98.06 75 ARG B C 1
ATOM 2938 O O . ARG B 1 75 ? 15.461 -28.203 -6.301 1 98.06 75 ARG B O 1
ATOM 2945 N N . CYS B 1 76 ? 13.477 -28.5 -5.258 1 98.56 76 CYS B N 1
ATOM 2946 C CA . CYS B 1 76 ? 13.516 -27.188 -4.641 1 98.56 76 CYS B CA 1
ATOM 2947 C C . CYS B 1 76 ? 14.766 -27.016 -3.783 1 98.56 76 CYS B C 1
ATOM 2949 O O . CYS B 1 76 ? 15.492 -26.031 -3.924 1 98.56 76 CYS B O 1
ATOM 2951 N N . ARG B 1 77 ? 15.07 -27.969 -2.967 1 98.31 77 ARG B N 1
ATOM 2952 C CA . ARG B 1 77 ? 16.172 -27.875 -2.023 1 98.31 77 ARG B CA 1
ATOM 2953 C C . ARG B 1 77 ? 17.516 -27.812 -2.756 1 98.31 77 ARG B C 1
ATOM 2955 O O . ARG B 1 77 ? 18.5 -27.312 -2.211 1 98.31 77 ARG B O 1
ATOM 2962 N N . ALA B 1 78 ? 17.516 -28.25 -3.922 1 98.25 78 ALA B N 1
ATOM 2963 C CA . ALA B 1 78 ? 18.734 -28.219 -4.73 1 98.25 78 ALA B CA 1
ATOM 2964 C C . ALA B 1 78 ? 19.047 -26.797 -5.207 1 98.25 78 ALA B C 1
ATOM 2966 O O . ALA B 1 78 ? 20.188 -26.469 -5.512 1 98.25 78 ALA B O 1
ATOM 2967 N N . VAL B 1 79 ? 18.078 -25.906 -5.266 1 98.31 79 VAL B N 1
ATOM 2968 C CA . VAL B 1 79 ? 18.328 -24.641 -5.945 1 98.31 79 VAL B CA 1
ATOM 2969 C C . VAL B 1 79 ? 17.922 -23.484 -5.035 1 98.31 79 VAL B C 1
ATOM 2971 O O . VAL B 1 79 ? 18.188 -22.328 -5.344 1 98.31 79 VAL B O 1
ATOM 2974 N N . HIS B 1 80 ? 17.266 -23.719 -3.945 1 98.31 80 HIS B N 1
ATOM 2975 C CA . HIS B 1 80 ? 16.75 -22.672 -3.072 1 98.31 80 HIS B CA 1
ATOM 2976 C C . HIS B 1 80 ? 16.703 -23.125 -1.619 1 98.31 80 HIS B C 1
ATOM 2978 O O . HIS B 1 80 ? 16.344 -24.281 -1.336 1 98.31 80 HIS B O 1
ATOM 2984 N N . PRO B 1 81 ? 17 -22.312 -0.667 1 98.12 81 PRO B N 1
ATOM 2985 C CA . PRO B 1 81 ? 17.156 -22.75 0.724 1 98.12 81 PRO B CA 1
ATOM 2986 C C . PRO B 1 81 ? 15.828 -22.859 1.462 1 98.12 81 PRO B C 1
ATOM 2988 O O . PRO B 1 81 ? 15.75 -23.5 2.51 1 98.12 81 PRO B O 1
ATOM 2991 N N . HIS B 1 82 ? 14.773 -22.172 1.053 1 98.5 82 HIS B N 1
ATOM 2992 C CA . HIS B 1 82 ? 13.523 -22.141 1.796 1 98.5 82 HIS B CA 1
ATOM 2993 C C . HIS B 1 82 ? 12.43 -22.922 1.076 1 98.5 82 HIS B C 1
ATOM 2995 O O . HIS B 1 82 ? 11.695 -22.375 0.259 1 98.5 82 HIS B O 1
ATOM 3001 N N . CYS B 1 83 ? 12.344 -24.172 1.443 1 98.62 83 CYS B N 1
ATOM 3002 C CA . CYS B 1 83 ? 11.391 -25.094 0.835 1 98.62 83 CYS B CA 1
ATOM 3003 C C . CYS B 1 83 ? 10.516 -25.75 1.896 1 98.62 83 CYS B C 1
ATOM 3005 O O . CYS B 1 83 ? 10.992 -26.109 2.975 1 98.62 83 CYS B O 1
ATOM 3007 N N . TYR B 1 84 ? 9.266 -25.844 1.635 1 98 84 TYR B N 1
ATOM 3008 C CA . TYR B 1 84 ? 8.281 -26.422 2.541 1 98 84 TYR B CA 1
ATOM 3009 C C . TYR B 1 84 ? 7.445 -27.484 1.835 1 98 84 TYR B C 1
ATOM 3011 O O . TYR B 1 84 ? 6.863 -27.219 0.779 1 98 84 TYR B O 1
ATOM 3019 N N . LEU B 1 85 ? 7.367 -28.656 2.398 1 96.19 85 LEU B N 1
ATOM 3020 C CA . LEU B 1 85 ? 6.516 -29.703 1.851 1 96.19 85 LEU B CA 1
ATOM 3021 C C . LEU B 1 85 ? 5.086 -29.578 2.363 1 96.19 85 LEU B C 1
ATOM 3023 O O . LEU B 1 85 ? 4.848 -29.641 3.57 1 96.19 85 LEU B O 1
ATOM 3027 N N . LEU B 1 86 ? 4.164 -29.328 1.421 1 93.62 86 LEU B N 1
ATOM 3028 C CA . LEU B 1 86 ? 2.76 -29.266 1.802 1 93.62 86 LEU B CA 1
ATOM 3029 C C . LEU B 1 86 ? 2.268 -30.625 2.287 1 93.62 86 LEU B C 1
ATOM 3031 O O . LEU B 1 86 ? 2.363 -31.625 1.562 1 93.62 86 LEU B O 1
ATOM 3035 N N . PRO B 1 87 ? 1.787 -30.688 3.525 1 87 87 PRO B N 1
ATOM 3036 C CA . PRO B 1 87 ? 1.308 -31.969 4.023 1 87 87 PRO B CA 1
ATOM 3037 C C . PRO B 1 87 ? 0.072 -32.469 3.275 1 87 87 PRO B C 1
ATOM 3039 O O . PRO B 1 87 ? -0.744 -31.672 2.82 1 87 87 PRO B O 1
ATOM 3042 N N . PRO B 1 88 ? 0.044 -33.781 3.16 1 76.62 88 PRO B N 1
ATOM 3043 C CA . PRO B 1 88 ? -1.137 -34.344 2.498 1 76.62 88 PRO B CA 1
ATOM 3044 C C . PRO B 1 88 ? -2.422 -34.125 3.289 1 76.62 88 PRO B C 1
ATOM 3046 O O . PRO B 1 88 ? -2.385 -34 4.516 1 76.62 88 PRO B O 1
ATOM 3049 N N . VAL B 1 89 ? -3.451 -33.688 2.57 1 65.81 89 VAL B N 1
ATOM 3050 C CA . VAL B 1 89 ? -4.746 -33.531 3.232 1 65.81 89 VAL B CA 1
ATOM 3051 C C . VAL B 1 89 ? -5.164 -34.875 3.832 1 65.81 89 VAL B C 1
ATOM 3053 O O . VAL B 1 89 ? -4.883 -35.938 3.264 1 65.81 89 VAL B O 1
ATOM 3056 N N . ALA B 1 90 ? -5.57 -34.938 5.145 1 55.16 90 ALA B N 1
ATOM 3057 C CA . ALA B 1 90 ? -6.07 -36.156 5.793 1 55.16 90 ALA B CA 1
ATOM 3058 C C . ALA B 1 90 ? -7.047 -36.875 4.891 1 55.16 90 ALA B C 1
ATOM 3060 O O . ALA B 1 90 ? -7.984 -36.281 4.352 1 55.16 90 ALA B O 1
ATOM 3061 N N . GLY B 1 91 ? -6.707 -38.188 4.594 1 49.72 91 GLY B N 1
ATOM 3062 C CA . GLY B 1 91 ? -7.535 -39.094 3.824 1 49.72 91 GLY B CA 1
ATOM 3063 C C . GLY B 1 91 ? -7.172 -39.125 2.354 1 49.72 91 GLY B C 1
ATOM 3064 O O . GLY B 1 91 ? -7.785 -39.875 1.576 1 49.72 91 GLY B O 1
ATOM 3065 N N . GLY B 1 92 ? -6.457 -38.125 1.813 1 47.38 92 GLY B N 1
ATOM 3066 C CA . GLY B 1 92 ? -6.168 -38.156 0.388 1 47.38 92 GLY B CA 1
ATOM 3067 C C . GLY B 1 92 ? -4.926 -38.938 0.04 1 47.38 92 GLY B C 1
ATOM 3068 O O . GLY B 1 92 ? -3.895 -38.812 0.706 1 47.38 92 GLY B O 1
ATOM 3069 N N . ASN B 1 93 ? -4.969 -40.125 -0.169 1 39.84 93 ASN B N 1
ATOM 3070 C CA . ASN B 1 93 ? -3.916 -41.062 -0.547 1 39.84 93 ASN B CA 1
ATOM 3071 C C . ASN B 1 93 ? -3.037 -40.5 -1.659 1 39.84 93 ASN B C 1
ATOM 3073 O O . ASN B 1 93 ? -2.229 -41.219 -2.244 1 39.84 93 ASN B O 1
ATOM 3077 N N . LYS B 1 94 ? -3.5 -39.594 -2.775 1 50.44 94 LYS B N 1
ATOM 3078 C CA . LYS B 1 94 ? -3.055 -39.812 -4.148 1 50.44 94 LYS B CA 1
ATOM 3079 C C . LYS B 1 94 ? -1.766 -39.062 -4.438 1 50.44 94 LYS B C 1
ATOM 3081 O O . LYS B 1 94 ? -1.494 -38.031 -3.809 1 50.44 94 LYS B O 1
ATOM 3086 N N . ASN B 1 95 ? -0.846 -39.75 -5.234 1 41.91 95 ASN B N 1
ATOM 3087 C CA . ASN B 1 95 ? 0.382 -39.406 -5.93 1 41.91 95 ASN B CA 1
ATOM 3088 C C . ASN B 1 95 ? 0.241 -38.062 -6.641 1 41.91 95 ASN B C 1
ATOM 3090 O O . ASN B 1 95 ? -0.461 -37.938 -7.648 1 41.91 95 ASN B O 1
ATOM 3094 N N . LEU B 1 96 ? 0.468 -36.906 -6.008 1 51.53 96 LEU B N 1
ATOM 3095 C CA . LEU B 1 96 ? 0.359 -35.562 -6.594 1 51.53 96 LEU B CA 1
ATOM 3096 C C . LEU B 1 96 ? 1.495 -35.312 -7.582 1 51.53 96 LEU B C 1
ATOM 3098 O O . LEU B 1 96 ? 1.735 -34.156 -7.977 1 51.53 96 LEU B O 1
ATOM 3102 N N . SER B 1 97 ? 2.408 -36.312 -8.047 1 43.38 97 SER B N 1
ATOM 3103 C CA . SER B 1 97 ? 3.631 -36.125 -8.82 1 43.38 97 SER B CA 1
ATOM 3104 C C . SER B 1 97 ? 3.32 -35.719 -10.258 1 43.38 97 SER B C 1
ATOM 3106 O O . SER B 1 97 ? 4.129 -35.062 -10.906 1 43.38 97 SER B O 1
ATOM 3108 N N . ASP B 1 98 ? 2.18 -36.25 -10.859 1 45.5 98 ASP B N 1
ATOM 3109 C CA . ASP B 1 98 ? 1.972 -36 -12.289 1 45.5 98 ASP B CA 1
ATOM 3110 C C . ASP B 1 98 ? 1.253 -34.688 -12.523 1 45.5 98 ASP B C 1
ATOM 3112 O O . ASP B 1 98 ? 0.654 -34.125 -11.609 1 45.5 98 ASP B O 1
ATOM 3116 N N . GLU B 1 99 ? 1.586 -33.938 -13.727 1 46.91 99 GLU B N 1
ATOM 3117 C CA . GLU B 1 99 ? 0.735 -32.844 -14.148 1 46.91 99 GLU B CA 1
ATOM 3118 C C . GLU B 1 99 ? -0.738 -33.156 -13.906 1 46.91 99 GLU B C 1
ATOM 3120 O O . GLU B 1 99 ? -1.246 -34.188 -14.359 1 46.91 99 GLU B O 1
ATOM 3125 N N . LYS B 1 100 ? -1.242 -32.719 -12.898 1 54.28 100 LYS B N 1
ATOM 3126 C CA . LYS B 1 100 ? -2.646 -33 -12.602 1 54.28 100 LYS B CA 1
ATOM 3127 C C . LYS B 1 100 ? -3.557 -32.438 -13.695 1 54.28 100 LYS B C 1
ATOM 3129 O O . LYS B 1 100 ? -3.262 -31.391 -14.289 1 54.28 100 LYS B O 1
ATOM 3134 N N . VAL B 1 101 ? -4.391 -33.312 -14.141 1 54.62 101 VAL B N 1
ATOM 3135 C CA . VAL B 1 101 ? -5.371 -32.906 -15.141 1 54.62 101 VAL B CA 1
ATOM 3136 C C . VAL B 1 101 ? -6.27 -31.797 -14.57 1 54.62 101 VAL B C 1
ATOM 3138 O O . VAL B 1 101 ? -6.84 -31.953 -13.484 1 54.62 101 VAL B O 1
ATOM 3141 N N . PHE B 1 102 ? -6.254 -30.719 -15.289 1 59.69 102 PHE B N 1
ATOM 3142 C CA . PHE B 1 102 ? -7.082 -29.562 -14.961 1 59.69 102 PHE B CA 1
ATOM 3143 C C . PHE B 1 102 ? -8.516 -29.984 -14.664 1 59.69 102 PHE B C 1
ATOM 3145 O O . PHE B 1 102 ? -9.086 -30.797 -15.391 1 59.69 102 PHE B O 1
ATOM 3152 N N . MET B 1 103 ? -9.016 -29.625 -13.359 1 69.5 103 MET B N 1
ATOM 3153 C CA . MET B 1 103 ? -10.383 -29.766 -12.883 1 69.5 103 MET B CA 1
ATOM 3154 C C . MET B 1 103 ? -10.656 -31.188 -12.391 1 69.5 103 MET B C 1
ATOM 3156 O O . MET B 1 103 ? -11.797 -31.531 -12.086 1 69.5 103 MET B O 1
ATOM 3160 N N . SER B 1 104 ? -9.586 -32.031 -12.273 1 74.06 104 SER B N 1
ATOM 3161 C CA . SER B 1 104 ? -9.742 -33.312 -11.617 1 74.06 104 SER B CA 1
ATOM 3162 C C . SER B 1 104 ? -9.953 -33.156 -10.117 1 74.06 104 SER B C 1
ATOM 3164 O O . SER B 1 104 ? -9.75 -32.062 -9.57 1 74.06 104 SER B O 1
ATOM 3166 N N . LYS B 1 105 ? -10.508 -34.188 -9.562 1 75.06 105 LYS B N 1
ATOM 3167 C CA . LYS B 1 105 ? -10.695 -34.188 -8.117 1 75.06 105 LYS B CA 1
ATOM 3168 C C . LYS B 1 105 ? -9.375 -33.875 -7.398 1 75.06 105 LYS B C 1
ATOM 3170 O O . LYS B 1 105 ? -9.344 -33.125 -6.43 1 75.06 105 LYS B O 1
ATOM 3175 N N . ASP B 1 106 ? -8.312 -34.531 -7.879 1 73.88 106 ASP B N 1
ATOM 3176 C CA . ASP B 1 106 ? -6.992 -34.344 -7.281 1 73.88 106 ASP B CA 1
ATOM 3177 C C . ASP B 1 106 ? -6.543 -32.875 -7.422 1 73.88 106 ASP B C 1
ATOM 3179 O O . ASP B 1 106 ? -5.965 -32.312 -6.492 1 73.88 106 ASP B O 1
ATOM 3183 N N . TYR B 1 107 ? -6.754 -32.344 -8.523 1 75.56 107 TYR B N 1
ATOM 3184 C CA . TYR B 1 107 ? -6.445 -30.938 -8.766 1 75.56 107 TYR B CA 1
ATOM 3185 C C . TYR B 1 107 ? -7.211 -30.031 -7.805 1 75.56 107 TYR B C 1
ATOM 3187 O O . TYR B 1 107 ? -6.633 -29.125 -7.203 1 75.56 107 TYR B O 1
ATOM 3195 N N . LEU B 1 108 ? -8.453 -30.266 -7.605 1 80.25 108 LEU B N 1
ATOM 3196 C CA . LEU B 1 108 ? -9.297 -29.453 -6.738 1 80.25 108 LEU B CA 1
ATOM 3197 C C . LEU B 1 108 ? -8.828 -29.547 -5.289 1 80.25 108 LEU B C 1
ATOM 3199 O O . LEU B 1 108 ? -8.742 -28.516 -4.598 1 80.25 108 LEU B O 1
ATOM 3203 N N . ASP B 1 109 ? -8.531 -30.703 -4.914 1 80.62 109 ASP B N 1
ATOM 3204 C CA . ASP B 1 109 ? -8.039 -30.875 -3.551 1 80.62 109 ASP B CA 1
ATOM 3205 C C . ASP B 1 109 ? -6.738 -30.109 -3.334 1 80.62 109 ASP B C 1
ATOM 3207 O O . ASP B 1 109 ? -6.531 -29.5 -2.273 1 80.62 109 ASP B O 1
ATOM 3211 N N . LEU B 1 110 ? -5.973 -30.188 -4.289 1 83.25 110 LEU B N 1
ATOM 3212 C CA . LEU B 1 110 ? -4.688 -29.5 -4.195 1 83.25 110 LEU B CA 1
ATOM 3213 C C . LEU B 1 110 ? -4.883 -28 -4.066 1 83.25 110 LEU B C 1
ATOM 3215 O O . LEU B 1 110 ? -4.293 -27.359 -3.186 1 83.25 110 LEU B O 1
ATOM 3219 N N . VAL B 1 111 ? -5.715 -27.406 -4.926 1 87.69 111 VAL B N 1
ATOM 3220 C CA . VAL B 1 111 ? -5.852 -25.953 -4.926 1 87.69 111 VAL B CA 1
ATOM 3221 C C . VAL B 1 111 ? -6.512 -25.5 -3.625 1 87.69 111 VAL B C 1
ATOM 3223 O O . VAL B 1 111 ? -6.152 -24.453 -3.07 1 87.69 111 VAL B O 1
ATOM 3226 N N . TRP B 1 112 ? -7.375 -26.25 -3.117 1 90.5 112 TRP B N 1
ATOM 3227 C CA . TRP B 1 112 ? -8.031 -25.875 -1.871 1 90.5 112 TRP B CA 1
ATOM 3228 C C . TRP B 1 112 ? -7.109 -26.094 -0.678 1 90.5 112 TRP B C 1
ATOM 3230 O O . TRP B 1 112 ? -7.219 -25.391 0.332 1 90.5 112 TRP B O 1
ATOM 3240 N N . SER B 1 113 ? -6.211 -27.062 -0.8 1 90.94 113 SER B N 1
ATOM 3241 C CA . SER B 1 113 ? -5.195 -27.219 0.238 1 90.94 113 SER B CA 1
ATOM 3242 C C . SER B 1 113 ? -4.27 -26 0.292 1 90.94 113 SER B C 1
ATOM 3244 O O . SER B 1 113 ? -3.814 -25.609 1.367 1 90.94 113 SER B O 1
ATOM 3246 N N . LYS B 1 114 ? -4.051 -25.422 -0.833 1 93.88 114 LYS B N 1
ATOM 3247 C CA . LYS B 1 114 ? -3.258 -24.203 -0.876 1 93.88 114 LYS B CA 1
ATOM 3248 C C . LYS B 1 114 ? -3.98 -23.047 -0.175 1 93.88 114 LYS B C 1
ATOM 3250 O O . LYS B 1 114 ? -3.361 -22.281 0.559 1 93.88 114 LYS B O 1
ATOM 3255 N N . VAL B 1 115 ? -5.277 -22.953 -0.4 1 96.12 115 VAL B N 1
ATOM 3256 C CA . VAL B 1 115 ? -6.07 -21.922 0.264 1 96.12 115 VAL B CA 1
ATOM 3257 C C . VAL B 1 115 ? -6.004 -22.109 1.777 1 96.12 115 VAL B C 1
ATOM 3259 O O . VAL B 1 115 ? -5.895 -21.141 2.529 1 96.12 115 VAL B O 1
ATOM 3262 N N . ARG B 1 116 ? -6.027 -23.359 2.205 1 95.06 116 ARG B N 1
ATOM 3263 C CA . ARG B 1 116 ? -5.926 -23.656 3.631 1 95.06 116 ARG B CA 1
ATOM 3264 C C . ARG B 1 116 ? -4.574 -23.219 4.184 1 95.06 116 ARG B C 1
ATOM 3266 O O . ARG B 1 116 ? -4.492 -22.656 5.281 1 95.06 116 ARG B O 1
ATOM 3273 N N . LEU B 1 117 ? -3.537 -23.547 3.479 1 96.94 117 LEU B N 1
ATOM 3274 C CA . LEU B 1 117 ? -2.211 -23.094 3.891 1 96.94 117 LEU B CA 1
ATOM 3275 C C . LEU B 1 117 ? -2.156 -21.578 3.99 1 96.94 117 LEU B C 1
ATOM 3277 O O . LEU B 1 117 ? -1.632 -21.031 4.965 1 96.94 117 LEU B O 1
ATOM 3281 N N . GLN B 1 118 ? -2.691 -20.906 3 1 98.31 118 GLN B N 1
ATOM 3282 C CA . GLN B 1 118 ? -2.734 -19.438 2.986 1 98.31 118 GLN B CA 1
ATOM 3283 C C . GLN B 1 118 ? -3.484 -18.906 4.203 1 98.31 118 GLN B C 1
ATOM 3285 O O . GLN B 1 118 ? -3.027 -17.969 4.852 1 98.31 118 GLN B O 1
ATOM 3290 N N . GLN B 1 119 ? -4.594 -19.516 4.52 1 98.12 119 GLN B N 1
ATOM 3291 C CA . GLN B 1 119 ? -5.34 -19.125 5.711 1 98.12 119 GLN B CA 1
ATOM 3292 C C . GLN B 1 119 ? -4.492 -19.281 6.969 1 98.12 119 GLN B C 1
ATOM 3294 O O . GLN B 1 119 ? -4.496 -18.422 7.844 1 98.12 119 GLN B O 1
ATOM 3299 N N . ARG B 1 120 ? -3.799 -20.406 7.07 1 97.62 120 ARG B N 1
ATOM 3300 C CA . ARG B 1 120 ? -2.965 -20.656 8.242 1 97.62 120 ARG B CA 1
ATOM 3301 C C . ARG B 1 120 ? -1.887 -19.594 8.398 1 97.62 120 ARG B C 1
ATOM 3303 O O . ARG B 1 120 ? -1.598 -19.156 9.516 1 97.62 120 ARG B O 1
ATOM 3310 N N . ILE B 1 121 ? -1.308 -19.203 7.301 1 98.56 121 ILE B N 1
ATOM 3311 C CA . ILE B 1 121 ? -0.288 -18.156 7.312 1 98.56 121 ILE B CA 1
ATOM 3312 C C . ILE B 1 121 ? -0.876 -16.875 7.871 1 98.56 121 ILE B C 1
ATOM 3314 O O . ILE B 1 121 ? -0.253 -16.203 8.703 1 98.56 121 ILE B O 1
ATOM 3318 N N . LEU B 1 122 ? -2.088 -16.516 7.465 1 98.69 122 LEU B N 1
ATOM 3319 C CA . LEU B 1 122 ? -2.779 -15.344 7.992 1 98.69 122 LEU B CA 1
ATOM 3320 C C . LEU B 1 122 ? -3.037 -15.492 9.484 1 98.69 122 LEU B C 1
ATOM 3322 O O . LEU B 1 122 ? -2.85 -14.539 10.25 1 98.69 122 LEU B O 1
ATOM 3326 N N . GLU B 1 123 ? -3.42 -16.672 9.922 1 98.44 123 GLU B N 1
ATOM 3327 C CA . GLU B 1 123 ? -3.697 -16.938 11.328 1 98.44 123 GLU B CA 1
ATOM 3328 C C . GLU B 1 123 ? -2.445 -16.75 12.188 1 98.44 123 GLU B C 1
ATOM 3330 O O . GLU B 1 123 ? -2.537 -16.391 13.352 1 98.44 123 GLU B O 1
ATOM 3335 N N . LEU B 1 124 ? -1.338 -17.031 11.57 1 98.38 124 LEU B N 1
ATOM 3336 C CA . LEU B 1 124 ? -0.07 -16.922 12.289 1 98.38 124 LEU B CA 1
ATOM 3337 C C . LEU B 1 124 ? 0.424 -15.477 12.281 1 98.38 124 LEU B C 1
ATOM 3339 O O . LEU B 1 124 ? 1.483 -15.172 12.844 1 98.38 124 LEU B O 1
ATOM 3343 N N . GLY B 1 125 ? -0.271 -14.539 11.625 1 97.94 125 GLY B N 1
ATOM 3344 C CA . GLY B 1 125 ? 0.006 -13.109 11.719 1 97.94 125 GLY B CA 1
ATOM 3345 C C . GLY B 1 125 ? 0.888 -12.602 10.602 1 97.94 125 GLY B C 1
ATOM 3346 O O . GLY B 1 125 ? 1.468 -11.516 10.703 1 97.94 125 GLY B O 1
ATOM 3347 N N . TYR B 1 126 ? 1.084 -13.438 9.531 1 98.69 126 TYR B N 1
ATOM 3348 C CA . TYR B 1 126 ? 1.914 -13.031 8.398 1 98.69 126 TYR B CA 1
ATOM 3349 C C . TYR B 1 126 ? 1.054 -12.625 7.211 1 98.69 126 TYR B C 1
ATOM 3351 O O . TYR B 1 126 ? 0.026 -13.25 6.938 1 98.69 126 TYR B O 1
ATOM 3359 N N . ASN B 1 127 ? 1.465 -11.523 6.547 1 98.75 127 ASN B N 1
ATOM 3360 C CA . ASN B 1 127 ? 0.975 -11.273 5.195 1 98.75 127 ASN B CA 1
ATOM 3361 C C . ASN B 1 127 ? 1.607 -12.227 4.184 1 98.75 127 ASN B C 1
ATOM 3363 O O . ASN B 1 127 ? 2.678 -12.781 4.434 1 98.75 127 ASN B O 1
ATOM 3367 N N . PHE B 1 128 ? 0.937 -12.359 3.023 1 98.81 128 PHE B N 1
ATOM 3368 C CA . PHE B 1 128 ? 1.603 -13.156 1.995 1 98.81 128 PHE B CA 1
ATOM 3369 C C . PHE B 1 128 ? 1.306 -12.594 0.608 1 98.81 128 PHE B C 1
ATOM 3371 O O . PHE B 1 128 ? 0.268 -11.961 0.396 1 98.81 128 PHE B O 1
ATOM 3378 N N . LEU B 1 129 ? 2.195 -12.75 -0.259 1 98.88 129 LEU B N 1
ATOM 3379 C CA . LEU B 1 129 ? 1.99 -12.672 -1.701 1 98.88 129 LEU B CA 1
ATOM 3380 C C . LEU B 1 129 ? 2.199 -14.039 -2.352 1 98.88 129 LEU B C 1
ATOM 3382 O O . LEU B 1 129 ? 3.326 -14.539 -2.412 1 98.88 129 LEU B O 1
ATOM 3386 N N . PHE B 1 130 ? 1.133 -14.609 -2.779 1 98.81 130 PHE B N 1
ATOM 3387 C CA . PHE B 1 130 ? 1.222 -15.836 -3.557 1 98.81 130 PHE B CA 1
ATOM 3388 C C . PHE B 1 130 ? 1.379 -15.531 -5.039 1 98.81 130 PHE B C 1
ATOM 3390 O O . PHE B 1 130 ? 0.694 -14.656 -5.574 1 98.81 130 PHE B O 1
ATOM 3397 N N . THR B 1 131 ? 2.217 -16.203 -5.664 1 98.75 131 THR B N 1
ATOM 3398 C CA . THR B 1 131 ? 2.443 -16.078 -7.102 1 98.75 131 THR B CA 1
ATOM 3399 C C . THR B 1 131 ? 2.639 -17.453 -7.738 1 98.75 131 THR B C 1
ATOM 3401 O O . THR B 1 131 ? 3.479 -18.234 -7.293 1 98.75 131 THR B O 1
ATOM 3404 N N . ASP B 1 132 ? 1.84 -17.75 -8.758 1 97.75 132 ASP B N 1
ATOM 3405 C CA . ASP B 1 132 ? 2.119 -18.969 -9.516 1 97.75 132 ASP B CA 1
ATOM 3406 C C . ASP B 1 132 ? 3.555 -18.969 -10.039 1 97.75 132 ASP B C 1
ATOM 3408 O O . ASP B 1 132 ? 4.133 -17.922 -10.281 1 97.75 132 ASP B O 1
ATOM 3412 N N . VAL B 1 133 ? 4.055 -20.172 -10.234 1 98.44 133 VAL B N 1
ATOM 3413 C CA . VAL B 1 133 ? 5.449 -20.312 -10.641 1 98.44 133 VAL B CA 1
ATOM 3414 C C . VAL B 1 133 ? 5.609 -19.875 -12.102 1 98.44 133 VAL B C 1
ATOM 3416 O O . VAL B 1 133 ? 6.707 -19.516 -12.531 1 98.44 133 VAL B O 1
ATOM 3419 N N . ASP B 1 134 ? 4.527 -19.906 -12.844 1 97.5 134 ASP B N 1
ATOM 3420 C CA . ASP B 1 134 ? 4.613 -19.484 -14.242 1 97.5 134 ASP B CA 1
ATOM 3421 C C . ASP B 1 134 ? 4.297 -18 -14.391 1 97.5 134 ASP B C 1
ATOM 3423 O O . ASP B 1 134 ? 3.799 -17.562 -15.43 1 97.5 134 ASP B O 1
ATOM 3427 N N . ILE B 1 135 ? 4.441 -17.203 -13.383 1 98 135 ILE B N 1
ATOM 3428 C CA . ILE B 1 135 ? 4.438 -15.742 -13.406 1 98 135 ILE B CA 1
ATOM 3429 C C . ILE B 1 135 ? 5.867 -15.219 -13.273 1 98 135 ILE B C 1
ATOM 3431 O O . ILE B 1 135 ? 6.496 -15.359 -12.227 1 98 135 ILE B O 1
ATOM 3435 N N . MET B 1 136 ? 6.336 -14.555 -14.297 1 97.5 136 MET B N 1
ATOM 3436 C CA . MET B 1 136 ? 7.668 -13.961 -14.266 1 97.5 136 MET B CA 1
ATOM 3437 C C . MET B 1 136 ? 7.629 -12.562 -13.664 1 97.5 136 MET B C 1
ATOM 3439 O O . MET B 1 136 ? 6.691 -11.797 -13.914 1 97.5 136 MET B O 1
ATOM 3443 N N . TRP B 1 137 ? 8.664 -12.266 -12.898 1 98.44 137 TRP B N 1
ATOM 3444 C CA . TRP B 1 137 ? 8.805 -10.945 -12.281 1 98.44 137 TRP B CA 1
ATOM 3445 C C . TRP B 1 137 ? 9.859 -10.117 -13.016 1 98.44 137 TRP B C 1
ATOM 3447 O O . TRP B 1 137 ? 10.969 -10.594 -13.258 1 98.44 137 TRP B O 1
ATOM 3457 N N . PHE B 1 138 ? 9.547 -8.844 -13.32 1 97.81 138 PHE B N 1
ATOM 3458 C CA . PHE B 1 138 ? 10.484 -7.98 -14.031 1 97.81 138 PHE B CA 1
ATOM 3459 C C . PHE B 1 138 ? 10.742 -6.703 -13.234 1 97.81 138 PHE B C 1
ATOM 3461 O O . PHE B 1 138 ? 11.805 -6.086 -13.375 1 97.81 138 PHE B O 1
ATOM 3468 N N . ARG B 1 139 ? 9.805 -6.285 -12.5 1 98.06 139 ARG B N 1
ATOM 3469 C CA . ARG B 1 139 ? 9.883 -5.16 -11.57 1 98.06 139 ARG B CA 1
ATOM 3470 C C . ARG B 1 139 ? 9.133 -5.465 -10.281 1 98.06 139 ARG B C 1
ATOM 3472 O O . ARG B 1 139 ? 8.578 -6.555 -10.117 1 98.06 139 ARG B O 1
ATOM 3479 N N . ASP B 1 140 ? 9.18 -4.594 -9.273 1 98.25 140 ASP B N 1
ATOM 3480 C CA . ASP B 1 140 ? 8.578 -4.797 -7.957 1 98.25 140 ASP B CA 1
ATOM 3481 C C . ASP B 1 140 ? 7.062 -4.598 -8.016 1 98.25 140 ASP B C 1
ATOM 3483 O O . ASP B 1 140 ? 6.578 -3.465 -8.016 1 98.25 140 ASP B O 1
ATOM 3487 N N . PRO B 1 141 ? 6.332 -5.676 -8.023 1 98.25 141 PRO B N 1
ATOM 3488 C CA . PRO B 1 141 ? 4.883 -5.516 -8.156 1 98.25 141 PRO B CA 1
ATOM 3489 C C . PRO B 1 141 ? 4.25 -4.863 -6.926 1 98.25 141 PRO B C 1
ATOM 3491 O O . PRO B 1 141 ? 3.107 -4.398 -6.988 1 98.25 141 PRO B O 1
ATOM 3494 N N . PHE B 1 142 ? 4.898 -4.859 -5.773 1 98.62 142 PHE B N 1
ATOM 3495 C CA . PHE B 1 142 ? 4.375 -4.23 -4.57 1 98.62 142 PHE B CA 1
ATOM 3496 C C . PHE B 1 142 ? 4.156 -2.738 -4.793 1 98.62 142 PHE B C 1
ATOM 3498 O O . PHE B 1 142 ? 3.342 -2.115 -4.105 1 98.62 142 PHE B O 1
ATOM 3505 N N . GLU B 1 143 ? 4.844 -2.15 -5.738 1 98 143 GLU B N 1
ATOM 3506 C CA . GLU B 1 143 ? 4.695 -0.731 -6.051 1 98 143 GLU B CA 1
ATOM 3507 C C . GLU B 1 143 ? 3.305 -0.433 -6.605 1 98 143 GLU B C 1
ATOM 3509 O O . GLU B 1 143 ? 2.854 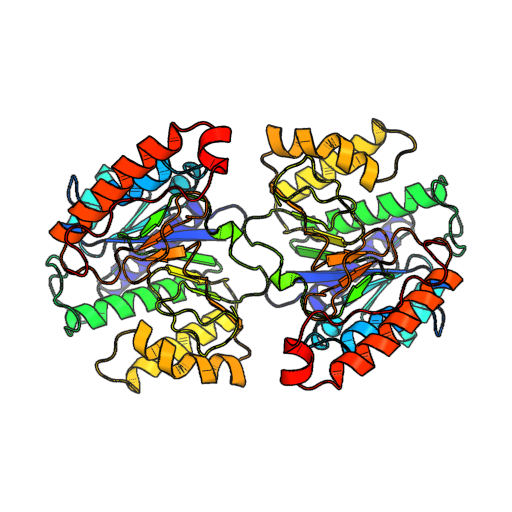0.714 -6.582 1 98 143 GLU B O 1
ATOM 3514 N N . ARG B 1 144 ? 2.637 -1.495 -7.059 1 97.56 144 ARG B N 1
ATOM 3515 C CA . ARG B 1 144 ? 1.323 -1.334 -7.676 1 97.56 144 ARG B CA 1
ATOM 3516 C C . ARG B 1 144 ? 0.211 -1.667 -6.688 1 97.56 144 ARG B C 1
ATOM 3518 O O . ARG B 1 144 ? -0.972 -1.575 -7.02 1 97.56 144 ARG B O 1
ATOM 3525 N N . MET B 1 145 ? 0.561 -2.029 -5.508 1 98.56 145 MET B N 1
ATOM 3526 C CA . MET B 1 145 ? -0.407 -2.475 -4.512 1 98.56 145 MET B CA 1
ATOM 3527 C C . MET B 1 145 ? -0.631 -1.397 -3.455 1 98.56 145 MET B C 1
ATOM 3529 O O . MET B 1 145 ? 0.327 -0.854 -2.902 1 98.56 145 MET B O 1
ATOM 3533 N N . SER B 1 146 ? -1.877 -1.206 -3.184 1 98.12 146 SER B N 1
ATOM 3534 C CA . SER B 1 146 ? -2.258 -0.117 -2.291 1 98.12 146 SER B CA 1
ATOM 3535 C C . SER B 1 146 ? -2.354 -0.596 -0.846 1 98.12 146 SER B C 1
ATOM 3537 O O . SER B 1 146 ? -2.842 -1.697 -0.583 1 98.12 146 SER B O 1
ATOM 3539 N N . VAL B 1 147 ? -2.057 0.307 0.116 1 97.88 147 VAL B N 1
ATOM 3540 C CA . VAL B 1 147 ? -2.191 0.008 1.537 1 97.88 147 VAL B CA 1
ATOM 3541 C C . VAL B 1 147 ? -3.666 0.043 1.936 1 97.88 147 VAL B C 1
ATOM 3543 O O . VAL B 1 147 ? -4.031 -0.397 3.027 1 97.88 147 VAL B O 1
ATOM 3546 N N . ALA B 1 148 ? -4.527 0.521 1.031 1 97.5 148 ALA B N 1
ATOM 3547 C CA . ALA B 1 148 ? -5.957 0.594 1.322 1 97.5 148 ALA B CA 1
ATOM 3548 C C . ALA B 1 148 ? -6.613 -0.778 1.196 1 97.5 148 ALA B C 1
ATOM 3550 O O . ALA B 1 148 ? -7.711 -0.998 1.715 1 97.5 148 ALA B O 1
ATOM 3551 N N . ALA B 1 149 ? -5.992 -1.672 0.476 1 98.19 149 ALA B N 1
ATOM 3552 C CA . ALA B 1 149 ? -6.617 -2.951 0.152 1 98.19 149 ALA B CA 1
ATOM 3553 C C . ALA B 1 149 ? -6.387 -3.971 1.265 1 98.19 149 ALA B C 1
ATOM 3555 O O . ALA B 1 149 ? -5.312 -4.008 1.869 1 98.19 149 ALA B O 1
ATOM 3556 N N . HIS B 1 150 ? -7.422 -4.828 1.501 1 98.44 150 HIS B N 1
ATOM 3557 C CA . HIS B 1 150 ? -7.258 -6.004 2.352 1 98.44 150 HIS B CA 1
ATOM 3558 C C . HIS B 1 150 ? -6.57 -7.137 1.6 1 98.44 150 HIS B C 1
ATOM 3560 O O . HIS B 1 150 ? -5.82 -7.914 2.191 1 98.44 150 HIS B O 1
ATOM 3566 N N . MET B 1 151 ? -6.887 -7.172 0.358 1 98.38 151 MET B N 1
ATOM 3567 C CA . MET B 1 151 ? -6.277 -8.148 -0.542 1 98.38 151 MET B CA 1
ATOM 3568 C C . MET B 1 151 ? -6.137 -7.574 -1.949 1 98.38 151 MET B C 1
ATOM 3570 O O . MET B 1 151 ? -6.883 -6.676 -2.338 1 98.38 151 MET B O 1
ATOM 3574 N N . VAL B 1 152 ? -5.148 -8.039 -2.68 1 98.81 152 VAL B N 1
ATOM 3575 C CA . VAL B 1 152 ? -4.84 -7.621 -4.043 1 98.81 152 VAL B CA 1
ATOM 3576 C C . VAL B 1 152 ? -4.727 -8.844 -4.949 1 98.81 152 VAL B C 1
ATOM 3578 O O . VAL B 1 152 ? -4.113 -9.844 -4.574 1 98.81 152 VAL B O 1
ATOM 3581 N N . ALA B 1 153 ? -5.359 -8.789 -6.102 1 98.56 153 ALA B N 1
ATOM 3582 C CA . ALA B 1 153 ? -5.262 -9.883 -7.07 1 98.56 153 ALA B CA 1
ATOM 3583 C C . ALA B 1 153 ? -4.93 -9.352 -8.461 1 98.56 153 ALA B C 1
ATOM 3585 O O . ALA B 1 153 ? -5.359 -8.25 -8.828 1 98.56 153 ALA B O 1
ATOM 3586 N N . SER B 1 154 ? -4.184 -10.125 -9.211 1 97.44 154 SER B N 1
ATOM 3587 C CA . SER B 1 154 ? -4.164 -9.867 -10.641 1 97.44 154 SER B CA 1
ATOM 3588 C C . SER B 1 154 ? -5.535 -10.109 -11.266 1 97.44 154 SER B C 1
ATOM 3590 O O . SER B 1 154 ? -6.457 -10.578 -10.594 1 97.44 154 SER B O 1
ATOM 3592 N N . SER B 1 155 ? -5.633 -9.711 -12.547 1 94.88 155 SER B N 1
ATOM 3593 C CA . SER B 1 155 ? -6.93 -9.82 -13.203 1 94.88 155 SER B CA 1
ATOM 3594 C C . SER B 1 155 ? -6.832 -10.625 -14.492 1 94.88 155 SER B C 1
ATOM 3596 O O . SER B 1 155 ? -5.875 -10.477 -15.258 1 94.88 155 SER B O 1
ATOM 3598 N N . ASP B 1 156 ? -7.746 -11.492 -14.664 1 88.38 156 ASP B N 1
ATOM 3599 C CA . ASP B 1 156 ? -7.941 -12.062 -16 1 88.38 156 ASP B CA 1
ATOM 3600 C C . ASP B 1 156 ? -8.586 -11.055 -16.938 1 88.38 156 ASP B C 1
ATOM 3602 O O . ASP B 1 156 ? -8.219 -10.961 -18.109 1 88.38 156 ASP B O 1
ATOM 3606 N N . PHE B 1 157 ? -9.539 -10.352 -16.359 1 88.75 157 PHE B N 1
ATOM 3607 C CA . PHE B 1 157 ? -10.188 -9.242 -17.047 1 88.75 157 PHE B CA 1
ATOM 3608 C C . PHE B 1 157 ? -10.258 -8.016 -16.141 1 88.75 157 PHE B C 1
ATOM 3610 O O . PHE B 1 157 ? -10.672 -8.109 -14.992 1 88.75 157 PHE B O 1
ATOM 3617 N N . TYR B 1 158 ? -9.844 -6.891 -16.672 1 92.44 158 TYR B N 1
ATOM 3618 C CA . TYR B 1 158 ? -9.797 -5.633 -15.938 1 92.44 158 TYR B CA 1
ATOM 3619 C C . TYR B 1 158 ? -10.648 -4.566 -16.625 1 92.44 158 TYR B C 1
ATOM 3621 O O . TYR B 1 158 ? -10.461 -4.285 -17.797 1 92.44 158 TYR B O 1
ATOM 3629 N N . PHE B 1 159 ? -11.531 -3.883 -15.836 1 89.88 159 PHE B N 1
ATOM 3630 C CA . PHE B 1 159 ? -12.492 -2.975 -16.453 1 89.88 159 PHE B CA 1
ATOM 3631 C C . PHE B 1 159 ? -12.242 -1.539 -16 1 89.88 159 PHE B C 1
ATOM 3633 O O . PHE B 1 159 ? -13.172 -0.728 -15.953 1 89.88 159 PHE B O 1
ATOM 3640 N N . GLY B 1 160 ? -11.078 -1.175 -15.531 1 89.44 160 GLY B N 1
ATOM 3641 C CA . GLY B 1 160 ? -10.703 0.219 -15.352 1 89.44 160 GLY B CA 1
ATOM 3642 C C . GLY B 1 160 ? -10.688 0.647 -13.891 1 89.44 160 GLY B C 1
ATOM 3643 O O . GLY B 1 160 ? -9.766 1.343 -13.461 1 89.44 160 GLY B O 1
ATOM 3644 N N . ASP B 1 161 ? -11.672 0.303 -13.102 1 92.75 161 ASP B N 1
ATOM 3645 C CA . ASP B 1 161 ? -11.742 0.647 -11.688 1 92.75 161 ASP B CA 1
ATOM 3646 C C . ASP B 1 161 ? -11.148 -0.465 -10.82 1 92.75 161 ASP B C 1
ATOM 3648 O O . ASP B 1 161 ? -11.719 -1.553 -10.727 1 92.75 161 ASP B O 1
ATOM 3652 N N . PRO B 1 162 ? -10.055 -0.181 -10.148 1 97 162 PRO B N 1
ATOM 3653 C CA . PRO B 1 162 ? -9.336 -1.241 -9.438 1 97 162 PRO B CA 1
ATOM 3654 C C . PRO B 1 162 ? -10.117 -1.808 -8.258 1 97 162 PRO B C 1
ATOM 3656 O O . PRO B 1 162 ? -9.75 -2.85 -7.711 1 97 162 PRO B O 1
ATOM 3659 N N . TYR B 1 163 ? -11.219 -1.207 -7.867 1 96.06 163 TYR B N 1
ATOM 3660 C CA . TYR B 1 163 ? -11.938 -1.692 -6.695 1 96.06 163 TYR B CA 1
ATOM 3661 C C . TYR B 1 163 ? -13.344 -2.154 -7.066 1 96.06 163 TYR B C 1
ATOM 3663 O O . TYR B 1 163 ? -14.156 -2.453 -6.191 1 96.06 163 TYR B O 1
ATOM 3671 N N . SER B 1 164 ? -13.609 -2.197 -8.344 1 94.38 164 SER B N 1
ATOM 3672 C CA . SER B 1 164 ? -14.898 -2.695 -8.797 1 94.38 164 SER B CA 1
ATOM 3673 C C . SER B 1 164 ? -14.938 -4.219 -8.781 1 94.38 164 SER B C 1
ATOM 3675 O O . SER B 1 164 ? -14.102 -4.871 -9.406 1 94.38 164 SER B O 1
ATOM 3677 N N . PRO B 1 165 ? -15.898 -4.793 -8.094 1 94.81 165 PRO B N 1
ATOM 3678 C CA . PRO B 1 165 ? -15.984 -6.258 -8.062 1 94.81 165 PRO B CA 1
ATOM 3679 C C . PRO B 1 165 ? -16.391 -6.855 -9.406 1 94.81 165 PRO B C 1
ATOM 3681 O O . PRO B 1 165 ? -16.438 -8.078 -9.547 1 94.81 165 PRO B O 1
ATOM 3684 N N . VAL B 1 166 ? -16.625 -6 -10.414 1 95.12 166 VAL B N 1
ATOM 3685 C CA . VAL B 1 166 ? -16.953 -6.504 -11.75 1 95.12 166 VAL B CA 1
ATOM 3686 C C . VAL B 1 166 ? -15.703 -7.066 -12.414 1 95.12 166 VAL B C 1
ATOM 3688 O O . VAL B 1 166 ? -15.797 -7.82 -13.383 1 95.12 166 VAL B O 1
ATOM 3691 N N . ASN B 1 167 ? -14.539 -6.656 -11.891 1 95.81 167 ASN B N 1
ATOM 3692 C CA . ASN B 1 167 ? -13.305 -7.246 -12.391 1 95.81 167 ASN B CA 1
ATOM 3693 C C . ASN B 1 167 ? -13.242 -8.742 -12.109 1 95.81 167 ASN B C 1
ATOM 3695 O O . ASN B 1 167 ? -13.859 -9.227 -11.156 1 95.81 167 ASN B O 1
ATOM 3699 N N . ALA B 1 168 ? -12.539 -9.445 -12.945 1 93.88 168 ALA B N 1
ATOM 3700 C CA . ALA B 1 168 ? -12.359 -10.883 -12.766 1 93.88 168 ALA B CA 1
ATOM 3701 C C . ALA B 1 168 ? -10.977 -11.195 -12.203 1 93.88 168 ALA B C 1
ATOM 3703 O O . ALA B 1 168 ? -9.977 -11.141 -12.922 1 93.88 168 ALA B O 1
ATOM 3704 N N . PRO B 1 169 ? -10.914 -11.648 -10.969 1 95.75 169 PRO B N 1
ATOM 3705 C CA . PRO B 1 169 ? -9.617 -11.875 -10.328 1 95.75 169 PRO B CA 1
ATOM 3706 C C . PRO B 1 169 ? -8.922 -13.141 -10.836 1 95.75 169 PRO B C 1
ATOM 3708 O O . PRO B 1 169 ? -9.586 -14.094 -11.234 1 95.75 169 PRO B O 1
ATOM 3711 N N . ASN B 1 170 ? -7.664 -13.117 -10.945 1 96.12 170 ASN B N 1
ATOM 3712 C CA . ASN B 1 170 ? -6.793 -14.281 -11.055 1 96.12 170 ASN B CA 1
ATOM 3713 C C . ASN B 1 170 ? -6.07 -14.57 -9.734 1 96.12 170 ASN B C 1
ATOM 3715 O O . ASN B 1 170 ? -5.215 -13.789 -9.312 1 96.12 170 ASN B O 1
ATOM 3719 N N . THR B 1 171 ? -6.375 -15.641 -9.07 1 96.38 171 THR B N 1
ATOM 3720 C CA . THR B 1 171 ? -5.867 -15.922 -7.73 1 96.38 171 THR B CA 1
ATOM 3721 C C . THR B 1 171 ? -4.469 -16.531 -7.801 1 96.38 171 THR B C 1
ATOM 3723 O O . THR B 1 171 ? -3.889 -16.891 -6.773 1 96.38 171 THR B O 1
ATOM 3726 N N . GLY B 1 172 ? -3.902 -16.672 -9.039 1 97.06 172 GLY B N 1
ATOM 3727 C CA . GLY B 1 172 ? -2.514 -17.078 -9.18 1 97.06 172 GLY B CA 1
ATOM 3728 C C . GLY B 1 172 ? -1.533 -16.031 -8.703 1 97.06 172 GLY B C 1
ATOM 3729 O O . GLY B 1 172 ? -0.348 -16.312 -8.516 1 97.06 172 GLY B O 1
ATOM 3730 N N . PHE B 1 173 ? -1.988 -14.867 -8.625 1 98.5 173 PHE B N 1
ATOM 3731 C CA . PHE B 1 173 ? -1.259 -13.742 -8.039 1 98.5 173 PHE B CA 1
ATOM 3732 C C . PHE B 1 173 ? -2.115 -13.016 -7.016 1 98.5 173 PHE B C 1
ATOM 3734 O O . PHE B 1 173 ? -3.023 -12.266 -7.375 1 98.5 173 PHE B O 1
ATOM 3741 N N . LEU B 1 174 ? -1.816 -13.227 -5.738 1 98.75 174 LEU B N 1
ATOM 3742 C CA . LEU B 1 174 ? -2.703 -12.82 -4.652 1 98.75 174 LEU B CA 1
ATOM 3743 C C . LEU B 1 174 ? -1.902 -12.32 -3.455 1 98.75 174 LEU B C 1
ATOM 3745 O O . LEU B 1 174 ? -1.087 -13.062 -2.898 1 98.75 174 LEU B O 1
ATOM 3749 N N . TYR B 1 175 ? -2.066 -11.055 -3.148 1 98.94 175 TYR B N 1
ATOM 3750 C CA . TYR B 1 175 ? -1.502 -10.469 -1.938 1 98.94 175 TYR B CA 1
ATOM 3751 C C . TYR B 1 175 ? -2.578 -10.258 -0.88 1 98.94 175 TYR B C 1
ATOM 3753 O O . TYR B 1 175 ? -3.648 -9.719 -1.172 1 98.94 175 TYR B O 1
ATOM 3761 N N . VAL B 1 176 ? -2.326 -10.695 0.387 1 98.88 176 VAL B N 1
ATOM 3762 C CA . VAL B 1 176 ? -3.314 -10.57 1.454 1 98.88 176 VAL B CA 1
ATOM 3763 C C . VAL B 1 176 ? -2.633 -10.102 2.736 1 98.88 176 VAL B C 1
ATOM 3765 O O . VAL B 1 176 ? -1.576 -10.617 3.111 1 98.88 176 VAL B O 1
ATOM 3768 N N . ARG B 1 177 ? -3.191 -9.133 3.332 1 98.44 177 ARG B N 1
ATOM 3769 C CA . ARG B 1 177 ? -2.721 -8.633 4.621 1 98.44 177 ARG B CA 1
ATOM 3770 C C . ARG B 1 177 ? -3.42 -9.344 5.773 1 98.44 177 ARG B C 1
ATOM 3772 O O . ARG B 1 177 ? -4.648 -9.422 5.809 1 98.44 177 ARG B O 1
ATOM 3779 N N . SER B 1 178 ? -2.613 -9.766 6.738 1 98.5 178 SER B N 1
ATOM 3780 C CA . SER B 1 178 ? -3.162 -10.539 7.848 1 98.5 178 SER B CA 1
ATOM 3781 C C . SER B 1 178 ? -4.004 -9.664 8.766 1 98.5 178 SER B C 1
ATOM 3783 O O . SER B 1 178 ? -3.57 -8.578 9.172 1 98.5 178 SER B O 1
ATOM 3785 N N . SER B 1 179 ? -5.184 -10.086 9.078 1 97.75 179 SER B N 1
ATOM 3786 C CA . SER B 1 179 ? -6.109 -9.508 10.047 1 97.75 179 SER B CA 1
ATOM 3787 C C . SER B 1 179 ? -7.203 -10.5 10.422 1 97.75 179 SER B C 1
ATOM 3789 O O . SER B 1 179 ? -7.371 -11.523 9.758 1 97.75 179 SER B O 1
ATOM 3791 N N . ALA B 1 180 ? -7.895 -10.172 11.477 1 97 180 ALA B N 1
ATOM 3792 C CA . ALA B 1 180 ? -9.039 -11.016 11.836 1 97 180 ALA B CA 1
ATOM 3793 C C . ALA B 1 180 ? -10.062 -11.055 10.711 1 97 180 ALA B C 1
ATOM 3795 O O . ALA B 1 180 ? -10.641 -12.102 10.422 1 97 180 ALA B O 1
ATOM 3796 N N . ARG B 1 181 ? -10.242 -9.945 10.078 1 96.88 181 ARG B N 1
ATOM 3797 C CA . ARG B 1 181 ? -11.164 -9.859 8.953 1 96.88 181 ARG B CA 1
ATOM 3798 C C . ARG B 1 181 ? -10.781 -10.844 7.855 1 96.88 181 ARG B C 1
ATOM 3800 O O . ARG B 1 181 ? -11.625 -11.586 7.355 1 96.88 181 ARG B O 1
ATOM 3807 N N . MET B 1 182 ? -9.5 -10.875 7.543 1 98.25 182 MET B N 1
ATOM 3808 C CA . MET B 1 182 ? -9.07 -11.68 6.406 1 98.25 182 MET B CA 1
ATOM 3809 C C . MET B 1 182 ? -9.07 -13.164 6.762 1 98.25 182 MET B C 1
ATOM 3811 O O . MET B 1 182 ? -9.352 -14.016 5.91 1 98.25 182 MET B O 1
ATOM 3815 N N . VAL B 1 183 ? -8.758 -13.492 7.988 1 98.06 183 VAL B N 1
ATOM 3816 C CA . VAL B 1 183 ? -8.93 -14.875 8.422 1 98.06 183 VAL B CA 1
ATOM 3817 C C . VAL B 1 183 ? -10.383 -15.297 8.219 1 98.06 183 VAL B C 1
ATOM 3819 O O . VAL B 1 183 ? -10.648 -16.375 7.684 1 98.06 183 VAL B O 1
ATOM 3822 N N . GLY B 1 184 ? -11.312 -14.422 8.594 1 97.5 184 GLY B N 1
ATOM 3823 C CA . GLY B 1 184 ? -12.727 -14.695 8.398 1 97.5 184 GLY B CA 1
ATOM 3824 C C . GLY B 1 184 ? -13.109 -14.828 6.934 1 97.5 184 GLY B C 1
ATOM 3825 O O . GLY B 1 184 ? -13.922 -15.68 6.574 1 97.5 184 GLY B O 1
ATOM 3826 N N . VAL B 1 185 ? -12.562 -14.031 6.117 1 98.19 185 VAL B N 1
ATOM 3827 C CA . VAL B 1 185 ? -12.836 -14.07 4.688 1 98.19 185 VAL B CA 1
ATOM 3828 C C . VAL B 1 185 ? -12.367 -15.406 4.109 1 98.19 185 VAL B C 1
ATOM 3830 O O . VAL B 1 185 ? -13.07 -16.031 3.307 1 98.19 185 VAL B O 1
ATOM 3833 N N . PHE B 1 186 ? -11.172 -15.859 4.516 1 98.19 186 PHE B N 1
ATOM 3834 C CA . PHE B 1 186 ? -10.664 -17.141 4.016 1 98.19 186 PHE B CA 1
ATOM 3835 C C . PHE B 1 186 ? -11.516 -18.297 4.52 1 98.19 186 PHE B C 1
ATOM 3837 O O . PHE B 1 186 ? -11.75 -19.266 3.791 1 98.19 186 PHE B O 1
ATOM 3844 N N . GLU B 1 187 ? -12 -18.172 5.719 1 97.12 187 GLU B N 1
ATOM 3845 C CA . GLU B 1 187 ? -12.914 -19.188 6.227 1 97.12 187 GLU B CA 1
ATOM 3846 C C . GLU B 1 187 ? -14.195 -19.25 5.395 1 97.12 187 GLU B C 1
ATOM 3848 O O . GLU B 1 187 ? -14.656 -20.328 5.023 1 97.12 187 GLU B O 1
ATOM 3853 N N . ALA B 1 188 ? -14.734 -18.109 5.145 1 97.31 188 ALA B N 1
ATOM 3854 C CA . ALA B 1 188 ? -15.938 -18.031 4.32 1 97.31 188 ALA B CA 1
ATOM 3855 C C . ALA B 1 188 ? -15.68 -18.578 2.922 1 97.31 188 ALA B C 1
ATOM 3857 O O . ALA B 1 188 ? -16.516 -19.281 2.359 1 97.31 188 ALA B O 1
ATOM 3858 N N . TRP B 1 189 ? -14.539 -18.266 2.365 1 97.5 189 TRP B N 1
ATOM 3859 C CA . TRP B 1 189 ? -14.125 -18.719 1.046 1 97.5 189 TRP B CA 1
ATOM 3860 C C . TRP B 1 189 ? -14.023 -20.25 1.011 1 97.5 189 TRP B C 1
ATOM 3862 O O . TRP B 1 189 ? -14.617 -20.891 0.139 1 97.5 189 TRP B O 1
ATOM 3872 N N . ARG B 1 190 ? -13.422 -20.859 1.966 1 95.56 190 ARG B N 1
ATOM 3873 C CA . ARG B 1 190 ? -13.297 -22.312 2.037 1 95.56 190 ARG B CA 1
ATOM 3874 C C . ARG B 1 190 ? -14.656 -22.969 2.236 1 95.56 190 ARG B C 1
ATOM 3876 O O . ARG B 1 190 ? -14.953 -23.984 1.604 1 95.56 190 ARG B O 1
ATOM 3883 N N . THR B 1 191 ? -15.438 -22.344 3.055 1 95.5 191 THR B N 1
ATOM 3884 C CA . THR B 1 191 ? -16.766 -22.891 3.318 1 95.5 191 THR B CA 1
ATOM 3885 C C . THR B 1 191 ? -17.625 -22.828 2.062 1 95.5 191 THR B C 1
ATOM 3887 O O . THR B 1 191 ? -18.438 -23.734 1.819 1 95.5 191 THR B O 1
ATOM 3890 N N . ALA B 1 192 ? -17.422 -21.844 1.307 1 96.44 192 ALA B N 1
ATOM 3891 C CA . ALA B 1 192 ? -18.234 -21.641 0.107 1 96.44 192 ALA B CA 1
ATOM 3892 C C . ALA B 1 192 ? -18 -22.75 -0.914 1 96.44 192 ALA B C 1
ATOM 3894 O O . ALA B 1 192 ? -18.797 -22.953 -1.818 1 96.44 192 ALA B O 1
ATOM 3895 N N . ARG B 1 193 ? -16.844 -23.406 -0.779 1 93.19 193 ARG B N 1
ATOM 3896 C CA . ARG B 1 193 ? -16.547 -24.547 -1.65 1 93.19 193 ARG B CA 1
ATOM 3897 C C . ARG B 1 193 ? -17.719 -25.516 -1.694 1 93.19 193 ARG B C 1
ATOM 3899 O O . ARG B 1 193 ? -18.031 -26.078 -2.748 1 93.19 193 ARG B O 1
ATOM 3906 N N . LEU B 1 194 ? -18.391 -25.703 -0.62 1 92.5 194 LEU B N 1
ATOM 3907 C CA . LEU B 1 194 ? -19.484 -26.656 -0.483 1 92.5 194 LEU B CA 1
ATOM 3908 C C . LEU B 1 194 ? -20.688 -26.234 -1.325 1 92.5 194 LEU B C 1
ATOM 3910 O O . LEU B 1 194 ? -21.438 -27.094 -1.814 1 92.5 194 LEU B O 1
ATOM 3914 N N . SER B 1 195 ? -20.828 -25.016 -1.576 1 94.44 195 SER B N 1
ATOM 3915 C CA . SER B 1 195 ? -21.969 -24.484 -2.311 1 94.44 195 SER B CA 1
ATOM 3916 C C . SER B 1 195 ? -21.703 -24.453 -3.811 1 94.44 195 SER B C 1
ATOM 3918 O O . SER B 1 195 ? -22.609 -24.188 -4.605 1 94.44 195 SER B O 1
ATOM 3920 N N . PHE B 1 196 ? -20.5 -24.734 -4.215 1 92.94 196 PHE B N 1
ATOM 3921 C CA . PHE B 1 196 ? -20.141 -24.703 -5.625 1 92.94 196 PHE B CA 1
ATOM 3922 C C . PHE B 1 196 ? -19.312 -25.922 -5.992 1 92.94 196 PHE B C 1
ATOM 3924 O O . PHE B 1 196 ? -18.156 -25.797 -6.391 1 92.94 196 PHE B O 1
ATOM 3931 N N . PRO B 1 197 ? -19.969 -27.047 -5.945 1 88.69 197 PRO B N 1
ATOM 3932 C CA . PRO B 1 197 ? -19.219 -28.281 -6.227 1 88.69 197 PRO B CA 1
ATOM 3933 C C . PRO B 1 197 ? -18.625 -28.297 -7.629 1 88.69 197 PRO B C 1
ATOM 3935 O O . PRO B 1 197 ? -19.266 -27.844 -8.586 1 88.69 197 PRO B O 1
ATOM 3938 N N . GLY B 1 198 ? -17.375 -28.75 -7.727 1 88.31 198 GLY B N 1
ATOM 3939 C CA . GLY B 1 198 ? -16.719 -28.891 -9.016 1 88.31 198 GLY B CA 1
ATOM 3940 C C . GLY B 1 198 ? -15.992 -27.625 -9.445 1 88.31 198 GLY B C 1
ATOM 3941 O O . GLY B 1 198 ? -15.32 -27.609 -10.477 1 88.31 198 GLY B O 1
ATOM 3942 N N . LYS B 1 199 ? -16.172 -26.625 -8.68 1 90.88 199 LYS B N 1
ATOM 3943 C CA . LYS B 1 199 ? -15.484 -25.375 -9.016 1 90.88 199 LYS B CA 1
ATOM 3944 C C . LYS B 1 199 ? -14.18 -25.25 -8.234 1 90.88 199 LYS B C 1
ATOM 3946 O O . LYS B 1 199 ? -14.086 -25.688 -7.082 1 90.88 199 LYS B O 1
ATOM 3951 N N . HIS B 1 200 ? -13.156 -24.719 -8.898 1 91.44 200 HIS B N 1
ATOM 3952 C CA . HIS B 1 200 ? -11.914 -24.453 -8.188 1 91.44 200 HIS B CA 1
ATOM 3953 C C . HIS B 1 200 ? -11.977 -23.125 -7.441 1 91.44 200 HIS B C 1
ATOM 3955 O O . HIS B 1 200 ? -12.969 -22.391 -7.555 1 91.44 200 HIS B O 1
ATOM 3961 N N . GLU B 1 201 ? -10.984 -22.828 -6.621 1 95.12 201 GLU B N 1
ATOM 3962 C CA . GLU B 1 201 ? -11.016 -21.766 -5.633 1 95.12 201 GLU B CA 1
ATOM 3963 C C . GLU B 1 201 ? -11.219 -20.406 -6.297 1 95.12 201 GLU B C 1
ATOM 3965 O O . GLU B 1 201 ? -11.906 -19.531 -5.754 1 95.12 201 GLU B O 1
ATOM 3970 N N . GLN B 1 202 ? -10.609 -20.125 -7.484 1 95.19 202 GLN B N 1
ATOM 3971 C CA . GLN B 1 202 ? -10.758 -18.859 -8.18 1 95.19 202 GLN B CA 1
ATOM 3972 C C . GLN B 1 202 ? -12.203 -18.625 -8.602 1 95.19 202 GLN B C 1
ATOM 3974 O O . GLN B 1 202 ? -12.734 -17.516 -8.438 1 95.19 202 GLN B O 1
ATOM 3979 N N . GLN B 1 203 ? -12.805 -19.625 -9.148 1 94.94 203 GLN B N 1
ATOM 3980 C CA . GLN B 1 203 ? -14.195 -19.531 -9.57 1 94.94 203 GLN B CA 1
ATOM 3981 C C . GLN B 1 203 ? -15.109 -19.234 -8.375 1 94.94 203 GLN B C 1
ATOM 3983 O O . GLN B 1 203 ? -16.016 -18.406 -8.469 1 94.94 203 GLN B O 1
ATOM 3988 N N . VAL B 1 204 ? -14.836 -20 -7.332 1 96.94 204 VAL B N 1
ATOM 3989 C CA . VAL B 1 204 ? -15.656 -19.812 -6.137 1 96.94 204 VAL B CA 1
ATOM 3990 C C . VAL B 1 204 ? -15.477 -18.391 -5.613 1 96.94 204 VAL B C 1
ATOM 3992 O O . VAL B 1 204 ? -16.453 -17.734 -5.246 1 96.94 204 VAL B O 1
ATOM 3995 N N . PHE B 1 205 ? -14.281 -17.906 -5.574 1 97.75 205 PHE B N 1
ATOM 3996 C CA . PHE B 1 205 ? -14.055 -16.531 -5.125 1 97.75 205 PHE B CA 1
ATOM 3997 C C . PHE B 1 205 ? -14.82 -15.539 -5.996 1 97.75 205 PHE B C 1
ATOM 3999 O O . PHE B 1 205 ? -15.414 -14.594 -5.484 1 97.75 205 PHE B O 1
ATOM 4006 N N . ASN B 1 206 ? -14.742 -15.711 -7.281 1 95.75 206 ASN B N 1
ATOM 4007 C CA . ASN B 1 206 ? -15.445 -14.828 -8.211 1 95.75 206 ASN B CA 1
ATOM 4008 C C . ASN B 1 206 ? -16.938 -14.789 -7.918 1 95.75 206 ASN B C 1
ATOM 4010 O O . ASN B 1 206 ? -17.594 -13.766 -8.133 1 95.75 206 ASN B O 1
ATOM 4014 N N . GLU B 1 207 ? -17.469 -15.883 -7.414 1 95.75 207 GLU B N 1
ATOM 4015 C CA . GLU B 1 207 ? -18.891 -15.953 -7.094 1 95.75 207 GLU B CA 1
ATOM 4016 C C . GLU B 1 207 ? -19.203 -15.203 -5.809 1 95.75 207 GLU B C 1
ATOM 4018 O O . GLU B 1 207 ? -20.234 -14.539 -5.711 1 95.75 207 GLU B O 1
ATOM 4023 N N . ILE B 1 208 ? -18.328 -15.258 -4.883 1 97.25 208 ILE B N 1
ATOM 4024 C CA . ILE B 1 208 ? -18.719 -14.82 -3.549 1 97.25 208 ILE B CA 1
ATOM 4025 C C . ILE B 1 208 ? -18.156 -13.43 -3.275 1 97.25 208 ILE B C 1
ATOM 4027 O O . ILE B 1 208 ? -18.531 -12.781 -2.297 1 97.25 208 ILE B O 1
ATOM 4031 N N . LYS B 1 209 ? -17.25 -12.922 -4.094 1 97.44 209 LYS B N 1
ATOM 4032 C CA . LYS B 1 209 ? -16.562 -11.672 -3.818 1 97.44 209 LYS B CA 1
ATOM 4033 C C . LYS B 1 209 ? -17.547 -10.516 -3.678 1 97.44 209 LYS B C 1
ATOM 4035 O O . LYS B 1 209 ? -17.328 -9.602 -2.873 1 97.44 209 LYS B O 1
ATOM 4040 N N . PHE B 1 210 ? -18.688 -10.523 -4.418 1 97.06 210 PHE B N 1
ATOM 4041 C CA . PHE B 1 210 ? -19.672 -9.461 -4.328 1 97.06 210 PHE B CA 1
ATOM 4042 C C . PHE B 1 210 ? -20.25 -9.383 -2.918 1 97.06 210 PHE B C 1
ATOM 4044 O O . PHE B 1 210 ? -20.344 -8.297 -2.34 1 97.06 210 PHE B O 1
ATOM 4051 N N . GLU B 1 211 ? -20.562 -10.531 -2.41 1 96.19 211 GLU B N 1
ATOM 4052 C CA . GLU B 1 211 ? -21.125 -10.594 -1.064 1 96.19 211 GLU B CA 1
ATOM 4053 C C . GLU B 1 211 ? -20.094 -10.195 -0.015 1 96.19 211 GLU B C 1
ATOM 4055 O O . GLU B 1 211 ? -20.422 -9.516 0.957 1 96.19 211 GLU B O 1
ATOM 4060 N N . LEU B 1 212 ? -18.875 -10.656 -0.206 1 97 212 LEU B N 1
ATOM 4061 C CA . LEU B 1 212 ? -17.812 -10.328 0.738 1 97 212 LEU B CA 1
ATOM 4062 C C . LEU B 1 212 ? -17.578 -8.82 0.786 1 97 212 LEU B C 1
ATOM 4064 O O . LEU B 1 212 ? -17.406 -8.25 1.864 1 97 212 LEU B O 1
ATOM 4068 N N . VAL B 1 213 ? -17.594 -8.156 -0.362 1 95.75 213 VAL B N 1
ATOM 4069 C CA . VAL B 1 213 ? -17.406 -6.707 -0.447 1 95.75 213 VAL B CA 1
ATOM 4070 C C . VAL B 1 213 ? -18.594 -5.992 0.195 1 95.75 213 VAL B C 1
ATOM 4072 O O . VAL B 1 213 ? -18.422 -5.098 1.024 1 95.75 213 VAL B O 1
ATOM 4075 N N . ASP B 1 214 ? -19.781 -6.406 -0.066 1 94.31 214 ASP B N 1
ATOM 4076 C CA . ASP B 1 214 ? -21 -5.73 0.369 1 94.31 214 ASP B CA 1
ATOM 4077 C C . ASP B 1 214 ? -21.266 -5.969 1.854 1 94.31 214 ASP B C 1
ATOM 4079 O O . ASP B 1 214 ? -21.578 -5.035 2.596 1 94.31 214 ASP B O 1
ATOM 4083 N N . LYS B 1 215 ? -21.016 -7.203 2.322 1 93.38 215 LYS B N 1
ATOM 4084 C CA . LYS B 1 215 ? -21.484 -7.578 3.654 1 93.38 215 LYS B CA 1
ATOM 4085 C C . LYS B 1 215 ? -20.344 -7.547 4.66 1 93.38 215 LYS B C 1
ATOM 4087 O O . LYS B 1 215 ? -20.562 -7.344 5.855 1 93.38 215 LYS B O 1
ATOM 4092 N N . ARG B 1 216 ? -19.125 -7.746 4.176 1 92.38 216 ARG B N 1
ATOM 4093 C CA . ARG B 1 216 ? -18.016 -7.848 5.121 1 92.38 216 ARG B CA 1
ATOM 4094 C C . ARG B 1 216 ? -17.062 -6.672 4.969 1 92.38 216 ARG B C 1
ATOM 4096 O O . ARG B 1 216 ? -16.031 -6.609 5.648 1 92.38 216 ARG B O 1
ATOM 4103 N N . GLY B 1 217 ? -17.422 -5.793 4.039 1 92.56 217 GLY B N 1
ATOM 4104 C CA . GLY B 1 217 ? -16.562 -4.629 3.857 1 92.56 217 GLY B CA 1
ATOM 4105 C C . GLY B 1 217 ? -15.203 -4.969 3.281 1 92.56 217 GLY B C 1
ATOM 4106 O O . GLY B 1 217 ? -14.234 -4.246 3.508 1 92.56 217 GLY B O 1
ATOM 4107 N N . LEU B 1 218 ? -15.086 -6.094 2.605 1 97 218 LEU B N 1
ATOM 4108 C CA . LEU B 1 218 ? -13.828 -6.504 1.982 1 97 218 LEU B CA 1
ATOM 4109 C C . LEU B 1 218 ? -13.414 -5.52 0.896 1 97 218 LEU B C 1
ATOM 4111 O O . LEU B 1 218 ? -14.219 -5.164 0.031 1 97 218 LEU B O 1
ATOM 4115 N N . ARG B 1 219 ? -12.25 -5.047 1.007 1 97.12 219 ARG B N 1
ATOM 4116 C CA . ARG B 1 219 ? -11.664 -4.223 -0.046 1 97.12 219 ARG B CA 1
ATOM 4117 C C . ARG B 1 219 ? -10.641 -5.016 -0.852 1 97.12 219 ARG B C 1
ATOM 4119 O O . ARG B 1 219 ? -9.547 -5.301 -0.361 1 97.12 219 ARG B O 1
ATOM 4126 N N . VAL B 1 220 ? -10.969 -5.309 -2.053 1 98.25 220 VAL B N 1
ATOM 4127 C CA . VAL B 1 220 ? -10.086 -6.012 -2.975 1 98.25 220 VAL B CA 1
ATOM 4128 C C . VAL B 1 220 ? -9.594 -5.051 -4.059 1 98.25 220 VAL B C 1
ATOM 4130 O O . VAL B 1 220 ? -10.398 -4.383 -4.711 1 98.25 220 VAL B O 1
ATOM 4133 N N . GLN B 1 221 ? -8.336 -4.973 -4.168 1 98.69 221 GLN B N 1
ATOM 4134 C CA . GLN B 1 221 ? -7.766 -4.273 -5.32 1 98.69 221 GLN B CA 1
ATOM 4135 C C . GLN B 1 221 ? -7.469 -5.246 -6.461 1 98.69 221 GLN B C 1
ATOM 4137 O O . GLN B 1 221 ? -6.801 -6.262 -6.262 1 98.69 221 GLN B O 1
ATOM 4142 N N . PHE B 1 222 ? -7.961 -4.902 -7.621 1 98.44 222 PHE B N 1
ATOM 4143 C CA . PHE B 1 222 ? -7.652 -5.66 -8.828 1 98.44 222 PHE B CA 1
ATOM 4144 C C . PHE B 1 222 ? -6.586 -4.953 -9.656 1 98.44 222 PHE B C 1
ATOM 4146 O O . PHE B 1 222 ? -6.754 -3.793 -10.039 1 98.44 222 PHE B O 1
ATOM 4153 N N . LEU B 1 223 ? -5.523 -5.625 -9.906 1 97.94 223 LEU B N 1
ATOM 4154 C CA . LEU B 1 223 ? -4.43 -5.016 -10.648 1 97.94 223 LEU B CA 1
ATOM 4155 C C . LEU B 1 223 ? -4.75 -4.957 -12.141 1 97.94 223 LEU B C 1
ATOM 4157 O O . LEU B 1 223 ? -5.359 -5.883 -12.688 1 97.94 223 LEU B O 1
ATOM 4161 N N . ASP B 1 224 ? -4.277 -3.928 -12.766 1 95.69 224 ASP B N 1
ATOM 4162 C CA . ASP B 1 224 ? -4.508 -3.77 -14.195 1 95.69 224 ASP B CA 1
ATOM 4163 C C . ASP B 1 224 ? -3.672 -4.766 -15 1 95.69 224 ASP B C 1
ATOM 4165 O O . ASP B 1 224 ? -2.719 -5.348 -14.484 1 95.69 224 ASP B O 1
ATOM 4169 N N . THR B 1 225 ? -3.971 -4.887 -16.281 1 94.44 225 THR B N 1
ATOM 4170 C CA . THR B 1 225 ? -3.301 -5.887 -17.109 1 94.44 225 THR B CA 1
ATOM 4171 C C . THR B 1 225 ? -2.199 -5.246 -17.953 1 94.44 225 THR B C 1
ATOM 4173 O O . THR B 1 225 ? -1.526 -5.926 -18.734 1 94.44 225 THR B O 1
ATOM 4176 N N . VAL B 1 226 ? -1.99 -3.982 -17.812 1 93.88 226 VAL B N 1
ATOM 4177 C CA . VAL B 1 226 ? -0.908 -3.305 -18.516 1 93.88 226 VAL B CA 1
ATOM 4178 C C . VAL B 1 226 ? 0.416 -3.557 -17.797 1 93.88 226 VAL B C 1
ATOM 4180 O O . VAL B 1 226 ? 1.408 -3.934 -18.422 1 93.88 226 VAL B O 1
ATOM 4183 N N . HIS B 1 227 ? 0.421 -3.387 -16.484 1 96.06 227 HIS B N 1
ATOM 4184 C CA . HIS B 1 227 ? 1.624 -3.553 -15.672 1 96.06 227 HIS B CA 1
ATOM 4185 C C . HIS B 1 227 ? 1.771 -4.992 -15.188 1 96.06 227 HIS B C 1
ATOM 4187 O O . HIS B 1 227 ? 2.879 -5.535 -15.172 1 96.06 227 HIS B O 1
ATOM 4193 N N . ASN B 1 228 ? 0.674 -5.547 -14.742 1 96.38 228 ASN B N 1
ATOM 4194 C CA . ASN B 1 228 ? 0.606 -6.953 -14.359 1 96.38 228 ASN B CA 1
ATOM 4195 C C . ASN B 1 228 ? -0.087 -7.789 -15.43 1 96.38 228 ASN B C 1
ATOM 4197 O O . ASN B 1 228 ? -1.241 -8.188 -15.266 1 96.38 228 ASN B O 1
ATOM 4201 N N . ALA B 1 229 ? 0.736 -8.211 -16.359 1 94.06 229 ALA B N 1
ATOM 4202 C CA . ALA B 1 229 ? 0.192 -8.703 -17.625 1 94.06 229 ALA B CA 1
ATOM 4203 C C . ALA B 1 229 ? 0.146 -10.227 -17.641 1 94.06 229 ALA B C 1
ATOM 4205 O O . ALA B 1 229 ? 0.687 -10.883 -16.75 1 94.06 229 ALA B O 1
ATOM 4206 N N . GLY B 1 230 ? -0.536 -10.742 -18.594 1 92.12 230 GLY B N 1
ATOM 4207 C CA . GLY B 1 230 ? -0.628 -12.156 -18.906 1 92.12 230 GLY B CA 1
ATOM 4208 C C . GLY B 1 230 ? -0.772 -12.43 -20.391 1 92.12 230 GLY B C 1
ATOM 4209 O O . GLY B 1 230 ? -1.075 -11.523 -21.172 1 92.12 230 GLY B O 1
ATOM 4210 N N . PHE B 1 231 ? -0.543 -13.68 -20.703 1 89.69 231 PHE B N 1
ATOM 4211 C CA . PHE B 1 231 ? -0.616 -14.055 -22.109 1 89.69 231 PHE B CA 1
ATOM 4212 C C . PHE B 1 231 ? -2.031 -13.875 -22.641 1 89.69 231 PHE B C 1
ATOM 4214 O O . PHE B 1 231 ? -2.232 -13.75 -23.859 1 89.69 231 PHE B O 1
ATOM 4221 N N . CYS B 1 232 ? -3.004 -13.758 -21.766 1 84 232 CYS B N 1
ATOM 4222 C CA . CYS B 1 232 ? -4.391 -13.562 -22.172 1 84 232 CYS B CA 1
ATOM 4223 C C . CYS B 1 232 ? -4.633 -12.125 -22.609 1 84 232 CYS B C 1
ATOM 4225 O O . CYS B 1 232 ? -5.637 -11.836 -23.266 1 84 232 CYS B O 1
ATOM 4227 N N . ASN B 1 233 ? -3.707 -11.312 -22.188 1 82.06 233 ASN B N 1
ATOM 4228 C CA . ASN B 1 233 ? -3.908 -9.891 -22.453 1 82.06 233 ASN B CA 1
ATOM 4229 C C . ASN B 1 233 ? -2.99 -9.383 -23.562 1 82.06 233 ASN B C 1
ATOM 4231 O O . ASN B 1 233 ? -1.996 -10.031 -23.891 1 82.06 233 ASN B O 1
ATOM 4235 N N . ASN B 1 234 ? -3.32 -8.289 -24.172 1 71.06 234 ASN B N 1
ATOM 4236 C CA . ASN B 1 234 ? -2.641 -7.812 -25.375 1 71.06 234 ASN B CA 1
ATOM 4237 C C . ASN B 1 234 ? -1.671 -6.68 -25.062 1 71.06 234 ASN B C 1
ATOM 4239 O O . ASN B 1 234 ? -1.141 -6.039 -25.969 1 71.06 234 ASN B O 1
ATOM 4243 N N . THR B 1 235 ? -1.401 -6.457 -23.891 1 73.19 235 THR B N 1
ATOM 4244 C CA . THR B 1 235 ? -0.504 -5.344 -23.625 1 73.19 235 THR B CA 1
ATOM 4245 C C . THR B 1 235 ? 0.953 -5.793 -23.672 1 73.19 235 THR B C 1
ATOM 4247 O O . THR B 1 235 ? 1.306 -6.84 -23.125 1 73.19 235 THR B O 1
ATOM 4250 N N . ARG B 1 236 ? 1.676 -5.039 -24.594 1 83.88 236 ARG B N 1
ATOM 4251 C CA . ARG B 1 236 ? 3.066 -5.418 -24.812 1 83.88 236 ARG B CA 1
ATOM 4252 C C . ARG B 1 236 ? 3.982 -4.203 -24.766 1 83.88 236 ARG B C 1
ATOM 4254 O O . ARG B 1 236 ? 4.219 -3.545 -25.781 1 83.88 236 ARG B O 1
ATOM 4261 N N . ASP B 1 237 ? 4.434 -3.893 -23.641 1 93.44 237 ASP B N 1
ATOM 4262 C CA . ASP B 1 237 ? 5.434 -2.842 -23.484 1 93.44 237 ASP B CA 1
ATOM 4263 C C . ASP B 1 237 ? 6.34 -3.111 -22.281 1 93.44 237 ASP B C 1
ATOM 4265 O O . ASP B 1 237 ? 5.898 -3.023 -21.141 1 93.44 237 ASP B O 1
ATOM 4269 N N . PHE B 1 238 ? 7.633 -3.371 -22.562 1 95.56 238 PHE B N 1
ATOM 4270 C CA . PHE B 1 238 ? 8.586 -3.662 -21.5 1 95.56 238 PHE B CA 1
ATOM 4271 C C . PHE B 1 238 ? 8.766 -2.451 -20.594 1 95.56 238 PHE B C 1
ATOM 4273 O O . PHE B 1 238 ? 9.18 -2.59 -19.438 1 95.56 238 PHE B O 1
ATOM 4280 N N . ASN B 1 239 ? 8.422 -1.226 -21.125 1 94.69 239 ASN B N 1
ATOM 4281 C CA . ASN B 1 239 ? 8.586 -0.012 -20.344 1 94.69 239 ASN B CA 1
ATOM 4282 C C . ASN B 1 239 ? 7.645 0.012 -19.141 1 94.69 239 ASN B C 1
ATOM 4284 O O . ASN B 1 239 ? 7.906 0.693 -18.141 1 94.69 239 ASN B O 1
ATOM 4288 N N . THR B 1 240 ? 6.598 -0.729 -19.219 1 94.62 240 THR B N 1
ATOM 4289 C CA . THR B 1 240 ? 5.582 -0.637 -18.172 1 94.62 240 THR B CA 1
ATOM 4290 C C . THR B 1 240 ? 5.402 -1.98 -17.469 1 94.62 240 THR B C 1
ATOM 4292 O O . THR B 1 240 ? 4.699 -2.072 -16.469 1 94.62 240 THR B O 1
ATOM 4295 N N . LEU B 1 241 ? 6.051 -3.01 -17.922 1 95.88 241 LEU B N 1
ATOM 4296 C CA . LEU B 1 241 ? 5.793 -4.379 -17.484 1 95.88 241 LEU B CA 1
ATOM 4297 C C . LEU B 1 241 ? 6.375 -4.633 -16.109 1 95.88 241 LEU B C 1
ATOM 4299 O O . LEU B 1 241 ? 7.543 -4.328 -15.852 1 95.88 241 LEU B O 1
ATOM 4303 N N . TYR B 1 242 ? 5.582 -5.203 -15.211 1 97.69 242 TYR B N 1
ATOM 4304 C CA . TYR B 1 242 ? 6.043 -5.617 -13.891 1 97.69 242 TYR B CA 1
ATOM 4305 C C . TYR B 1 242 ? 6.094 -7.137 -13.781 1 97.69 242 TYR B C 1
ATOM 4307 O O . TYR B 1 242 ? 7.09 -7.699 -13.32 1 97.69 242 TYR B O 1
ATOM 4315 N N . THR B 1 243 ? 5.02 -7.789 -14.18 1 97.62 243 THR B N 1
ATOM 4316 C CA . THR B 1 243 ? 4.957 -9.25 -14.172 1 97.62 243 THR B CA 1
ATOM 4317 C C . THR B 1 243 ? 4.27 -9.766 -15.43 1 97.62 243 THR B C 1
ATOM 4319 O O . THR B 1 243 ? 3.504 -9.031 -16.062 1 97.62 243 THR B O 1
ATOM 4322 N N . MET B 1 244 ? 4.57 -11.008 -15.812 1 95.81 244 MET B N 1
ATOM 4323 C CA . MET B 1 244 ? 3.926 -11.688 -16.938 1 95.81 244 MET B CA 1
ATOM 4324 C C . MET B 1 244 ? 3.467 -13.086 -16.531 1 95.81 244 MET B C 1
ATOM 4326 O O . MET B 1 244 ? 4.285 -13.922 -16.156 1 95.81 244 MET B O 1
ATOM 4330 N N . HIS B 1 245 ? 2.232 -13.297 -16.625 1 96.19 245 HIS B N 1
ATOM 4331 C CA . HIS B 1 245 ? 1.626 -14.578 -16.297 1 96.19 245 HIS B CA 1
ATOM 4332 C C . HIS B 1 245 ? 1.382 -15.406 -17.547 1 96.19 245 HIS B C 1
ATOM 4334 O O . HIS B 1 245 ? 0.797 -14.914 -18.516 1 96.19 245 HIS B O 1
ATOM 4340 N N . ALA B 1 246 ? 1.842 -16.672 -17.578 1 94.44 246 ALA B N 1
ATOM 4341 C CA . ALA B 1 246 ? 1.556 -17.562 -18.703 1 94.44 246 ALA B CA 1
ATOM 4342 C C . ALA B 1 246 ? 0.149 -18.141 -18.594 1 94.44 246 ALA B C 1
ATOM 4344 O O . ALA B 1 246 ? -0.039 -19.344 -18.734 1 94.44 246 ALA B O 1
ATOM 4345 N N . ASN B 1 247 ? -0.674 -17.125 -18.312 1 89.12 247 ASN B N 1
ATOM 4346 C CA . ASN B 1 247 ? -2.072 -17.531 -18.359 1 89.12 247 ASN B CA 1
ATOM 4347 C C . ASN B 1 247 ? -2.545 -17.734 -19.797 1 89.12 247 ASN B C 1
ATOM 4349 O O . ASN B 1 247 ? -1.881 -17.297 -20.75 1 89.12 247 ASN B O 1
ATOM 4353 N N . CYS B 1 248 ? -3.525 -18.5 -20.125 1 86.38 248 CYS B N 1
ATOM 4354 C CA . CYS B 1 248 ? -3.994 -18.875 -21.453 1 86.38 248 CYS B CA 1
ATOM 4355 C C . CYS B 1 248 ? -2.949 -19.703 -22.188 1 86.38 248 CYS B C 1
ATOM 4357 O O . CYS B 1 248 ? -2.721 -19.5 -23.391 1 86.38 248 CYS B O 1
ATOM 4359 N N . CYS B 1 249 ? -2.166 -20.359 -21.594 1 88.75 249 CYS B N 1
ATOM 4360 C CA . CYS B 1 249 ? -1.152 -21.266 -22.109 1 88.75 249 CYS B CA 1
ATOM 4361 C C . CYS B 1 249 ? -1.261 -22.641 -21.469 1 88.75 249 CYS B C 1
ATOM 4363 O O . CYS B 1 249 ? -1.148 -22.766 -20.25 1 88.75 249 CYS B O 1
ATOM 4365 N N . VAL B 1 250 ? -1.528 -23.578 -22.328 1 86.06 250 VAL B N 1
ATOM 4366 C CA . VAL B 1 250 ? -1.683 -24.922 -21.812 1 86.06 250 VAL B CA 1
ATOM 4367 C C . VAL B 1 250 ? -0.417 -25.734 -22.094 1 86.06 250 VAL B C 1
ATOM 4369 O O . VAL B 1 250 ? 0.129 -25.672 -23.188 1 86.06 250 VAL B O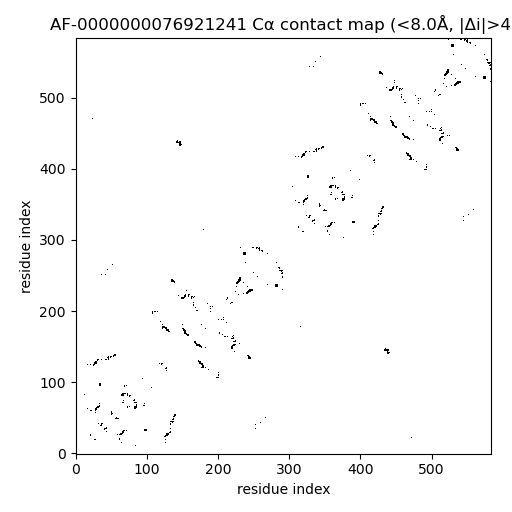 1
ATOM 4372 N N . GLY B 1 251 ? 0.033 -26.469 -20.984 1 89.38 251 GLY B N 1
ATOM 4373 C CA . GLY B 1 251 ? 1.165 -27.375 -21.172 1 89.38 251 GLY B CA 1
ATOM 4374 C C . GLY B 1 251 ? 2.48 -26.766 -20.719 1 89.38 251 GLY B C 1
ATOM 4375 O O . GLY B 1 251 ? 2.75 -25.594 -20.969 1 89.38 251 GLY B O 1
ATOM 4376 N N . LEU B 1 252 ? 3.229 -27.547 -20.156 1 93.88 252 LEU B N 1
ATOM 4377 C CA . LEU B 1 252 ? 4.516 -27.141 -19.594 1 93.88 252 LEU B CA 1
ATOM 4378 C C . LEU B 1 252 ? 5.473 -26.703 -20.703 1 93.88 252 LEU B C 1
ATOM 4380 O O . LEU B 1 252 ? 6.117 -25.656 -20.594 1 93.88 252 LEU B O 1
ATOM 4384 N N . ALA B 1 253 ? 5.516 -27.484 -21.703 1 93.81 253 ALA B N 1
ATOM 4385 C CA . ALA B 1 253 ? 6.449 -27.203 -22.797 1 93.81 253 ALA B CA 1
ATOM 4386 C C . ALA B 1 253 ? 6.152 -25.844 -23.438 1 93.81 253 ALA B C 1
ATOM 4388 O O . ALA B 1 253 ? 7.066 -25.078 -23.719 1 93.81 253 ALA B O 1
ATOM 4389 N N . ALA B 1 254 ? 4.898 -25.578 -23.719 1 92.62 254 ALA B N 1
ATOM 4390 C CA . ALA B 1 254 ? 4.492 -24.312 -24.312 1 92.62 254 ALA B CA 1
ATOM 4391 C C . ALA B 1 254 ? 4.832 -23.141 -23.391 1 92.62 254 ALA B C 1
ATOM 4393 O O . ALA B 1 254 ? 5.336 -22.109 -23.859 1 92.62 254 ALA B O 1
ATOM 4394 N N . LYS B 1 255 ? 4.582 -23.297 -22.141 1 95.06 255 LYS B N 1
ATOM 4395 C CA . LYS B 1 255 ? 4.898 -22.266 -21.156 1 95.06 255 LYS B CA 1
ATOM 4396 C C . LYS B 1 255 ? 6.398 -21.984 -21.125 1 95.06 255 LYS B C 1
ATOM 4398 O O . LYS B 1 255 ? 6.82 -20.828 -21.156 1 95.06 255 LYS B O 1
ATOM 4403 N N . LEU B 1 256 ? 7.168 -23.031 -21.062 1 96.56 256 LEU B N 1
ATOM 4404 C CA . LEU B 1 256 ? 8.617 -22.891 -21 1 96.56 256 LEU B CA 1
ATOM 4405 C C . LEU B 1 256 ? 9.148 -22.188 -22.25 1 96.56 256 LEU B C 1
ATOM 4407 O O . LEU B 1 256 ? 10.016 -21.312 -22.156 1 96.56 256 LEU B O 1
ATOM 4411 N N . HIS B 1 257 ? 8.641 -22.578 -23.312 1 94.38 257 HIS B N 1
ATOM 4412 C CA . HIS B 1 257 ? 9.078 -21.984 -24.578 1 94.38 257 HIS B CA 1
ATOM 4413 C C . HIS B 1 257 ? 8.805 -20.484 -24.609 1 94.38 257 HIS B C 1
ATOM 4415 O O . HIS B 1 257 ? 9.711 -19.688 -24.844 1 94.38 257 HIS B O 1
ATOM 4421 N N . ASP B 1 258 ? 7.574 -20.109 -24.391 1 93.62 258 ASP B N 1
ATOM 4422 C CA . ASP B 1 258 ? 7.184 -18.703 -24.562 1 93.62 258 ASP B CA 1
ATOM 4423 C C . ASP B 1 258 ? 7.762 -17.844 -23.438 1 93.62 258 ASP B C 1
ATOM 4425 O O . ASP B 1 258 ? 8.188 -16.719 -23.688 1 93.62 258 ASP B O 1
ATOM 4429 N N . LEU B 1 259 ? 7.754 -18.297 -22.188 1 95.62 259 LEU B N 1
ATOM 4430 C CA . LEU B 1 259 ? 8.367 -17.547 -21.094 1 95.62 259 LEU B CA 1
ATOM 4431 C C . LEU B 1 259 ? 9.875 -17.453 -21.297 1 95.62 259 LEU B C 1
ATOM 4433 O O . LEU B 1 259 ? 10.477 -16.422 -20.953 1 95.62 259 LEU B O 1
ATOM 4437 N N . GLY B 1 260 ? 10.461 -18.516 -21.766 1 95.31 260 GLY B N 1
ATOM 4438 C CA . GLY B 1 260 ? 11.883 -18.469 -22.094 1 95.31 260 GLY B CA 1
ATOM 4439 C C . GLY B 1 260 ? 12.219 -17.391 -23.109 1 95.31 260 GLY B C 1
ATOM 4440 O O . GLY B 1 260 ? 13.18 -16.656 -22.953 1 95.31 260 GLY B O 1
ATOM 4441 N N . ASN B 1 261 ? 11.469 -17.375 -24.156 1 93.75 261 ASN B N 1
ATOM 4442 C CA . ASN B 1 261 ? 11.664 -16.344 -25.172 1 93.75 261 ASN B CA 1
ATOM 4443 C C . ASN B 1 261 ? 11.469 -14.945 -24.609 1 93.75 261 ASN B C 1
ATOM 4445 O O . ASN B 1 261 ? 12.211 -14.023 -24.953 1 93.75 261 ASN B O 1
ATOM 4449 N N . LEU B 1 262 ? 10.445 -14.812 -23.812 1 94.62 262 LEU B N 1
ATOM 4450 C CA . LEU B 1 262 ? 10.211 -13.523 -23.172 1 94.62 262 LEU B CA 1
ATOM 4451 C C . LEU B 1 262 ? 11.438 -13.086 -22.375 1 94.62 262 LEU B C 1
ATOM 4453 O O . LEU B 1 262 ? 11.828 -11.922 -22.422 1 94.62 262 LEU B O 1
ATOM 4457 N N . MET B 1 263 ? 12.055 -14.023 -21.672 1 95.69 263 MET B N 1
ATOM 4458 C CA . MET B 1 263 ? 13.234 -13.734 -20.859 1 95.69 263 MET B CA 1
ATOM 4459 C C . MET B 1 263 ? 14.398 -13.281 -21.75 1 95.69 263 MET B C 1
ATOM 4461 O O . MET B 1 263 ? 15.141 -12.375 -21.391 1 95.69 263 MET B O 1
ATOM 4465 N N . LYS B 1 264 ? 14.516 -13.891 -22.828 1 94.81 264 LYS B N 1
ATOM 4466 C CA . LYS B 1 264 ? 15.562 -13.492 -23.766 1 94.81 264 LYS B CA 1
ATOM 4467 C C . LYS B 1 264 ? 15.352 -12.055 -24.25 1 94.81 264 LYS B C 1
ATOM 4469 O O . LYS B 1 264 ? 16.297 -11.258 -24.266 1 94.81 264 LYS B O 1
ATOM 4474 N N . GLU B 1 265 ? 14.18 -11.773 -24.594 1 94.81 265 GLU B N 1
ATOM 4475 C CA . GLU B 1 265 ? 13.867 -10.43 -25.062 1 94.81 265 GLU B CA 1
ATOM 4476 C C . GLU B 1 265 ? 14 -9.398 -23.953 1 94.81 265 GLU B C 1
ATOM 4478 O O . GLU B 1 265 ? 14.367 -8.25 -24.203 1 94.81 265 GLU B O 1
ATOM 4483 N N . TRP B 1 266 ? 13.656 -9.773 -22.766 1 96.44 266 TRP B N 1
ATOM 4484 C CA . TRP B 1 266 ? 13.836 -8.898 -21.625 1 96.44 266 TRP B CA 1
ATOM 4485 C C . TRP B 1 266 ? 15.305 -8.523 -21.438 1 96.44 266 TRP B C 1
ATOM 4487 O O . TRP B 1 266 ? 15.633 -7.363 -21.188 1 96.44 266 TRP B O 1
ATOM 4497 N N . ARG B 1 267 ? 16.172 -9.477 -21.594 1 95.44 267 ARG B N 1
ATOM 4498 C CA . ARG B 1 267 ? 17.594 -9.203 -21.469 1 95.44 267 ARG B CA 1
ATOM 4499 C C . ARG B 1 267 ? 18.047 -8.195 -22.516 1 95.44 267 ARG B C 1
ATOM 4501 O O . ARG B 1 267 ? 18.875 -7.328 -22.234 1 95.44 267 ARG B O 1
ATOM 4508 N N . ALA B 1 268 ? 17.516 -8.328 -23.656 1 94.31 268 ALA B N 1
ATOM 4509 C CA . ALA B 1 268 ? 17.828 -7.355 -24.703 1 94.31 268 ALA B CA 1
ATOM 4510 C C . ALA B 1 268 ? 17.344 -5.965 -24.312 1 94.31 268 ALA B C 1
ATOM 4512 O O . ALA B 1 268 ? 18.047 -4.973 -24.5 1 94.31 268 ALA B O 1
ATOM 4513 N N . TYR B 1 269 ? 16.156 -5.914 -23.844 1 96.62 269 TYR B N 1
ATOM 4514 C CA . TYR B 1 269 ? 15.578 -4.656 -23.375 1 96.62 269 TYR B CA 1
ATOM 4515 C C . TYR B 1 269 ? 16.469 -4.012 -22.312 1 96.62 269 TYR B C 1
ATOM 4517 O O . TYR B 1 269 ? 16.672 -2.799 -22.328 1 96.62 269 TYR B O 1
ATOM 4525 N N . ARG B 1 270 ? 16.969 -4.82 -21.359 1 96.12 270 ARG B N 1
ATOM 4526 C CA . ARG B 1 270 ? 17.797 -4.328 -20.266 1 96.12 270 ARG B CA 1
ATOM 4527 C C . ARG B 1 270 ? 19.109 -3.742 -20.781 1 96.12 270 ARG B C 1
ATOM 4529 O O . ARG B 1 270 ? 19.766 -2.963 -20.094 1 96.12 270 ARG B O 1
ATOM 4536 N N . GLY B 1 271 ? 19.484 -4.078 -21.906 1 94.81 271 GLY B N 1
ATOM 4537 C CA . GLY B 1 271 ? 20.688 -3.555 -22.531 1 94.81 271 GLY B CA 1
ATOM 4538 C C . GLY B 1 271 ? 20.469 -2.225 -23.219 1 94.81 271 GLY B C 1
ATOM 4539 O O . GLY B 1 271 ? 21.438 -1.547 -23.594 1 94.81 271 GLY B O 1
ATOM 4540 N N . MET B 1 272 ? 19.234 -1.823 -23.406 1 94.75 272 MET B N 1
ATOM 4541 C CA . MET B 1 272 ? 18.906 -0.561 -24.062 1 94.75 272 MET B CA 1
ATOM 4542 C C . MET B 1 272 ? 19.219 0.623 -23.156 1 94.75 272 MET B C 1
ATOM 4544 O O . MET B 1 272 ? 19.094 0.523 -21.922 1 94.75 272 MET B O 1
ATOM 4548 N N . ASP B 1 273 ? 19.594 1.752 -23.766 1 92.56 273 ASP B N 1
ATOM 4549 C CA . ASP B 1 273 ? 19.781 2.957 -22.969 1 92.56 273 ASP B CA 1
ATOM 4550 C C . ASP B 1 273 ? 18.469 3.713 -22.781 1 92.56 273 ASP B C 1
ATOM 4552 O O . ASP B 1 273 ? 17.453 3.354 -23.375 1 92.56 273 ASP B O 1
ATOM 4556 N N . ASP B 1 274 ? 18.516 4.719 -21.938 1 89.81 274 ASP B N 1
ATOM 4557 C CA . ASP B 1 274 ? 17.312 5.457 -21.562 1 89.81 274 ASP B CA 1
ATOM 4558 C C . ASP B 1 274 ? 16.688 6.121 -22.781 1 89.81 274 ASP B C 1
ATOM 4560 O O . ASP B 1 274 ? 15.453 6.172 -22.891 1 89.81 274 ASP B O 1
ATOM 4564 N N . ALA B 1 275 ? 17.438 6.656 -23.578 1 91.75 275 ALA B N 1
ATOM 4565 C CA . ALA B 1 275 ? 16.922 7.332 -24.766 1 91.75 275 ALA B CA 1
ATOM 4566 C C . ALA B 1 275 ? 16.156 6.363 -25.656 1 91.75 275 ALA B C 1
ATOM 4568 O O . ALA B 1 275 ? 15.094 6.703 -26.172 1 91.75 275 ALA B O 1
ATOM 4569 N N . GLN B 1 276 ? 16.719 5.172 -25.875 1 91.94 276 GLN B N 1
ATOM 4570 C CA . GLN B 1 276 ? 16.047 4.141 -26.656 1 91.94 276 GLN B CA 1
ATOM 4571 C C . GLN B 1 276 ? 14.703 3.764 -26.047 1 91.94 276 GLN B C 1
ATOM 4573 O O . GLN B 1 276 ? 13.711 3.627 -26.766 1 91.94 276 GLN B O 1
ATOM 4578 N N . ARG B 1 277 ? 14.641 3.641 -24.766 1 91.25 277 ARG B N 1
ATOM 4579 C CA . ARG B 1 277 ? 13.445 3.201 -24.062 1 91.25 277 ARG B CA 1
ATOM 4580 C C . ARG B 1 277 ? 12.352 4.266 -24.125 1 91.25 277 ARG B C 1
ATOM 4582 O O . ARG B 1 277 ? 11.164 3.949 -24.062 1 91.25 277 ARG B O 1
ATOM 4589 N N . ARG B 1 278 ? 12.797 5.504 -24.219 1 89.44 278 ARG B N 1
ATOM 4590 C CA . ARG B 1 278 ? 11.859 6.617 -24.172 1 89.44 278 ARG B CA 1
ATOM 4591 C C . ARG B 1 278 ? 11.234 6.887 -25.531 1 89.44 278 ARG B C 1
ATOM 4593 O O . ARG B 1 278 ? 10.289 7.668 -25.641 1 89.44 278 ARG B O 1
ATOM 4600 N N . ARG B 1 279 ? 11.688 6.301 -26.578 1 89.56 279 ARG B N 1
ATOM 4601 C CA . ARG B 1 279 ? 11.211 6.559 -27.938 1 89.56 279 ARG B CA 1
ATOM 4602 C C . ARG B 1 279 ? 9.781 6.047 -28.109 1 89.56 279 ARG B C 1
ATOM 4604 O O . ARG B 1 279 ? 9.062 6.516 -29 1 89.56 279 ARG B O 1
ATOM 4611 N N . GLY B 1 280 ? 9.43 5.09 -27.359 1 88.62 280 GLY B N 1
ATOM 4612 C CA . GLY B 1 280 ? 8.109 4.492 -27.422 1 88.62 280 GLY B CA 1
ATOM 4613 C C . GLY B 1 280 ? 8.031 3.131 -26.766 1 88.62 280 GLY B C 1
ATOM 4614 O O . GLY B 1 280 ? 8.938 2.74 -26.031 1 88.62 280 GLY B O 1
ATOM 4615 N N . PRO B 1 281 ? 6.867 2.531 -27.031 1 90.5 281 PRO B N 1
ATOM 4616 C CA . PRO B 1 281 ? 6.727 1.187 -26.469 1 90.5 281 PRO B CA 1
ATOM 4617 C C . PRO B 1 281 ? 7.766 0.208 -27.016 1 90.5 281 PRO B C 1
ATOM 4619 O O . PRO B 1 281 ? 8.078 0.235 -28.203 1 90.5 281 PRO B O 1
ATOM 4622 N N . VAL B 1 282 ? 8.375 -0.581 -26.156 1 92.12 282 VAL B N 1
ATOM 4623 C CA . VAL B 1 282 ? 9.281 -1.661 -26.547 1 92.12 282 VAL B CA 1
ATOM 4624 C C . VAL B 1 282 ? 8.547 -2.998 -26.469 1 92.12 282 VAL B C 1
ATOM 4626 O O . VAL B 1 282 ? 8.359 -3.557 -25.391 1 92.12 282 VAL B O 1
ATOM 4629 N N . ARG B 1 283 ? 8.258 -3.566 -27.562 1 89 283 ARG B N 1
ATOM 4630 C CA . ARG B 1 283 ? 7.363 -4.715 -27.641 1 89 283 ARG B CA 1
ATOM 4631 C C . ARG B 1 283 ? 8.148 -6.016 -27.781 1 89 283 ARG B C 1
ATOM 4633 O O . ARG B 1 283 ? 9.32 -6 -28.156 1 89 283 ARG B O 1
ATOM 4640 N N . TRP B 1 284 ? 7.578 -7.094 -27.328 1 85.94 284 TRP B N 1
ATOM 4641 C CA . TRP B 1 284 ? 8.148 -8.43 -27.484 1 85.94 284 TRP B CA 1
ATOM 4642 C C . TRP B 1 284 ? 7.301 -9.266 -28.438 1 85.94 284 TRP B C 1
ATOM 4644 O O . TRP B 1 284 ? 6.152 -8.914 -28.734 1 85.94 284 TRP B O 1
ATOM 4654 N N . LYS B 1 285 ? 7.902 -10.242 -29.062 1 76.88 285 LYS B N 1
ATOM 4655 C CA . LYS B 1 285 ? 7.246 -11.094 -30.062 1 76.88 285 LYS B CA 1
ATOM 4656 C C . LYS B 1 285 ? 6.418 -12.188 -29.391 1 76.88 285 LYS B C 1
ATOM 4658 O O . LYS B 1 285 ? 5.523 -12.758 -30.016 1 76.88 285 LYS B O 1
ATOM 4663 N N . VAL B 1 286 ? 6.129 -12.312 -28.172 1 64 286 VAL B N 1
ATOM 4664 C CA . VAL B 1 286 ? 5.402 -13.391 -27.516 1 64 286 VAL B CA 1
ATOM 4665 C C . VAL B 1 286 ? 3.9 -13.164 -27.641 1 64 286 VAL B C 1
ATOM 4667 O O . VAL B 1 286 ? 3.455 -12.047 -27.891 1 64 286 VAL B O 1
ATOM 4670 N N . PRO B 1 287 ? 2.947 -14.258 -27.469 1 60.88 287 PRO B N 1
ATOM 4671 C CA . PRO B 1 287 ? 3.035 -15.719 -27.391 1 60.88 287 PRO B CA 1
ATOM 4672 C C . PRO B 1 287 ? 3.309 -16.375 -28.734 1 60.88 287 PRO B C 1
ATOM 4674 O O . PRO B 1 287 ? 2.842 -15.875 -29.766 1 60.88 287 PRO B O 1
ATOM 4677 N N . GLY B 1 288 ? 4.379 -17.172 -28.734 1 68.88 288 GLY B N 1
ATOM 4678 C CA . GLY B 1 288 ? 4.668 -17.984 -29.906 1 68.88 288 GLY B CA 1
ATOM 4679 C C . GLY B 1 288 ? 3.75 -19.188 -30.031 1 68.88 288 GLY B C 1
ATOM 4680 O O . GLY B 1 288 ? 2.947 -19.266 -30.969 1 68.88 288 GLY B O 1
ATOM 4681 N N . ILE B 1 289 ? 3.729 -19.969 -28.938 1 80.56 289 ILE B N 1
ATOM 4682 C CA . ILE B 1 289 ? 2.98 -21.219 -29.031 1 80.56 289 ILE B CA 1
ATOM 4683 C C . ILE B 1 289 ? 1.735 -21.141 -28.156 1 80.56 289 ILE B C 1
ATOM 4685 O O . ILE B 1 289 ? 0.742 -21.828 -28.406 1 80.56 289 ILE B O 1
ATOM 4689 N N . CYS B 1 290 ? 1.854 -20.172 -27.219 1 79.44 290 CYS B N 1
ATOM 4690 C CA . CYS B 1 290 ? 0.682 -19.984 -26.375 1 79.44 290 CYS B CA 1
ATOM 4691 C C . CYS B 1 290 ? -0.385 -19.172 -27.109 1 79.44 290 CYS B C 1
ATOM 4693 O O . CYS B 1 290 ? -0.064 -18.234 -27.844 1 79.44 290 CYS B O 1
ATOM 4695 N N . ILE B 1 291 ? -1.749 -19.438 -26.953 1 68.25 291 ILE B N 1
ATOM 4696 C CA . ILE B 1 291 ? -2.949 -18.812 -27.5 1 68.25 291 ILE B CA 1
ATOM 4697 C C . ILE B 1 291 ? -3.096 -19.156 -28.969 1 68.25 291 ILE B C 1
ATOM 4699 O O . ILE B 1 291 ? -4.035 -18.703 -29.641 1 68.25 291 ILE B O 1
ATOM 4703 N N . HIS B 1 292 ? -1.986 -19.859 -29.609 1 53.41 292 HIS B N 1
ATOM 4704 C CA . HIS B 1 292 ? -2.25 -20.391 -30.938 1 53.41 292 HIS B CA 1
ATOM 4705 C C . HIS B 1 292 ? -2.697 -21.844 -30.859 1 53.41 292 HIS B C 1
ATOM 4707 O O . HIS B 1 292 ? -2.332 -22.562 -29.938 1 53.41 292 HIS B O 1
#

pLDDT: mean 91.33, std 12.25, range [39.84, 98.94]

Foldseek 3Di:
DVVVVVVVLVVLVVVLQVQQADPQSEAEEEEDALQQLDVLFLLVLQLVLQVLADPRVCNLSRYAYEYADPNSQVSCVVPHPHYGYQDDDPPDPDDPRDPDDPLDPSVQSSLLSVLVVQLVSLVSQHKYWAAYSLKGFRADCVVQDDPPAQKEFEFPADDDAFFDLVTQGDPNTMTGGRDPLVSVVSVVLSVLCVVPDSDHSSVSCNVCVVVCCVPSVHTYTYGDCQQAHEPSDDHFALLRHGMYHPPQFDDRVLSSVQSVQVSVVSSVVVPDDPVVSVVDGDGGPDDDPRND/DVVVVVVVLVVLVVVLQVQQADPQQEAEEEEDALQQLDVLFLLVLQLVLQVLADPRVCNLSRYAYEYADPNSQVSCVVPHPHYGYQDDDPPDPDDPRDPDDPLDPSVQSSLLSVLVVQLVSLVSQHKYWAAYSLKGFRADCVVQDDPPAQKEFEFLADDPAFFDLVTQGDPNTMTGGRDPLVSVVSVVLSVQCVVPDSDHSSVSCNVCVVVCCVPSVHTYTYGDCQQAHEPSDDHFALLRHGMYHPPQFDDRVQSSVQSVQVSVVSSVVVPDDPVVSVVDGDGGPDDPRGPD

Radius of gyration: 25.94 Å; Cα contacts (8 Å, |Δi|>4): 1051; chains: 2; bounding box: 48×77×70 Å

Solvent-accessible surface area (backbone atoms only — not comparable to full-atom values): 31000 Å² total; per-residue (Å²): 109,70,65,60,52,49,50,50,51,50,52,49,49,55,53,49,49,67,67,25,30,48,88,80,35,39,28,35,33,32,58,33,32,26,67,39,30,33,90,86,27,43,44,50,52,31,57,47,23,30,66,73,20,60,92,32,46,73,54,63,69,22,40,39,40,34,11,55,30,69,63,10,38,54,42,38,57,72,79,42,91,48,61,43,70,58,73,76,60,91,89,60,80,74,83,56,56,58,89,64,56,87,83,33,72,70,38,43,52,49,54,49,49,49,52,50,52,52,38,50,42,26,70,72,63,28,24,38,35,41,35,43,43,60,40,38,41,39,32,62,61,45,63,76,33,38,65,57,38,47,29,38,24,32,33,77,42,68,80,85,56,44,67,47,78,84,40,38,67,28,70,52,32,31,35,39,53,43,34,73,67,47,42,50,50,44,50,52,53,60,57,46,46,76,80,40,76,91,54,47,66,53,58,50,44,66,68,45,47,59,54,39,34,72,74,65,65,50,40,50,33,44,39,52,45,62,34,44,21,33,62,76,47,84,63,58,34,64,86,56,41,21,33,41,27,55,42,69,38,72,57,69,68,37,41,50,51,31,54,49,52,46,52,54,52,48,54,54,56,71,69,53,52,70,70,67,57,67,75,46,80,47,64,70,82,65,67,67,55,36,82,96,110,69,65,58,52,49,50,52,50,50,51,50,50,55,54,50,49,67,66,26,31,48,87,80,33,38,29,36,33,34,57,34,33,26,67,39,29,32,90,86,28,43,46,49,52,31,57,46,22,30,66,71,20,59,92,33,46,72,53,61,70,21,39,38,40,33,10,55,31,70,62,9,36,56,40,37,56,71,76,42,92,48,62,42,71,56,72,75,58,89,89,59,82,74,83,57,57,58,88,64,55,89,82,33,71,69,39,43,52,50,55,50,50,50,52,51,52,53,36,50,42,26,71,72,63,28,23,36,35,39,36,42,41,61,40,37,42,40,33,63,60,45,63,76,35,37,64,57,39,47,29,37,25,30,31,77,43,68,80,84,54,43,66,46,78,84,39,38,67,30,69,52,33,30,35,40,51,42,36,74,66,47,41,51,50,46,51,52,53,60,57,46,47,74,79,40,76,92,54,46,66,53,58,50,45,66,67,44,47,59,55,40,34,73,74,65,65,50,40,51,33,43,39,52,43,61,35,44,22,33,63,75,47,88,62,59,32,64,85,55,40,19,33,42,28,53,43,66,39,75,58,66,68,39,41,50,51,32,54,50,50,49,51,54,51,48,55,55,56,70,68,52,53,70,70,67,56,68,75,47,81,47,64,70,86,69,63,70,57,33,83,102

Organism: Aegilops tauschii subsp. strangulata (NCBI:txid200361)

Sequence (584 aa):
MFGLVRQAAEDELERLLRTVADEHKTVIMTSVNEAWAAEGSLLDLFLESFRAGERIAHFVDHLLVVALDAGALERCRAVHPHCYLLPPVAGGNKNLSDEKVFMSKDYLDLVWSKVRLQQRILELGYNFLFTDVDIMWFRDPFERMSVAAHMVASSDFYFGDPYSPVNAPNTGFLYVRSSARMVGVFEAWRTARLSFPGKHEQQVFNEIKFELVDKRGLRVQFLDTVHNAGFCNNTRDFNTLYTMHANCCVGLAAKLHDLGNLMKEWRAYRGMDDAQRRRGPVRWKVPGICIHMFGLVRQAAEDELERLLRTVADEHKTVIMTSVNEAWAAEGSLLDLFLESFRAGERIAHFVDHLLVVALDAGALERCRAVHPHCYLLPPVAGGNKNLSDEKVFMSKDYLDLVWSKVRLQQRILELGYNFLFTDVDIMWFRDPFERMSVAAHMVASSDFYFGDPYSPVNAPNTGFLYVRSSARMVGVFEAWRTARLSFPGKHEQQVFNEIKFELVDKRGLRVQFLDTVHNAGFCNNTRDFNTLYTMHANCCVGLAAKLHDLGNLMKEWRAYRGMDDAQRRRGPVRWKVPGICIH